Protein 7WKO (pdb70)

Foldseek 3Di:
DCLVQLVVQVVFLKAKAFWAQLQVPQPWDWGAHDPVQDDLQQQIWMAGALQDADAPPVGDGNSVVCNDRSNVCCQQVAVPHPPSYPSVVVRHDTDDTQPPFDWDWDDDPPDTDIDGDIDGPRCFPVVQVVCVVVVPDQWDFAQGCPPSNSRRINCSVPPRVGTTGHNPDDDDDD/DWKKKKWFWFWWFWAQQDPAPPGGWDAFLVQVQVVQVVLCVVLVWAWAWKWKFFDFKDFPPPVHHDVTTMIGTMMMMTDTDDDPDWVVVQVSVVVSLCADHGNPTHGDDIDRMGMATDPDQVSVLVVQCVRPAGWIKFFAFDDDAQVVCCVPVVFAKGFFFKAFDAWDDDCPVPPDPPPTDGDIHTDITTIDIDRRNPQDGCQRRIWHDDPRGGIGGRVGHGDD

Nearest PDB structures (foldseek):
  8k0k-assembly1_A  TM=9.952E-01  e=2.665E-33  Vibrio phage ICP1_2011_A
  8k29-assembly1_A  TM=9.871E-01  e=1.675E-31  Vibrio phage ICP1_2004_A
  8k28-assembly1_A  TM=9.684E-01  e=8.346E-27  Vibrio phage ICP1_2004_A
  8z0k-assembly1_F  TM=6.076E-01  e=1.259E-05  Selenomonas sp.
  8z0l-assembly1_F  TM=5.792E-01  e=7.105E-05  Selenomonas sp.

Organism: NCBI:txid1296592

Structure (mmCIF, N/CA/C/O backbone):
data_7WKO
#
_entry.id   7WKO
#
_cell.length_a   49.952
_cell.length_b   67.758
_cell.length_c   74.452
_cell.angle_alpha   90.000
_cell.angle_beta   101.488
_cell.angle_gamma   90.000
#
_symmetry.space_group_name_H-M   'P 1 21 1'
#
loop_
_entity.id
_entity.type
_entity.pdbx_description
1 polymer Csy1
2 polymer Csy2
3 water water
#
loop_
_atom_site.group_PDB
_atom_site.id
_atom_site.type_symbol
_atom_site.label_atom_id
_atom_site.label_alt_id
_atom_site.label_comp_id
_atom_site.label_asym_id
_atom_site.label_entity_id
_atom_site.label_seq_id
_atom_site.pdbx_PDB_ins_code
_atom_site.Cartn_x
_atom_site.Cartn_y
_atom_site.Cartn_z
_atom_site.occupancy
_atom_site.B_iso_or_equiv
_atom_site.auth_seq_id
_atom_site.auth_comp_id
_atom_site.auth_asym_id
_atom_site.auth_atom_id
_atom_site.pdbx_PDB_model_num
ATOM 1 N N . MET A 1 22 ? 19.31000 -3.60100 136.70500 1.000 74.28000 1 MET A N 1
ATOM 2 C CA . MET A 1 22 ? 18.55600 -3.02400 137.81100 1.000 75.57000 1 MET A CA 1
ATOM 3 C C . MET A 1 22 ? 19.38200 -3.12700 139.11300 1.000 83.25000 1 MET A C 1
ATOM 4 O O . MET A 1 22 ? 20.15100 -2.21500 139.44000 1.000 79.25000 1 MET A O 1
ATOM 9 N N . ILE A 1 23 ? 19.24300 -4.24100 139.83500 1.000 92.60000 2 ILE A N 1
ATOM 10 C CA . ILE A 1 23 ? 20.01500 -4.47600 141.04600 1.000 83.72000 2 ILE A CA 1
ATOM 11 C C . ILE A 1 23 ? 21.47700 -4.71500 140.71500 1.000 83.28000 2 ILE A C 1
ATOM 12 O O . ILE A 1 23 ? 22.36000 -4.38700 141.51500 1.000 81.62000 2 ILE A O 1
ATOM 17 N N . LYS A 1 24 ? 21.76000 -5.27900 139.53600 1.000 86.98000 3 LYS A N 1
ATOM 18 C CA . LYS A 1 24 ? 23.12500 -5.68800 139.22000 1.000 88.79000 3 LYS A CA 1
ATOM 19 C C . LYS A 1 24 ? 24.09700 -4.52100 139.31500 1.000 89.21000 3 LYS A C 1
ATOM 20 O O . LYS A 1 24 ? 25.09400 -4.59300 140.04100 1.000 89.06000 3 LYS A O 1
ATOM 26 N N . GLU A 1 25 ? 23.81900 -3.43000 138.60000 1.000 90.67000 4 GLU A N 1
ATOM 27 C CA . GLU A 1 25 ? 24.72900 -2.29000 138.63900 1.000 91.71000 4 GLU A CA 1
ATOM 28 C C . GLU A 1 25 ? 24.93400 -1.78000 140.06200 1.000 87.24000 4 GLU A C 1
ATOM 29 O O . GLU A 1 25 ? 26.00800 -1.25200 140.37900 1.000 85.30000 4 GLU A O 1
ATOM 35 N N . MET A 1 26 ? 23.92400 -1.92800 140.92800 1.000 82.98000 5 MET A N 1
ATOM 36 C CA . MET A 1 26 ? 24.10900 -1.61500 142.34300 1.000 77.24000 5 MET A CA 1
ATOM 37 C C . MET A 1 26 ? 25.15900 -2.52600 142.97000 1.000 78.17000 5 MET A C 1
ATOM 38 O O . MET A 1 26 ? 26.14200 -2.04600 143.54600 1.000 77.62000 5 MET A O 1
ATOM 43 N N . ILE A 1 27 ? 24.95600 -3.84800 142.88300 1.000 77.99000 6 ILE A N 1
ATOM 44 C CA . ILE A 1 27 ? 25.93700 -4.80300 143.40600 1.000 73.37000 6 ILE A CA 1
ATOM 45 C C . ILE A 1 27 ? 27.27400 -4.66000 142.68600 1.000 80.01000 6 ILE A C 1
ATOM 46 O O . ILE A 1 27 ? 28.34000 -4.73300 143.31400 1.000 73.17000 6 ILE A O 1
ATOM 51 N N . GLU A 1 28 ? 27.24000 -4.49300 141.35600 1.000 87.95000 7 GLU A N 1
ATOM 52 C CA . GLU A 1 28 ? 28.45800 -4.28300 140.57500 1.000 85.48000 7 GLU A CA 1
ATOM 53 C C . GLU A 1 28 ? 29.29700 -3.16900 141.18000 1.000 81.83000 7 GLU A C 1
ATOM 54 O O . GLU A 1 28 ? 30.47700 -3.35400 141.50000 1.000 80.95000 7 GLU A O 1
ATOM 60 N N . ASP A 1 29 ? 28.68700 -1.99600 141.34600 1.000 78.77000 8 ASP A N 1
ATOM 61 C CA . ASP A 1 29 ? 29.39800 -0.86700 141.92500 1.000 80.09000 8 ASP A CA 1
ATOM 62 C C . ASP A 1 29 ? 29.78900 -1.14100 143.36800 1.000 77.13000 8 ASP A C 1
ATOM 63 O O . ASP A 1 29 ? 30.78500 -0.59200 143.85600 1.000 74.82000 8 ASP A O 1
ATOM 68 N N . PHE A 1 30 ? 29.02300 -1.98300 144.06500 1.000 76.67000 9 PHE A N 1
ATOM 69 C CA . PHE A 1 30 ? 29.35900 -2.31000 145.44500 1.000 70.55000 9 PHE A CA 1
ATOM 70 C C . PHE A 1 30 ? 30.60300 -3.18600 145.51500 1.000 69.58000 9 PHE A C 1
ATOM 71 O O . PHE A 1 30 ? 31.50300 -2.93900 146.32600 1.000 66.53000 9 PHE A O 1
ATOM 79 N N . ILE A 1 31 ? 30.66400 -4.22800 144.68100 1.000 70.36000 10 ILE A N 1
ATOM 80 C CA . ILE A 1 31 ? 31.87200 -5.04700 144.61500 1.000 68.75000 10 ILE A CA 1
ATOM 81 C C . ILE A 1 31 ? 33.05600 -4.22600 144.12700 1.000 70.84000 10 ILE A C 1
ATOM 82 O O . ILE A 1 31 ? 34.20600 -4.50900 144.48600 1.000 68.92000 10 ILE A O 1
ATOM 87 N N . SER A 1 32 ? 32.80200 -3.20600 143.30300 1.000 75.82000 11 SER A N 1
ATOM 88 C CA . SER A 1 32 ? 33.87400 -2.34400 142.81600 1.000 76.24000 11 SER A CA 1
ATOM 89 C C . SER A 1 32 ? 34.64700 -1.73100 143.98100 1.000 72.02000 11 SER A C 1
ATOM 90 O O . SER A 1 32 ? 35.86600 -1.89400 144.09200 1.000 76.65000 11 SER A O 1
ATOM 93 N N . LYS A 1 33 ? 33.94600 -1.03500 144.87100 1.000 70.13000 12 LYS A N 1
ATOM 94 C CA . LYS A 1 33 ? 34.56200 -0.62200 146.11800 1.000 66.37000 12 LYS A CA 1
ATOM 95 C C . LYS A 1 33 ? 34.67500 -1.82300 147.04600 1.000 68.34000 12 LYS A C 1
ATOM 96 O O . LYS A 1 33 ? 34.09100 -2.88200 146.80700 1.000 71.69000 12 LYS A O 1
ATOM 102 N N . GLY A 1 34 ? 35.44600 -1.66600 148.11600 1.000 66.22000 13 GLY A N 1
ATOM 103 C CA . GLY A 1 34 ? 35.68300 -2.80000 148.98900 1.000 69.81000 13 GLY A CA 1
ATOM 104 C C . GLY A 1 34 ? 34.47700 -3.19400 149.82200 1.000 70.67000 13 GLY A C 1
ATOM 105 O O . GLY A 1 34 ? 34.54400 -3.17500 151.05400 1.000 70.70000 13 GLY A O 1
ATOM 106 N N . GLY A 1 35 ? 33.38000 -3.58100 149.17000 1.000 66.06000 14 GLY A N 1
ATOM 107 C CA . GLY A 1 35 ? 32.09500 -3.67100 149.85000 1.000 60.47000 14 GLY A CA 1
ATOM 108 C C . GLY A 1 35 ? 31.89100 -4.98000 150.59800 1.000 57.66000 14 GLY A C 1
ATOM 109 O O . GLY A 1 35 ? 32.12900 -6.06200 150.05600 1.000 59.54000 14 GLY A O 1
ATOM 110 N N . LEU A 1 36 ? 31.42000 -4.87700 151.84400 1.000 61.05000 15 LEU A N 1
ATOM 111 C CA . LEU A 1 36 ? 31.14700 -6.02900 152.69800 1.000 58.53000 15 LEU A CA 1
ATOM 112 C C . LEU A 1 36 ? 29.72000 -5.96600 153.22800 1.000 48.50000 15 LEU A C 1
ATOM 113 O O . LEU A 1 36 ? 29.24300 -4.90000 153.62700 1.000 47.73000 15 LEU A O 1
ATOM 118 N N . ILE A 1 37 ? 29.04200 -7.11100 153.21800 1.000 45.15000 16 ILE A N 1
ATOM 119 C CA . ILE A 1 37 ? 27.72300 -7.27500 153.81800 1.000 45.46000 16 ILE A CA 1
ATOM 120 C C . ILE A 1 37 ? 27.89000 -8.09300 155.09000 1.000 43.67000 16 ILE A C 1
ATOM 121 O O . ILE A 1 37 ? 28.55800 -9.13300 155.07500 1.000 46.49000 16 ILE A O 1
ATOM 126 N N . PHE A 1 38 ? 2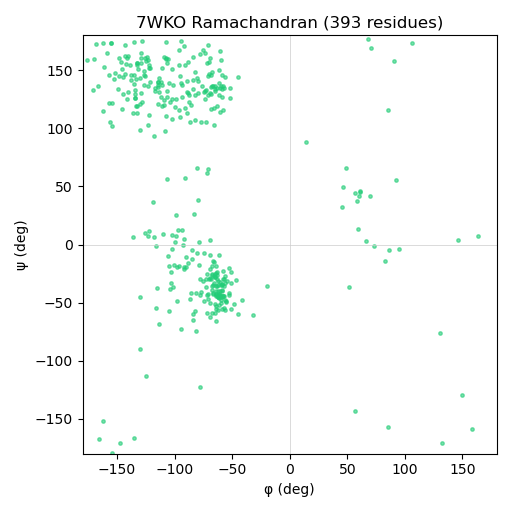7.29000 -7.63400 156.18900 1.000 38.79000 17 PHE A N 1
ATOM 127 C CA . PHE A 1 38 ? 27.45000 -8.33400 157.45400 1.000 37.65000 17 PHE A CA 1
ATOM 128 C C . PHE A 1 38 ? 26.15000 -8.31500 158.24800 1.000 38.98000 17 PHE A C 1
ATOM 129 O O . PHE A 1 38 ? 25.29000 -7.44500 158.06100 1.000 38.26000 17 PHE A O 1
ATOM 137 N N . THR A 1 39 ? 26.01300 -9.32000 159.12500 1.000 36.61000 18 THR A N 1
ATOM 138 C CA . THR A 1 39 ? 24.96100 -9.36800 160.13500 1.000 35.58000 18 THR A CA 1
ATOM 139 C C . THR A 1 39 ? 25.44000 -8.89200 161.50200 1.000 31.25000 18 THR A C 1
ATOM 140 O O . THR A 1 39 ? 24.61400 -8.55100 162.35100 1.000 30.46000 18 THR A O 1
ATOM 144 N N . HIS A 1 40 ? 26.74400 -8.88400 161.74100 1.000 33.85000 19 HIS A N 1
ATOM 145 C CA . HIS A 1 40 ? 27.31700 -8.49400 163.01700 1.000 29.98000 19 HIS A CA 1
ATOM 146 C C . HIS A 1 40 ? 28.60800 -7.73500 162.76300 1.000 36.05000 19 HIS A C 1
ATOM 147 O O . HIS A 1 40 ? 29.33600 -8.02200 161.80900 1.000 37.25000 19 HIS A O 1
ATOM 154 N N . SER A 1 41 ? 28.89600 -6.77000 163.63300 1.000 32.52000 20 SER A N 1
ATOM 155 C CA . SER A 1 41 ? 30.07900 -5.95000 163.47200 1.000 31.03000 20 SER A CA 1
ATOM 156 C C . SER A 1 41 ? 30.48300 -5.35000 164.80000 1.000 34.49000 20 SER A C 1
ATOM 157 O O . SER A 1 41 ? 29.63300 -5.00500 165.62300 1.000 35.69000 20 SER A O 1
ATOM 160 N N . GLY A 1 42 ? 31.78900 -5.20400 164.98600 1.000 30.12000 21 GLY A N 1
ATOM 161 C CA . GLY A 1 42 ? 32.29600 -4.47700 166.12300 1.000 31.15000 21 GLY A CA 1
ATOM 162 C C . GLY A 1 42 ? 32.37300 -2.98700 165.90200 1.000 36.64000 21 GLY A C 1
ATOM 163 O O . GLY A 1 42 ? 32.70100 -2.24900 166.83300 1.000 38.70000 21 GLY A O 1
ATOM 164 N N . ARG A 1 43 ? 32.07800 -2.51200 164.69200 1.000 35.54000 22 ARG A N 1
ATOM 165 C CA . ARG A 1 43 ? 32.08500 -1.07500 164.44800 1.000 41.76000 22 ARG A CA 1
ATOM 166 C C . ARG A 1 43 ? 31.10500 -0.35000 165.36600 1.000 43.25000 22 ARG A C 1
ATOM 167 O O . ARG A 1 43 ? 31.41100 0.72800 165.89400 1.000 39.29000 22 ARG A O 1
ATOM 175 N N . TYR A 1 44 ? 29.92800 -0.94500 165.58100 1.000 42.51000 23 TYR A N 1
ATOM 176 C CA . TYR A 1 44 ? 28.90100 -0.38800 166.45900 1.000 43.81000 23 TYR A CA 1
ATOM 177 C C . TYR A 1 44 ? 29.42000 -0.00200 167.84000 1.000 42.13000 23 TYR A C 1
ATOM 178 O O . TYR A 1 44 ? 28.79600 0.82800 168.51700 1.000 41.97000 23 TYR A O 1
ATOM 187 N N . THR A 1 45 ? 30.52400 -0.59400 168.28900 1.000 39.90000 24 THR A N 1
ATOM 188 C CA . THR A 1 45 ? 31.09000 -0.21800 169.57100 1.000 43.11000 24 THR A CA 1
ATOM 189 C C . THR A 1 45 ? 32.33900 0.64100 169.42900 1.000 42.49000 24 THR A C 1
ATOM 190 O O . THR A 1 45 ? 32.70300 1.33400 170.38200 1.000 44.42000 24 THR A O 1
ATOM 194 N N . ASN A 1 46 ? 32.97600 0.64100 168.26000 1.000 42.82000 25 ASN A N 1
ATOM 195 C CA . ASN A 1 46 ? 34.15300 1.47700 168.02500 1.000 46.48000 25 ASN A CA 1
ATOM 196 C C . ASN A 1 46 ? 34.31400 1.71800 166.53100 1.000 50.78000 25 ASN A C 1
ATOM 197 O O . ASN A 1 46 ? 34.50400 0.76400 165.76700 1.000 48.75000 25 ASN A O 1
ATOM 202 N N . THR A 1 47 ? 34.31000 2.99000 166.12700 1.000 49.13000 26 THR A N 1
ATOM 203 C CA . THR A 1 47 ? 34.33900 3.33700 164.71200 1.000 54.75000 26 THR A CA 1
ATOM 204 C C . THR A 1 47 ? 35.62200 2.90700 164.01100 1.000 58.92000 26 THR A C 1
ATOM 205 O O . THR A 1 47 ? 35.63500 2.83000 162.77700 1.000 59.88000 26 THR A O 1
ATOM 209 N N . ASN A 1 48 ? 36.69600 2.62600 164.75400 1.000 57.06000 27 ASN A N 1
ATOM 210 C CA . ASN A 1 48 ? 37.95100 2.20800 164.13600 1.000 61.86000 27 ASN A CA 1
ATOM 211 C C . ASN A 1 48 ? 38.08200 0.70000 163.99900 1.000 56.85000 27 ASN A C 1
ATOM 212 O O . ASN A 1 48 ? 38.88600 0.23500 163.18300 1.000 61.88000 27 ASN A O 1
ATOM 217 N N . ASN A 1 49 ? 37.32500 -0.06500 164.78200 1.000 50.21000 28 ASN A N 1
ATOM 218 C CA . ASN A 1 49 ? 37.28900 -1.51000 164.62000 1.000 46.12000 28 ASN A CA 1
ATOM 219 C C . ASN A 1 49 ? 36.76400 -1.88800 163.23800 1.000 44.96000 28 ASN A C 1
ATOM 220 O O . ASN A 1 49 ? 35.82000 -1.28400 162.73000 1.000 49.47000 28 ASN A O 1
ATOM 225 N N . SER A 1 50 ? 37.38800 -2.89500 162.62900 1.000 43.91000 29 SER A N 1
ATOM 226 C CA . SER A 1 50 ? 37.00300 -3.40900 161.31900 1.000 41.69000 29 SER A CA 1
ATOM 227 C C . SER A 1 50 ? 36.58500 -4.87400 161.37900 1.000 41.23000 29 SER A C 1
ATOM 228 O O . SER A 1 50 ? 36.85900 -5.63700 160.45400 1.000 37.35000 29 SER A O 1
ATOM 231 N N . CYS A 1 51 ? 35.91800 -5.28800 162.44800 1.000 40.16000 30 CYS A N 1
ATOM 232 C CA . CYS A 1 51 ? 35.42000 -6.65200 162.53900 1.000 35.31000 30 CYS A CA 1
ATOM 233 C C . CYS A 1 51 ? 34.03700 -6.72800 161.90000 1.000 37.35000 30 CYS A C 1
ATOM 234 O O . CYS A 1 51 ? 33.12500 -5.99800 162.30200 1.000 42.37000 30 CYS A O 1
ATOM 237 N N . PHE A 1 52 ? 33.88000 -7.59900 160.90000 1.000 40.21000 31 PHE A N 1
ATOM 238 C CA . PHE A 1 52 ? 32.60600 -7.79000 160.20800 1.000 39.04000 31 PHE A CA 1
ATOM 239 C C . PHE A 1 52 ? 32.35000 -9.28400 160.05400 1.000 39.31000 31 PHE A C 1
ATOM 240 O O . PHE A 1 52 ? 33.19600 -10.00700 159.52100 1.000 42.43000 31 PHE A O 1
ATOM 248 N N . ILE A 1 53 ? 31.18100 -9.74100 160.50600 1.000 37.46000 32 ILE A N 1
ATOM 249 C CA . ILE A 1 53 ? 30.82100 -11.15100 160.49300 1.000 32.52000 32 ILE A CA 1
ATOM 250 C C . ILE A 1 53 ? 29.43900 -11.30200 159.87300 1.000 36.09000 32 ILE A C 1
ATOM 251 O O . ILE A 1 53 ? 28.55700 -10.45900 160.04200 1.000 36.88000 32 ILE A O 1
ATOM 256 N N . PHE A 1 54 ? 29.26900 -12.38300 159.11500 1.000 38.94000 33 PHE A N 1
ATOM 257 C CA . PHE A 1 54 ? 28.02400 -12.67900 158.41500 1.000 36.02000 33 PHE A CA 1
ATOM 258 C C . PHE A 1 54 ? 27.55100 -14.05200 158.86700 1.000 44.84000 33 PHE A C 1
ATOM 259 O O . PHE A 1 54 ? 28.07900 -15.07500 158.41100 1.000 44.56000 33 PHE A O 1
ATOM 267 N N . ASN A 1 55 ? 26.54900 -14.07000 159.74500 1.000 42.21000 34 ASN A N 1
ATOM 268 C CA . ASN A 1 55 ? 26.03600 -15.30200 160.33400 1.000 40.33000 34 ASN A CA 1
ATOM 269 C C . ASN A 1 55 ? 24.97400 -15.86500 159.40200 1.000 47.70000 34 ASN A C 1
ATOM 270 O O . ASN A 1 55 ? 23.85500 -15.35200 159.33400 1.000 46.02000 34 ASN A O 1
ATOM 275 N N . LYS A 1 56 ? 25.33000 -16.92900 158.67800 1.000 50.05000 35 LYS A N 1
ATOM 276 C CA . LYS A 1 56 ? 24.45900 -17.42800 157.61900 1.000 51.25000 35 LYS A CA 1
ATOM 277 C C . LYS A 1 56 ? 23.15800 -17.99600 158.17900 1.000 50.06000 35 LYS A C 1
ATOM 278 O O . LYS A 1 56 ? 22.10200 -17.85000 157.55800 1.000 50.41000 35 LYS A O 1
ATOM 284 N N . ASN A 1 57 ? 23.20100 -18.62900 159.35400 1.000 45.71000 36 ASN A N 1
ATOM 285 C CA . ASN A 1 57 ? 21.97000 -19.15000 159.93900 1.000 47.72000 36 ASN A CA 1
ATOM 286 C C . ASN A 1 57 ? 20.98500 -18.04500 160.29100 1.000 60.51000 36 ASN A C 1
ATOM 287 O O . ASN A 1 57 ? 19.77600 -18.30100 160.34700 1.000 63.79000 36 ASN A O 1
ATOM 292 N N . ASP A 1 58 ? 21.47100 -16.82200 160.51100 1.000 58.85000 37 ASP A N 1
ATOM 293 C CA . ASP A 1 58 ? 20.62800 -15.71600 160.94100 1.000 60.78000 37 ASP A CA 1
ATOM 294 C C . ASP A 1 58 ? 19.66300 -15.24400 159.85900 1.000 60.08000 37 ASP A C 1
ATOM 295 O O . ASP A 1 58 ? 18.78100 -14.43400 160.16000 1.000 61.63000 37 ASP A O 1
ATOM 300 N N . ILE A 1 59 ? 19.79300 -15.71900 158.62500 1.000 53.38000 38 ILE A N 1
ATOM 301 C CA . ILE A 1 59 ? 19.12500 -15.08500 157.49200 1.000 54.70000 38 ILE A CA 1
ATOM 302 C C . ILE A 1 59 ? 17.72600 -15.64900 157.30300 1.000 55.95000 38 ILE A C 1
ATOM 303 O O . ILE A 1 59 ? 17.52500 -16.86900 157.26500 1.000 56.04000 38 ILE A O 1
ATOM 308 N N . GLY A 1 60 ? 16.76200 -14.74700 157.17400 1.000 55.46000 39 GLY A N 1
ATOM 309 C CA . GLY A 1 60 ? 15.37100 -15.10200 157.03000 1.000 57.70000 39 GLY A CA 1
ATOM 310 C C . GLY A 1 60 ? 14.67600 -14.08100 156.16300 1.000 60.03000 39 GLY A C 1
ATOM 311 O O . GLY A 1 60 ? 15.33900 -13.21900 155.57700 1.000 56.55000 39 GLY A O 1
ATOM 312 N N . VAL A 1 61 ? 13.34500 -14.15700 156.08700 1.000 63.76000 40 VAL A N 1
ATOM 313 C CA . VAL A 1 61 ? 12.60100 -13.29700 155.16900 1.000 63.67000 40 VAL A CA 1
ATOM 314 C C . VAL A 1 61 ? 12.76100 -11.83100 155.54900 1.000 64.38000 40 VAL A C 1
ATOM 315 O O . VAL A 1 61 ? 12.83500 -10.95400 154.67600 1.000 68.55000 40 VAL A O 1
ATOM 319 N N . ASP A 1 62 ? 12.82500 -11.53900 156.84800 1.000 59.99000 41 ASP A N 1
ATOM 320 C CA . ASP A 1 62 ? 12.84500 -10.16500 157.33200 1.000 58.73000 41 ASP A CA 1
ATOM 321 C C . ASP A 1 62 ? 14.18100 -9.74900 157.92000 1.000 52.04000 41 ASP A C 1
ATOM 322 O O . ASP A 1 62 ? 14.26800 -8.67000 158.51100 1.000 54.33000 41 ASP A O 1
ATOM 327 N N . THR A 1 63 ? 15.22000 -10.56800 157.76900 1.000 55.54000 42 THR A N 1
ATOM 328 C CA . THR A 1 63 ? 16.54400 -10.22700 158.28200 1.000 49.00000 42 THR A CA 1
ATOM 329 C C . THR A 1 63 ? 17.07700 -8.95600 157.64700 1.000 42.84000 42 THR A C 1
ATOM 330 O O . THR A 1 63 ? 17.35800 -8.91900 156.44800 1.000 45.65000 42 THR A O 1
ATOM 334 N N . LYS A 1 64 ? 17.23000 -7.91900 158.45800 1.000 40.98000 43 LYS A N 1
ATOM 335 C CA . LYS A 1 64 ? 17.89400 -6.70200 158.02900 1.000 39.58000 43 LYS A CA 1
ATOM 336 C C . LYS A 1 64 ? 19.40700 -6.89200 158.08000 1.000 36.30000 43 LYS A C 1
ATOM 337 O O . LYS A 1 64 ? 19.93800 -7.52800 158.99800 1.000 34.57000 43 LYS A O 1
ATOM 343 N N . VAL A 1 65 ? 20.10400 -6.35200 157.07900 1.000 37.93000 44 VAL A N 1
ATOM 344 C CA . VAL A 1 65 ? 21.55800 -6.46400 157.00400 1.000 40.33000 44 VAL A CA 1
ATOM 345 C C . VAL A 1 65 ? 22.17800 -5.07600 156.90700 1.000 40.46000 44 VAL A C 1
ATOM 346 O O . VAL A 1 65 ? 21.52600 -4.09300 156.54600 1.000 43.39000 44 VAL A O 1
ATOM 350 N N . ASP A 1 66 ? 23.46600 -5.01700 157.22600 1.000 37.45000 45 ASP A N 1
ATOM 351 C CA . ASP A 1 66 ? 24.26400 -3.80800 157.12800 1.000 40.27000 45 ASP A CA 1
ATOM 352 C C . ASP A 1 66 ? 25.46100 -4.05100 156.22000 1.000 44.45000 45 ASP A C 1
ATOM 353 O O . ASP A 1 66 ? 25.89800 -5.18900 156.01600 1.000 40.12000 45 ASP A O 1
ATOM 358 N N . MET A 1 67 ? 26.00800 -2.95200 155.70100 1.000 47.47000 46 MET A N 1
ATOM 359 C CA . MET A 1 67 ? 27.08100 -3.00900 154.72200 1.000 47.23000 46 MET A CA 1
ATOM 360 C C . MET A 1 67 ? 28.10600 -1.91700 155.00500 1.000 47.06000 46 MET A C 1
ATOM 361 O O . MET A 1 67 ? 27.83700 -0.95300 155.73000 1.000 44.81000 46 MET A O 1
ATOM 366 N N . TYR A 1 68 ? 29.29800 -2.08300 154.42400 1.000 49.25000 47 TYR A N 1
ATOM 367 C CA . TYR A 1 68 ? 30.37800 -1.10700 154.54600 1.000 49.53000 47 TYR A CA 1
ATOM 368 C C . TYR A 1 68 ? 31.12700 -0.97300 153.23500 1.000 53.29000 47 TYR A C 1
ATOM 369 O O . TYR A 1 68 ? 31.64200 -1.96500 152.71600 1.000 54.96000 47 TYR A O 1
ATOM 378 N N . THR A 1 69 ? 31.22000 0.25300 152.73700 1.000 58.79000 48 THR A N 1
ATOM 379 C CA . THR A 1 69 ? 32.21900 0.67400 151.76800 1.000 59.70000 48 THR A CA 1
ATOM 380 C C . THR A 1 69 ? 32.94700 1.87700 152.34400 1.000 62.54000 48 THR A C 1
ATOM 381 O O . THR A 1 69 ? 32.41900 2.56300 153.22800 1.000 57.27000 48 THR A O 1
ATOM 385 N N . PRO A 1 70 ? 34.16200 2.16100 151.88100 1.000 65.62000 49 PRO A N 1
ATOM 386 C CA . PRO A 1 70 ? 34.83300 3.38700 152.33000 1.000 65.08000 49 PRO A CA 1
ATOM 387 C C . PRO A 1 70 ? 33.96600 4.59800 152.01100 1.000 63.69000 49 PRO A C 1
ATOM 388 O O . PRO A 1 70 ? 33.38700 4.69900 150.92600 1.000 62.64000 49 PRO A O 1
ATOM 392 N N . LYS A 1 71 ? 33.84000 5.49800 152.98600 1.000 62.06000 50 LYS A N 1
ATOM 393 C CA . LYS A 1 71 ? 32.99000 6.68500 152.88000 1.000 63.11000 50 LYS A CA 1
ATOM 394 C C . LYS A 1 71 ? 31.51800 6.34600 152.62200 1.000 63.90000 50 LYS A C 1
ATOM 395 O O . LYS A 1 71 ? 30.73400 7.23500 152.28700 1.000 58.77000 50 LYS A O 1
ATOM 401 N N . SER A 1 72 ? 31.12100 5.08300 152.80000 1.000 65.76000 51 SER A N 1
ATOM 402 C CA . SER A 1 72 ? 29.75500 4.61200 152.55400 1.000 59.27000 51 SER A CA 1
ATOM 403 C C . SER A 1 72 ? 29.26300 5.08100 151.18900 1.000 60.10000 51 SER A C 1
ATOM 404 O O . SER A 1 72 ? 28.33100 5.87000 151.07800 1.000 63.07000 51 SER A O 1
ATOM 407 N N . ALA A 1 73 ? 29.91500 4.57100 150.15200 1.000 68.46000 52 ALA A N 1
ATOM 408 C CA . ALA A 1 73 ? 29.57400 4.96600 148.79400 1.000 74.34000 52 ALA A CA 1
ATOM 409 C C . ALA A 1 73 ? 28.31900 4.26700 148.29100 1.000 75.31000 52 ALA A C 1
ATOM 410 O O . ALA A 1 73 ? 27.25000 4.38500 148.89800 1.000 85.67000 52 ALA A O 1
ATOM 412 N N . GLY A 1 74 ? 28.43100 3.54800 147.18000 1.000 77.35000 53 GLY A N 1
ATOM 413 C CA . GLY A 1 74 ? 27.28500 2.85000 146.62600 1.000 83.37000 53 GLY A CA 1
ATOM 414 C C . GLY A 1 74 ? 26.45900 3.74800 145.72800 1.000 83.81000 53 GLY A C 1
ATOM 415 O O . GLY A 1 74 ? 25.89200 4.73800 146.20100 1.000 85.83000 53 GLY A O 1
ATOM 416 N N . ILE A 1 75 ? 26.38500 3.41800 144.43100 1.000 87.35000 54 ILE A N 1
ATOM 417 C CA . ILE A 1 75 ? 25.65000 4.25600 143.48800 1.000 83.08000 54 ILE A CA 1
ATOM 418 C C . ILE A 1 75 ? 24.19700 4.35900 143.89300 1.000 83.41000 54 ILE A C 1
ATOM 419 O O . ILE A 1 75 ? 23.64700 3.49200 144.58200 1.000 87.49000 54 ILE A O 1
ATOM 424 N N . LYS A 1 76 ? 23.55900 5.40000 143.40100 1.000 87.95000 55 LYS A N 1
ATOM 425 C CA . LYS A 1 76 ? 22.27300 5.85600 143.90400 1.000 85.47000 55 LYS A CA 1
ATOM 426 C C . LYS A 1 76 ? 21.32300 5.71800 142.71700 1.000 92.74000 55 LYS A C 1
ATOM 427 O O . LYS A 1 76 ? 21.29100 6.55100 141.80700 1.000 102.17000 55 LYS A O 1
ATOM 433 N N . ASN A 1 77 ? 20.66400 4.56800 142.67100 1.000 92.00000 56 ASN A N 1
ATOM 434 C CA . ASN A 1 77 ? 19.66900 4.29800 141.65000 1.000 86.66000 56 ASN A CA 1
ATOM 435 C C . ASN A 1 77 ? 18.53800 5.32000 141.71600 1.000 87.71000 56 ASN A C 1
ATOM 436 O O . ASN A 1 77 ? 18.03800 5.65500 142.79500 1.000 91.34000 56 ASN A O 1
ATOM 441 N N . GLU A 1 78 ? 18.12800 5.79700 140.53500 1.000 91.51000 57 GLU A N 1
ATOM 442 C CA . GLU A 1 78 ? 17.07700 6.79800 140.36600 1.000 94.09000 57 GLU A CA 1
ATOM 443 C C . GLU A 1 78 ? 15.74700 6.20900 140.82300 1.000 97.84000 57 GLU A C 1
ATOM 444 O O . GLU A 1 78 ? 15.11600 5.41600 140.12700 1.000 99.74000 57 GLU A O 1
ATOM 450 N N . GLU A 1 79 ? 15.33000 6.60700 142.00500 1.000 100.57000 58 GLU A N 1
ATOM 451 C CA . GLU A 1 79 ? 14.27600 6.02700 142.81400 1.000 96.77000 58 GLU A CA 1
ATOM 452 C C . GLU A 1 79 ? 14.57300 6.64400 144.17500 1.000 97.72000 58 GLU A C 1
ATOM 453 O O . GLU A 1 79 ? 13.84200 6.41000 145.18600 1.000 105.42000 58 GLU A O 1
ATOM 459 N N . GLY A 1 80 ? 15.55600 7.57600 144.07200 1.000 85.24000 59 GLY A N 1
ATOM 460 C CA . GLY A 1 80 ? 16.62400 7.74900 145.00700 1.000 81.86000 59 GLY A CA 1
ATOM 461 C C . GLY A 1 80 ? 17.00600 6.73700 146.07500 1.000 86.48000 59 GLY A C 1
ATOM 462 O O . GLY A 1 80 ? 16.64500 6.84100 147.24000 1.000 86.70000 59 GLY A O 1
ATOM 463 N N . GLU A 1 81 ? 17.87400 5.78400 145.76400 1.000 81.30000 60 GLU A N 1
ATOM 464 C CA . GLU A 1 81 ? 18.33000 4.79000 146.76200 1.000 72.24000 60 GLU A CA 1
ATOM 465 C C . GLU A 1 81 ? 19.73000 4.25400 146.42900 1.000 73.71000 60 GLU A C 1
ATOM 466 O O . GLU A 1 81 ? 20.08600 4.04600 145.25600 1.000 76.82000 60 GLU A O 1
ATOM 472 N N . ASN A 1 82 ? 20.52500 4.03300 147.47200 1.000 67.71000 61 ASN A N 1
ATOM 473 C CA . ASN A 1 82 ? 21.74600 3.25700 147.32900 1.000 66.38000 61 ASN A CA 1
ATOM 474 C C . ASN A 1 82 ? 21.45300 1.79900 147.68300 1.000 60.08000 61 ASN A C 1
ATOM 475 O O . ASN A 1 82 ? 20.34000 1.44900 148.07900 1.000 59.49000 61 ASN A O 1
ATOM 480 N N . LEU A 1 83 ? 22.45400 0.93100 147.50900 1.000 57.28000 62 LEU A N 1
ATOM 481 C CA . LEU A 1 83 ? 22.18800 -0.50700 147.62100 1.000 58.76000 62 LEU A CA 1
ATOM 482 C C . LEU A 1 83 ? 21.65500 -0.91700 148.99700 1.000 57.49000 62 LEU A C 1
ATOM 483 O O . LEU A 1 83 ? 20.76200 -1.77200 149.09800 1.000 54.22000 62 LEU A O 1
ATOM 488 N N . TRP A 1 84 ? 22.18700 -0.33100 150.06900 1.000 57.34000 63 TRP A N 1
ATOM 489 C CA . TRP A 1 84 ? 21.70700 -0.70700 151.39200 1.000 49.99000 63 TRP A CA 1
ATOM 490 C C . TRP A 1 84 ? 20.22300 -0.41800 151.52500 1.000 51.81000 63 TRP A C 1
ATOM 491 O O . TRP A 1 84 ? 19.45900 -1.28300 151.96400 1.000 54.56000 63 TRP A O 1
ATOM 502 N N . GLN A 1 85 ? 19.79200 0.78200 151.12100 1.000 52.02000 64 GLN A N 1
ATOM 503 C CA . GLN A 1 85 ? 18.36500 1.09500 151.13700 1.000 53.72000 64 GLN A CA 1
ATOM 504 C C . GLN A 1 85 ? 17.56700 0.07400 150.34100 1.000 53.47000 64 GLN A C 1
ATOM 505 O O . GLN A 1 85 ? 16.60300 -0.50000 150.85300 1.000 57.60000 64 GLN A O 1
ATOM 511 N N . VAL A 1 86 ? 17.99700 -0.21700 149.11300 1.000 56.46000 65 VAL A N 1
ATOM 512 C CA . VAL A 1 86 ? 17.25400 -1.13200 148.24700 1.000 57.46000 65 VAL A CA 1
ATOM 513 C C . VAL A 1 86 ? 17.17400 -2.53500 148.85000 1.000 59.98000 65 V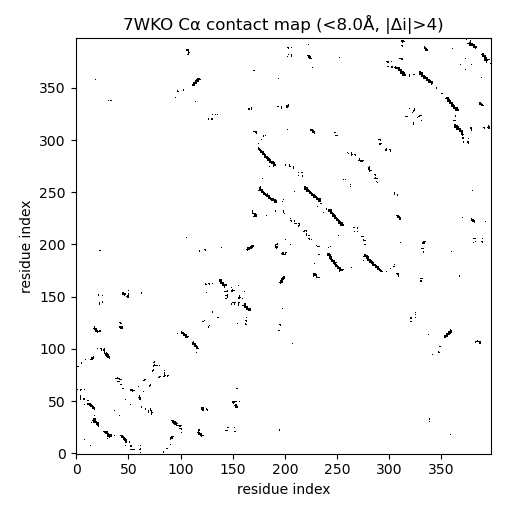AL A C 1
ATOM 514 O O . VAL A 1 86 ? 16.10900 -3.16900 148.84200 1.000 58.14000 65 VAL A O 1
ATOM 518 N N . LEU A 1 87 ? 18.29000 -3.03600 149.38900 1.000 57.69000 66 LEU A N 1
ATOM 519 C CA . LEU A 1 87 ? 18.34400 -4.42600 149.83000 1.000 58.04000 66 LEU A CA 1
ATOM 520 C C . LEU A 1 87 ? 17.44600 -4.67200 151.02900 1.000 56.95000 66 LEU A C 1
ATOM 521 O O . LEU A 1 87 ? 16.99200 -5.79800 151.24100 1.000 56.51000 66 LEU A O 1
ATOM 526 N N . ASN A 1 88 ? 17.16600 -3.63800 151.81200 1.000 56.81000 67 ASN A N 1
ATOM 527 C CA . ASN A 1 88 ? 16.37800 -3.78600 153.02200 1.000 56.22000 67 ASN A CA 1
ATOM 528 C C . ASN A 1 88 ? 14.93200 -3.32000 152.87100 1.000 61.80000 67 ASN A C 1
ATOM 529 O O . ASN A 1 88 ? 14.21200 -3.27100 153.87300 1.000 61.15000 67 ASN A O 1
ATOM 534 N N . LYS A 1 89 ? 14.47800 -2.99200 151.65500 1.000 68.62000 68 LYS A N 1
ATOM 535 C CA . LYS A 1 89 ? 13.10400 -2.49600 151.50400 1.000 70.93000 68 LYS A CA 1
ATOM 536 C C . LYS A 1 89 ? 12.08000 -3.62700 151.47700 1.000 77.12000 68 LYS A C 1
ATOM 537 O O . LYS A 1 89 ? 11.32400 -3.82700 152.43500 1.000 75.10000 68 LYS A O 1
ATOM 543 N N . ALA A 1 90 ? 12.01500 -4.35700 150.37100 1.000 70.49000 69 ALA A N 1
ATOM 544 C CA . ALA A 1 90 ? 10.91900 -5.29800 150.14800 1.000 77.33000 69 ALA A CA 1
ATOM 545 C C . ALA A 1 90 ? 11.40700 -6.73400 150.30900 1.000 82.67000 69 ALA A C 1
ATOM 546 O O . ALA A 1 90 ? 11.27900 -7.57400 149.41400 1.000 85.96000 69 ALA A O 1
ATOM 548 N N . ASN A 1 91 ? 11.96800 -6.99600 151.49300 1.000 82.90000 70 ASN A N 1
ATOM 549 C CA . ASN A 1 91 ? 12.70000 -8.22500 151.78300 1.000 84.90000 70 ASN A CA 1
ATOM 550 C C . ASN A 1 91 ? 13.64600 -8.54100 150.64100 1.000 80.42000 70 ASN A C 1
ATOM 551 O O . ASN A 1 91 ? 13.88800 -9.71300 150.33900 1.000 80.13000 70 ASN A O 1
ATOM 556 N N . MET A 1 92 ? 14.17100 -7.50400 149.98900 1.000 69.77000 71 MET A N 1
ATOM 557 C CA . MET A 1 92 ? 14.95600 -7.75700 148.79500 1.000 75.58000 71 MET A CA 1
ATOM 558 C C . MET A 1 92 ? 16.20800 -8.57300 149.07500 1.000 77.22000 71 MET A C 1
ATOM 559 O O . MET A 1 92 ? 16.70100 -9.24800 148.16500 1.000 77.54000 71 MET A O 1
ATOM 564 N N . PHE A 1 93 ? 16.72400 -8.55400 150.30800 1.000 73.15000 72 PHE A N 1
ATOM 565 C CA . PHE A 1 93 ? 17.92300 -9.33400 150.58200 1.000 65.04000 72 PHE A CA 1
ATOM 566 C C . PHE A 1 93 ? 17.62900 -10.83000 150.58100 1.000 60.77000 72 PHE A C 1
ATOM 567 O O . PHE A 1 93 ? 18.41600 -11.60600 150.04000 1.000 65.15000 72 PHE A O 1
ATOM 575 N N . TYR A 1 94 ? 16.51700 -11.25900 151.18000 1.000 64.79000 73 TYR A N 1
ATOM 576 C CA . TYR A 1 94 ? 16.19200 -12.68400 151.21200 1.000 66.46000 73 TYR A CA 1
ATOM 577 C C . TYR A 1 94 ? 15.93800 -13.20300 149.80600 1.000 70.79000 73 TYR A C 1
ATOM 578 O O . TYR A 1 94 ? 16.60600 -14.14100 149.36000 1.000 70.39000 73 TYR A O 1
ATOM 587 N N . ARG A 1 95 ? 14.95400 -12.60400 149.12800 1.000 76.72000 74 ARG A N 1
ATOM 588 C CA . ARG A 1 95 ? 14.66300 -12.78900 147.71000 1.000 77.02000 74 ARG A CA 1
ATOM 589 C C . ARG A 1 95 ? 15.93300 -13.05600 146.91000 1.000 78.06000 74 ARG A C 1
ATOM 590 O O . ARG A 1 95 ? 16.08200 -14.11400 146.28900 1.000 87.13000 74 ARG A O 1
ATOM 598 N N . ILE A 1 96 ? 16.86300 -12.10500 146.93400 1.000 71.26000 75 ILE A N 1
ATOM 599 C CA . ILE A 1 96 ? 18.10600 -12.25200 146.17900 1.000 71.20000 75 ILE A CA 1
ATOM 600 C C . ILE A 1 96 ? 18.93700 -13.40900 146.72300 1.000 70.08000 75 ILE A C 1
ATOM 601 O O . ILE A 1 96 ? 19.38700 -14.28100 145.97600 1.000 74.38000 75 ILE A O 1
ATOM 606 N N . TYR A 1 97 ? 19.15900 -13.42400 148.04600 1.000 67.64000 76 TYR A N 1
ATOM 607 C CA . TYR A 1 97 ? 20.01600 -14.42400 148.68600 1.000 68.46000 76 TYR A CA 1
ATOM 608 C C . TYR A 1 97 ? 19.44300 -15.83100 148.57600 1.000 67.99000 76 TYR A C 1
ATOM 609 O O . TYR A 1 97 ? 20.21300 -16.79900 148.57600 1.000 66.40000 76 TYR A O 1
ATOM 618 N N . SER A 1 98 ? 18.11600 -15.96700 148.48300 1.000 70.66000 77 SER A N 1
ATOM 619 C CA . SER A 1 98 ? 17.51300 -17.28900 148.34800 1.000 70.53000 77 SER A CA 1
ATOM 620 C C . SER A 1 98 ? 17.53400 -17.77100 146.89800 1.000 74.31000 77 SER A C 1
ATOM 621 O O . SER A 1 98 ? 18.09000 -18.83300 146.60500 1.000 80.80000 77 SER A O 1
ATOM 624 N N . GLY A 1 99 ? 16.95400 -17.01100 145.97600 1.000 77.23000 78 GLY A N 1
ATOM 625 C CA . GLY A 1 99 ? 17.01900 -17.41400 144.58800 1.000 76.30000 78 GLY A CA 1
ATOM 626 C C . GLY A 1 99 ? 15.80800 -17.07700 143.75000 1.000 79.76000 78 GLY A C 1
ATOM 627 O O . GLY A 1 99 ? 15.77100 -17.43800 142.57300 1.000 83.98000 78 GLY A O 1
ATOM 628 N N . GLU A 1 100 ? 14.82300 -16.37500 144.30500 1.000 83.65000 79 GLU A N 1
ATOM 629 C CA . GLU A 1 100 ? 13.70800 -15.94600 143.47400 1.000 88.61000 79 GLU A CA 1
ATOM 630 C C . GLU A 1 100 ? 14.22400 -14.88000 142.51800 1.000 91.35000 79 GLU A C 1
ATOM 631 O O . GLU A 1 100 ? 13.45600 -14.28500 141.76300 1.000 96.30000 79 GLU A O 1
ATOM 637 N N . LEU A 1 101 ? 15.53300 -14.63200 142.57200 1.000 86.55000 80 LEU A N 1
ATOM 638 C CA . LEU A 1 101 ? 16.31100 -13.82500 141.64400 1.000 85.94000 80 LEU A CA 1
ATOM 639 C C . LEU A 1 101 ? 17.14000 -14.66400 140.68300 1.000 91.25000 80 LEU A C 1
ATOM 640 O O . LEU A 1 101 ? 17.29300 -14.28700 139.51800 1.000 94.07000 80 LEU A O 1
ATOM 645 N N . GLY A 1 102 ? 17.70600 -15.76500 141.15300 1.000 86.52000 81 GLY A N 1
ATOM 646 C CA . GLY A 1 102 ? 18.44100 -16.69900 140.31000 1.000 90.98000 81 GLY A CA 1
ATOM 647 C C . GLY A 1 102 ? 19.91600 -16.36100 140.22400 1.000 102.91000 81 GLY A C 1
ATOM 648 O O . GLY A 1 102 ? 20.34900 -15.23100 140.46400 1.000 103.79000 81 GLY A O 1
ATOM 649 N N . GLU A 1 103 ? 20.70200 -17.38400 139.88600 1.000 107.67000 82 GLU A N 1
ATOM 650 C CA . GLU A 1 103 ? 22.13900 -17.21500 139.73100 1.000 107.45000 82 GLU A CA 1
ATOM 651 C C . GLU A 1 103 ? 22.41500 -16.05500 138.79600 1.000 113.90000 82 GLU A C 1
ATOM 652 O O . GLU A 1 103 ? 21.93700 -16.03600 137.66600 1.000 122.25000 82 GLU A O 1
ATOM 658 N N . GLU A 1 104 ? 23.21700 -15.10200 139.26500 1.000 111.42000 83 GLU A N 1
ATOM 659 C CA . GLU A 1 104 ? 23.61200 -13.86300 138.58400 1.000 115.29000 83 GLU A CA 1
ATOM 660 C C . GLU A 1 104 ? 23.35300 -12.78500 139.61500 1.000 114.30000 83 GLU A C 1
ATOM 661 O O . GLU A 1 104 ? 24.29100 -12.33700 140.27600 1.000 106.72000 83 GLU A O 1
ATOM 667 N N . LEU A 1 105 ? 22.08100 -12.41900 139.81300 1.000 116.43000 84 LEU A N 1
ATOM 668 C CA . LEU A 1 105 ? 21.72300 -11.70000 141.03400 1.000 111.26000 84 LEU A CA 1
ATOM 669 C C . LEU A 1 105 ? 21.57300 -12.65300 142.23700 1.000 110.81000 84 LEU A C 1
ATOM 670 O O . LEU A 1 105 ? 20.64800 -12.52500 143.04500 1.000 116.10000 84 LEU A O 1
ATOM 675 N N . GLN A 1 106 ? 22.43200 -13.65100 142.32400 1.000 99.60000 85 GLN A N 1
ATOM 676 C CA . GLN A 1 106 ? 22.83500 -14.20900 143.61900 1.000 85.53000 85 GLN A CA 1
ATOM 677 C C . GLN A 1 106 ? 24.35700 -14.14300 143.69600 1.000 86.48000 85 GLN A C 1
ATOM 678 O O . GLN A 1 106 ? 24.95000 -13.06300 143.64400 1.000 88.10000 85 GLN A O 1
ATOM 684 N N . TYR A 1 107 ? 24.98000 -15.32200 143.70600 1.000 79.46000 86 TYR A N 1
ATOM 685 C CA . TYR A 1 107 ? 26.29200 -15.67400 144.22300 1.000 80.94000 86 TYR A CA 1
ATOM 686 C C . TYR A 1 107 ? 27.24100 -14.48800 144.40900 1.000 82.09000 86 TYR A C 1
ATOM 687 O O . TYR A 1 107 ? 28.03200 -14.46400 145.35900 1.000 80.81000 86 TYR A O 1
ATOM 696 N N . LEU A 1 108 ? 27.17900 -13.48900 143.52600 1.000 84.13000 87 LEU A N 1
ATOM 697 C CA . LEU A 1 108 ? 28.00800 -12.31300 143.76300 1.000 89.07000 87 LEU A CA 1
ATOM 698 C C . LEU A 1 108 ? 27.41700 -11.36700 144.80600 1.000 85.30000 87 LEU A C 1
ATOM 699 O O . LEU A 1 108 ? 28.14200 -10.49800 145.30600 1.000 87.34000 87 LEU A O 1
ATOM 704 N N . LEU A 1 109 ? 26.12200 -11.48000 145.12100 1.000 79.24000 88 LEU A N 1
ATOM 705 C CA . LEU A 1 109 ? 25.63300 -10.89200 146.36500 1.000 69.09000 88 LEU A CA 1
ATOM 706 C C . LEU A 1 109 ? 26.30200 -11.55100 147.56400 1.000 68.89000 88 LEU A C 1
ATOM 707 O O . LEU A 1 109 ? 26.74600 -10.87300 148.49900 1.000 63.56000 88 LEU A O 1
ATOM 712 N N . LYS A 1 110 ? 26.37900 -12.88600 147.55000 1.000 72.74000 89 LYS A N 1
ATOM 713 C CA . LYS A 1 110 ? 27.08400 -13.63000 148.58200 1.000 65.91000 89 LYS A CA 1
ATOM 714 C C . LYS A 1 110 ? 28.59400 -13.53300 148.44300 1.000 66.17000 89 LYS A C 1
ATOM 715 O O . LYS A 1 110 ? 29.30700 -14.01800 149.32500 1.000 62.68000 89 LYS A O 1
ATOM 721 N N . SER A 1 111 ? 29.10200 -12.93600 147.36000 1.000 73.34000 90 SER A N 1
ATOM 722 C CA . SER A 1 111 ? 30.54500 -12.75300 147.24800 1.000 75.34000 90 SER A CA 1
ATOM 723 C C . SER A 1 111 ? 31.04500 -11.72500 148.25100 1.000 71.60000 90 SER A C 1
ATOM 724 O O . SER A 1 111 ? 32.23700 -11.70300 148.57700 1.000 77.67000 90 SER A O 1
ATOM 727 N N . CYS A 1 112 ? 30.15100 -10.86400 148.74300 1.000 66.15000 91 CYS A N 1
ATOM 728 C CA . CYS A 1 112 ? 30.50900 -9.84400 149.71900 1.000 63.85000 91 CYS A CA 1
ATOM 729 C C . CYS A 1 112 ? 30.13700 -10.22400 151.15000 1.000 59.46000 91 CYS A C 1
ATOM 730 O O . CYS A 1 112 ? 30.67100 -9.62500 152.08900 1.000 57.92000 91 CYS A O 1
ATOM 733 N N . CYS A 1 113 ? 29.24600 -11.20000 151.33800 1.000 55.94000 92 CYS A N 1
ATOM 734 C CA . CYS A 1 113 ? 28.88600 -11.71200 152.66200 1.000 51.72000 92 CYS A CA 1
ATOM 735 C C . CYS A 1 113 ? 30.05400 -12.52000 153.23000 1.000 56.87000 92 CYS A C 1
ATOM 736 O O . CYS A 1 113 ? 29.96800 -13.73000 153.45800 1.000 60.92000 92 CYS A O 1
ATOM 739 N N . THR A 1 114 ? 31.16400 -11.82200 153.47100 1.000 55.86000 93 THR A N 1
ATOM 740 C CA . THR A 1 114 ? 32.40000 -12.45200 153.90600 1.000 56.92000 93 THR A CA 1
ATOM 741 C C . THR A 1 114 ? 32.93700 -11.81100 155.17500 1.000 54.11000 93 THR A C 1
ATOM 742 O O . THR A 1 114 ? 32.84900 -10.59700 155.37200 1.000 60.36000 93 THR A O 1
ATOM 746 N N . ALA A 1 115 ? 33.55600 -12.64600 156.00300 1.000 52.03000 94 ALA A N 1
ATOM 747 C CA . ALA A 1 115 ? 34.01500 -12.24300 157.31800 1.000 50.88000 94 ALA A CA 1
ATOM 748 C C . ALA A 1 115 ? 35.25400 -11.34900 157.22800 1.000 56.72000 94 ALA A C 1
ATOM 749 O O . ALA A 1 115 ? 35.92500 -11.24800 156.19700 1.000 56.00000 94 ALA A O 1
ATOM 751 N N . LYS A 1 116 ? 35.54000 -10.68400 158.34600 1.000 48.55000 95 LYS A N 1
ATOM 752 C CA . LYS A 1 116 ? 36.76700 -9.91100 158.50900 1.000 49.16000 95 LYS A CA 1
ATOM 753 C C . LYS A 1 116 ? 37.02700 -9.83000 160.00600 1.000 46.06000 95 LYS A C 1
ATOM 754 O O . LYS A 1 116 ? 36.32500 -9.10000 160.71100 1.000 45.45000 95 LYS A O 1
ATOM 760 N N . GLU A 1 117 ? 38.00500 -10.59400 160.48500 1.000 43.52000 96 GLU A N 1
ATOM 761 C CA . GLU A 1 117 ? 38.32000 -10.64000 161.90600 1.000 41.91000 96 GLU A CA 1
ATOM 762 C C . GLU A 1 117 ? 39.07800 -9.38000 162.30800 1.000 43.13000 96 GLU A C 1
ATOM 763 O O . GLU A 1 117 ? 39.96400 -8.92600 161.58100 1.000 49.00000 96 GLU A O 1
ATOM 769 N N . ASP A 1 118 ? 38.70600 -8.80000 163.45000 1.000 40.31000 97 ASP A N 1
ATOM 770 C CA . ASP A 1 118 ? 39.44000 -7.67400 164.02200 1.000 37.03000 97 ASP A CA 1
ATOM 771 C C . ASP A 1 118 ? 39.05700 -7.52200 165.48400 1.000 38.42000 97 ASP A C 1
ATOM 772 O O . ASP A 1 118 ? 37.91900 -7.16800 165.79800 1.000 41.83000 97 ASP A O 1
ATOM 777 N N . VAL A 1 119 ? 40.02000 -7.74300 166.36600 1.000 43.35000 98 VAL A N 1
ATOM 778 C CA . VAL A 1 119 ? 39.78300 -7.71600 167.80000 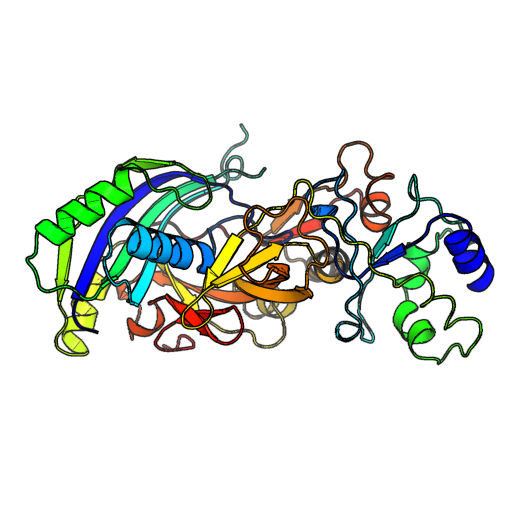1.000 41.10000 98 VAL A CA 1
ATOM 779 C C . VAL A 1 119 ? 40.03100 -6.33900 168.40600 1.000 43.08000 98 VAL A C 1
ATOM 780 O O . VAL A 1 119 ? 39.49900 -6.04800 169.49000 1.000 39.81000 98 VAL A O 1
ATOM 784 N N . THR A 1 120 ? 40.76900 -5.46900 167.71700 1.000 48.07000 99 THR A N 1
ATOM 785 C CA . THR A 1 120 ? 41.28800 -4.24900 168.32400 1.000 48.92000 99 THR A CA 1
ATOM 786 C C . THR A 1 120 ? 40.17100 -3.34500 168.81800 1.000 46.11000 99 THR A C 1
ATOM 787 O O . THR A 1 120 ? 39.18000 -3.10900 168.11500 1.000 41.44000 99 THR A O 1
ATOM 791 N N . THR A 1 121 ? 40.35300 -2.83500 170.03700 1.000 44.57000 100 THR A N 1
ATOM 792 C CA . THR A 1 121 ? 39.45800 -1.93500 170.75700 1.000 45.01000 100 THR A CA 1
ATOM 793 C C . THR A 1 121 ? 38.21300 -2.63900 171.26000 1.000 43.64000 100 THR A C 1
ATOM 794 O O . THR A 1 121 ? 37.37300 -1.99100 171.89800 1.000 43.59000 100 THR A O 1
ATOM 798 N N . LEU A 1 122 ? 38.05000 -3.94000 170.98300 1.000 40.63000 101 LEU A N 1
ATOM 799 C CA . LEU A 1 122 ? 36.86100 -4.62100 171.46800 1.000 41.45000 101 LEU A CA 1
ATOM 800 C C . LEU A 1 122 ? 37.11900 -5.23000 172.84000 1.000 42.68000 101 LEU A C 1
ATOM 801 O O . LEU A 1 122 ? 38.26300 -5.53700 173.19000 1.000 44.84000 101 LEU A O 1
ATOM 806 N N . PRO A 1 123 ? 36.08600 -5.42600 173.64700 1.000 44.59000 102 PRO A N 1
ATOM 807 C CA . PRO A 1 123 ? 36.29200 -6.09000 174.93500 1.000 45.70000 102 PRO A CA 1
ATOM 808 C C . PRO A 1 123 ? 36.61400 -7.56800 174.75700 1.000 44.86000 102 PRO A C 1
ATOM 809 O O . PRO A 1 123 ? 36.32900 -8.18800 173.72900 1.000 43.62000 102 PRO A O 1
ATOM 813 N N . GLN A 1 124 ? 37.26500 -8.11700 175.78000 1.000 44.88000 103 GLN A N 1
ATOM 814 C CA . GLN A 1 124 ? 37.50000 -9.54800 175.89900 1.000 40.00000 103 GLN A CA 1
ATOM 815 C C . GLN A 1 124 ? 37.06900 -9.94800 177.29600 1.000 43.82000 103 GLN A C 1
ATOM 816 O O . GLN A 1 124 ? 37.58500 -9.40400 178.27800 1.000 45.87000 103 GLN A O 1
ATOM 822 N N . ILE A 1 125 ? 36.10600 -10.86300 177.38800 1.000 32.83000 104 ILE A N 1
ATOM 823 C CA . ILE A 1 125 ? 35.58500 -11.28600 178.67700 1.000 35.23000 104 ILE A CA 1
ATOM 824 C C . ILE A 1 125 ? 35.65800 -12.80000 178.78700 1.000 34.90000 104 ILE A C 1
ATOM 825 O O . ILE A 1 125 ? 35.54900 -13.54000 177.80100 1.000 26.37000 104 ILE A O 1
ATOM 830 N N . TYR A 1 126 ? 35.84100 -13.25600 180.01400 1.000 34.91000 105 TYR A N 1
ATOM 831 C CA . TYR A 1 126 ? 35.76400 -14.67000 180.30600 1.000 36.01000 105 TYR A CA 1
ATOM 832 C C . TYR A 1 126 ? 34.32900 -15.00900 180.65000 1.000 34.73000 105 TYR A C 1
ATOM 833 O O . TYR A 1 126 ? 33.64300 -14.22900 181.31000 1.000 37.07000 105 TYR A O 1
ATOM 842 N N . PHE A 1 127 ? 33.87100 -16.16000 180.17500 1.000 31.89000 106 PHE A N 1
ATOM 843 C CA . PHE A 1 127 ? 32.51900 -16.61700 180.43700 1.000 30.28000 106 PHE A CA 1
ATOM 844 C C . PHE A 1 127 ? 32.58700 -18.08800 180.79900 1.000 35.12000 106 PHE A C 1
ATOM 845 O O . PHE A 1 127 ? 32.95000 -18.90600 179.95000 1.000 37.08000 106 PHE A O 1
ATOM 853 N N . LYS A 1 128 ? 32.25500 -18.41200 182.05400 1.000 30.90000 107 LYS A N 1
ATOM 854 C CA . LYS A 1 128 ? 32.33900 -19.78100 182.54500 1.000 32.79000 107 LYS A CA 1
ATOM 855 C C . LYS A 1 128 ? 31.74800 -20.75200 181.53900 1.000 39.36000 107 LYS A C 1
ATOM 856 O O . LYS A 1 128 ? 30.77900 -20.43400 180.84500 1.000 35.58000 107 LYS A O 1
ATOM 862 N N . ASN A 1 129 ? 32.36200 -21.93800 181.44900 1.000 45.39000 108 ASN A N 1
ATOM 863 C CA . ASN A 1 129 ? 31.88900 -23.00500 180.56700 1.000 43.08000 108 ASN A CA 1
ATOM 864 C C . ASN A 1 129 ? 32.37300 -24.33100 181.15300 1.000 50.54000 108 ASN A C 1
ATOM 865 O O . ASN A 1 129 ? 33.54400 -24.69500 180.98800 1.000 53.55000 108 ASN A O 1
ATOM 870 N N . GLY A 1 130 ? 31.46400 -25.04800 181.81200 1.000 51.83000 109 GLY A N 1
ATOM 871 C CA . GLY A 1 130 ? 31.82100 -26.26700 182.51500 1.000 57.91000 109 GLY A CA 1
ATOM 872 C C . GLY A 1 130 ? 32.90400 -25.99000 183.54000 1.000 60.78000 109 GLY A C 1
ATOM 873 O O . GLY A 1 130 ? 32.93700 -24.93800 184.19700 1.000 55.27000 109 GLY A O 1
ATOM 874 N N . GLU A 1 131 ? 33.81200 -26.94700 183.68700 1.000 64.15000 110 GLU A N 1
ATOM 875 C CA . GLU A 1 131 ? 35.06600 -26.64800 184.36000 1.000 68.30000 110 GLU A CA 1
ATOM 876 C C . GLU A 1 131 ? 35.97100 -26.00700 183.32000 1.000 65.12000 110 GLU A C 1
ATOM 877 O O . GLU A 1 131 ? 36.43400 -26.67600 182.39000 1.000 76.84000 110 GLU A O 1
ATOM 883 N N . GLY A 1 132 ? 36.18300 -24.71200 183.44700 1.000 60.19000 111 GLY A N 1
ATOM 884 C CA . GLY A 1 132 ? 36.93700 -23.94700 182.47600 1.000 56.53000 111 GLY A CA 1
ATOM 885 C C . GLY A 1 132 ? 36.20900 -22.68100 182.08300 1.000 46.62000 111 GLY A C 1
ATOM 886 O O . GLY A 1 132 ? 35.21700 -22.28000 182.69400 1.000 45.26000 111 GLY A O 1
ATOM 887 N N . TYR A 1 133 ? 36.73200 -22.02600 181.05600 1.000 42.29000 112 TYR A N 1
ATOM 888 C CA . TYR A 1 133 ? 36.14000 -20.78500 180.59000 1.000 38.97000 112 TYR A CA 1
ATOM 889 C C . TYR A 1 133 ? 36.31300 -20.68900 179.08200 1.000 39.95000 112 TYR A C 1
ATOM 890 O O . TYR A 1 133 ? 37.17500 -21.34200 178.49200 1.000 35.42000 112 TYR A O 1
ATOM 899 N N . ASP A 1 134 ? 35.45200 -19.88900 178.46200 1.000 30.52000 113 ASP A N 1
ATOM 900 C CA . ASP A 1 134 ? 35.71300 -19.33800 177.14600 1.000 29.46000 113 ASP A CA 1
ATOM 901 C C . ASP A 1 134 ? 36.05700 -17.87000 177.31400 1.000 36.98000 113 ASP A C 1
ATOM 902 O O . ASP A 1 134 ? 35.74300 -17.24500 178.33300 1.000 36.65000 113 ASP A O 1
ATOM 907 N N . ILE A 1 135 ? 36.71200 -17.31200 176.30600 1.000 34.30000 114 ILE A N 1
ATOM 908 C CA . ILE A 1 135 ? 36.87300 -15.86900 176.21800 1.000 36.69000 114 ILE A CA 1
ATOM 909 C C . ILE A 1 135 ? 36.07700 -15.40300 175.00300 1.000 36.10000 114 ILE A C 1
ATOM 910 O O . ILE A 1 135 ? 36.14400 -16.01900 173.93000 1.000 32.22000 114 ILE A O 1
ATOM 915 N N . LEU A 1 136 ? 35.26400 -14.36300 175.20300 1.000 35.54000 115 LEU A N 1
ATOM 916 C CA . LEU A 1 136 ? 34.31200 -13.89300 174.20800 1.000 33.34000 115 LEU A CA 1
ATOM 917 C C . LEU A 1 136 ? 34.66600 -12.47200 173.80100 1.000 32.57000 115 LEU A C 1
ATOM 918 O O . LEU A 1 136 ? 34.93700 -11.62600 174.66100 1.000 36.35000 115 LEU A O 1
ATOM 923 N N . VAL A 1 137 ? 34.65400 -12.21300 172.49600 1.000 29.83000 116 VAL A N 1
ATOM 924 C CA . VAL A 1 137 ? 34.85400 -10.86800 171.96600 1.000 33.09000 116 VAL A CA 1
ATOM 925 C C . VAL A 1 137 ? 33.51500 -10.37100 171.42700 1.000 33.70000 116 VAL A C 1
ATOM 926 O O . VAL A 1 137 ? 33.13300 -10.70700 170.29400 1.000 27.64000 116 VAL A O 1
ATOM 930 N N . PRO A 1 138 ? 32.77700 -9.57300 172.20300 1.000 32.80000 117 PRO A N 1
ATOM 931 C CA . PRO A 1 138 ? 31.41000 -9.20000 171.81600 1.000 31.17000 117 PRO A CA 1
ATOM 932 C C . PRO A 1 138 ? 31.37100 -8.21600 170.66200 1.000 28.66000 117 PRO A C 1
ATOM 933 O O . PRO A 1 138 ? 32.07500 -7.20500 170.66800 1.000 33.64000 117 PRO A O 1
ATOM 937 N N . ILE A 1 139 ? 30.51600 -8.51200 169.68000 1.000 25.93000 118 ILE A N 1
ATOM 938 C CA . ILE A 1 139 ? 30.21900 -7.60900 168.57100 1.000 27.53000 118 ILE A CA 1
ATOM 939 C C . ILE A 1 139 ? 28.70300 -7.54300 168.40400 1.000 30.17000 118 ILE A C 1
ATOM 940 O O . ILE A 1 139 ? 27.97100 -8.46000 168.78600 1.000 29.48000 118 ILE A O 1
ATOM 945 N N . GLY A 1 140 ? 28.22500 -6.43900 167.81700 1.000 33.72000 119 GLY A N 1
ATOM 946 C CA . GLY A 1 140 ? 26.80300 -6.15400 167.80300 1.000 29.57000 119 GLY A CA 1
ATOM 947 C C . GLY A 1 140 ? 26.10300 -6.59700 166.52400 1.000 29.17000 119 GLY A C 1
ATOM 948 O O . GLY A 1 140 ? 26.74300 -6.89200 165.52500 1.000 29.86000 119 GLY A O 1
ATOM 949 N N . ASN A 1 141 ? 24.76700 -6.58800 166.56900 1.000 28.58000 120 ASN A N 1
ATOM 950 C CA . ASN A 1 141 ? 23.92200 -7.21100 165.55700 1.000 26.58000 120 ASN A CA 1
ATOM 951 C C . ASN A 1 141 ? 23.23200 -6.13700 164.73500 1.000 28.05000 120 ASN A C 1
ATOM 952 O O . ASN A 1 141 ? 22.54100 -5.27900 165.29100 1.000 33.89000 120 ASN A O 1
ATOM 957 N N . ALA A 1 142 ? 23.41200 -6.19600 163.41100 1.000 27.94000 121 ALA A N 1
ATOM 958 C CA . ALA A 1 142 ? 22.83300 -5.18800 162.52900 1.000 24.94000 121 ALA A CA 1
ATOM 959 C C . ALA A 1 142 ? 21.31100 -5.22100 162.57200 1.000 29.87000 121 ALA A C 1
ATOM 960 O O . ALA A 1 142 ? 20.66400 -4.17000 162.64700 1.000 28.07000 121 ALA A O 1
ATOM 962 N N . HIS A 1 143 ? 20.72000 -6.41800 162.54900 1.000 29.79000 122 HIS A N 1
ATOM 963 C CA . HIS A 1 143 ? 19.26600 -6.53700 162.48600 1.000 28.36000 122 HIS A CA 1
ATOM 964 C C . HIS A 1 143 ? 18.60600 -5.90300 163.70300 1.000 29.21000 122 HIS A C 1
ATOM 965 O O . HIS A 1 143 ? 17.63000 -5.15900 163.57500 1.000 30.65000 122 HIS A O 1
ATOM 972 N N . ASN A 1 144 ? 19.12000 -6.18900 164.89700 1.000 26.71000 123 ASN A N 1
ATOM 973 C CA . ASN A 1 144 ? 18.53700 -5.59800 166.09400 1.000 26.56000 123 ASN A CA 1
ATOM 974 C C . ASN A 1 144 ? 18.61500 -4.07500 166.07200 1.000 25.47000 123 ASN A C 1
ATOM 975 O O . ASN A 1 144 ? 17.72200 -3.40300 166.60100 1.000 25.65000 123 ASN A O 1
ATOM 980 N N . LEU A 1 145 ? 19.65500 -3.51100 165.46100 1.000 26.68000 124 LEU A N 1
ATOM 981 C CA . LEU A 1 145 ? 19.73700 -2.05700 165.34100 1.000 25.69000 124 LEU A CA 1
ATOM 982 C C . LEU A 1 145 ? 18.72700 -1.54500 164.32400 1.000 30.48000 124 LEU A C 1
ATOM 983 O O . LEU A 1 145 ? 17.83600 -0.74900 164.65700 1.000 28.85000 124 LEU A O 1
ATOM 988 N N . ILE A 1 146 ? 18.83500 -2.02100 163.08000 1.000 26.49000 125 ILE A N 1
ATOM 989 C CA . ILE A 1 146 ? 18.00600 -1.49500 161.99800 1.000 30.22000 125 ILE A CA 1
ATOM 990 C C . ILE A 1 146 ? 16.54700 -1.90000 162.19100 1.000 29.29000 125 ILE A C 1
ATOM 991 O O . ILE A 1 146 ? 15.65600 -1.05100 162.30400 1.000 32.03000 125 ILE A O 1
ATOM 996 N N . SER A 1 147 ? 16.27700 -3.21000 162.18000 1.000 28.29000 126 SER A N 1
ATOM 997 C CA . SER A 1 147 ? 14.90400 -3.67800 162.33500 1.000 26.42000 126 SER A CA 1
ATOM 998 C C . SER A 1 147 ? 14.35100 -3.30100 163.70100 1.000 24.39000 126 SER A C 1
ATOM 999 O O . SER A 1 147 ? 13.19000 -2.89700 163.82500 1.000 26.53000 126 SER A O 1
ATOM 1002 N N . GLY A 1 148 ? 15.17900 -3.40900 164.74000 1.000 25.31000 127 GLY A N 1
ATOM 1003 C CA . GLY A 1 148 ? 14.73700 -3.01200 166.06600 1.000 27.10000 127 GLY A CA 1
ATOM 1004 C C . GLY A 1 148 ? 14.24000 -1.58200 166.11400 1.000 24.11000 127 GLY A C 1
ATOM 1005 O O . GLY A 1 148 ? 13.16200 -1.30400 166.64500 1.000 28.59000 127 GLY A O 1
ATOM 1006 N N . THR A 1 149 ? 15.01500 -0.64900 165.56300 1.000 22.04000 128 THR A N 1
ATOM 1007 C CA . THR A 1 149 ? 14.60500 0.75300 165.61700 1.000 28.11000 128 THR A CA 1
ATOM 1008 C C . THR A 1 149 ? 13.32100 0.98100 164.83000 1.000 26.35000 128 THR A C 1
ATOM 1009 O O . THR A 1 149 ? 12.41300 1.67800 165.29400 1.000 28.84000 128 THR A O 1
ATOM 1013 N N . GLU A 1 150 ? 13.21900 0.37900 163.64500 1.000 26.72000 129 GLU A N 1
ATOM 1014 C CA . GLU A 1 150 ? 11.98500 0.47800 162.87800 1.000 29.30000 129 GLU A CA 1
ATOM 1015 C C . GLU A 1 150 ? 10.80300 -0.08000 163.66000 1.000 29.53000 129 GLU A C 1
ATOM 1016 O O . GLU A 1 150 ? 9.71100 0.50200 163.63800 1.000 30.84000 129 GLU A O 1
ATOM 1022 N N . TYR A 1 151 ? 11.01000 -1.18500 164.38700 1.000 25.70000 130 TYR A N 1
ATOM 1023 C CA . TYR A 1 151 ? 9.89700 -1.84600 165.06500 1.000 24.90000 130 TYR A CA 1
ATOM 1024 C C . TYR A 1 151 ? 9.41000 -1.04000 166.25500 1.000 23.77000 130 TYR A C 1
ATOM 1025 O O . TYR A 1 151 ? 8.20100 -0.92900 166.48700 1.000 26.88000 130 TYR A O 1
ATOM 1034 N N . LEU A 1 152 ? 10.33200 -0.50800 167.05300 1.000 27.33000 131 LEU A N 1
ATOM 1035 C CA . LEU A 1 152 ? 9.92600 0.32600 168.17600 1.000 30.13000 131 LEU A CA 1
ATOM 1036 C C . LEU A 1 152 ? 9.33400 1.64800 167.69500 1.000 30.10000 131 LEU A C 1
ATOM 1037 O O . LEU A 1 152 ? 8.47700 2.22300 168.38100 1.000 34.39000 131 LEU A O 1
ATOM 1042 N N . TRP A 1 153 ? 9.77100 2.13200 166.52300 1.000 25.69000 132 TRP A N 1
ATOM 1043 C CA . TRP A 1 153 ? 9.14700 3.29400 165.89300 1.000 29.43000 132 TRP A CA 1
ATOM 1044 C C . TRP A 1 153 ? 7.70700 2.99800 165.50600 1.000 33.06000 132 TRP A C 1
ATOM 1045 O O . TRP A 1 153 ? 6.78500 3.73100 165.87600 1.000 37.22000 132 TRP A O 1
ATOM 1056 N N . GLU A 1 154 ? 7.49800 1.94400 164.71600 1.000 36.04000 133 GLU A N 1
ATOM 1057 C CA . GLU A 1 154 ? 6.16100 1.67700 164.20300 1.000 34.25000 133 GLU A CA 1
ATOM 1058 C C . GLU A 1 154 ? 5.15500 1.47500 165.32600 1.000 31.33000 133 GLU A C 1
ATOM 1059 O O . GLU A 1 154 ? 4.00700 1.89900 165.20400 1.000 39.27000 133 GLU A O 1
ATOM 1065 N N . HIS A 1 155 ? 5.57200 0.86700 166.43400 1.000 28.08000 134 HIS A N 1
ATOM 1066 C CA . HIS A 1 155 ? 4.66300 0.50400 167.50700 1.000 25.09000 134 HIS A CA 1
ATOM 1067 C C . HIS A 1 155 ? 4.62500 1.51200 168.62100 1.000 29.23000 134 HIS A C 1
ATOM 1068 O O . HIS A 1 155 ? 4.07900 1.21300 169.68500 1.000 33.78000 134 HIS A O 1
ATOM 1075 N N . LYS A 1 156 ? 5.18300 2.69400 168.41200 1.000 32.21000 135 LYS A N 1
ATOM 10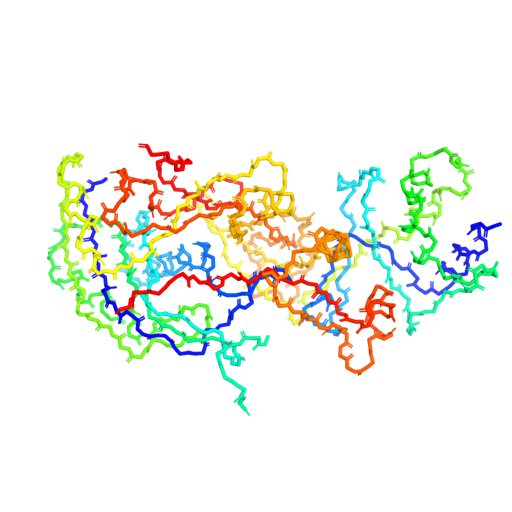76 C CA . LYS A 1 156 ? 5.00300 3.78100 169.35900 1.000 31.53000 135 LYS A CA 1
ATOM 1077 C C . LYS A 1 156 ? 5.47500 3.35000 170.74400 1.000 30.15000 135 LYS A C 1
ATOM 1078 O O . LYS A 1 156 ? 4.79900 3.56100 171.75000 1.000 31.97000 135 LYS A O 1
ATOM 1084 N N . TYR A 1 157 ? 6.62500 2.69100 170.78700 1.000 29.14000 136 TYR A N 1
ATOM 1085 C CA . TYR A 1 157 ? 7.24400 2.30400 172.04600 1.000 24.02000 136 TYR A CA 1
ATOM 1086 C C . TYR A 1 157 ? 8.32200 3.32600 172.35100 1.000 23.14000 136 TYR A C 1
ATOM 1087 O O . TYR A 1 157 ? 9.26900 3.47300 171.57500 1.000 22.43000 136 TYR A O 1
ATOM 1096 N N . TYR A 1 158 ? 8.16900 4.03600 173.47000 1.000 26.88000 137 TYR A N 1
ATOM 1097 C CA . TYR A 1 158 ? 9.03600 5.16100 173.80900 1.000 28.84000 137 TYR A CA 1
ATOM 1098 C C . TYR A 1 158 ? 9.82600 4.96700 175.09400 1.000 27.78000 137 TYR A C 1
ATOM 1099 O O . TYR A 1 158 ? 10.50400 5.91300 175.52600 1.000 24.62000 137 TYR A O 1
ATOM 1108 N N . ASN A 1 159 ? 9.77300 3.78600 175.71800 1.000 28.49000 138 ASN A N 1
ATOM 1109 C CA . ASN A 1 159 ? 10.53900 3.54700 176.94000 1.000 29.08000 138 ASN A CA 1
ATOM 1110 C C . ASN A 1 159 ? 11.98300 3.21600 176.55300 1.000 27.57000 138 ASN A C 1
ATOM 1111 O O . ASN A 1 159 ? 12.50200 2.11900 176.77800 1.000 29.32000 138 ASN A O 1
ATOM 1116 N N . THR A 1 160 ? 12.64400 4.21800 175.97600 1.000 23.65000 139 THR A N 1
ATOM 1117 C CA . THR A 1 160 ? 13.88600 4.00200 175.25000 1.000 25.30000 139 THR A CA 1
ATOM 1118 C C . THR A 1 160 ? 14.86900 5.13400 175.51400 1.000 31.15000 139 THR A C 1
ATOM 1119 O O . THR A 1 160 ? 14.49600 6.21900 175.96800 1.000 26.40000 139 THR A O 1
ATOM 1123 N N . PHE A 1 161 ? 16.14000 4.85000 175.23900 1.000 26.92000 140 PHE A N 1
ATOM 1124 C CA . PHE A 1 161 ? 17.14000 5.86100 174.93200 1.000 26.90000 140 PHE A CA 1
ATOM 1125 C C . PHE A 1 161 ? 17.44800 5.79300 173.44100 1.000 26.50000 140 PHE A C 1
ATOM 1126 O O . PHE A 1 161 ? 17.23500 4.76200 172.79400 1.000 23.31000 140 PHE A O 1
ATOM 1134 N N . THR A 1 162 ? 17.92900 6.89800 172.88300 1.000 28.63000 141 THR A N 1
ATOM 1135 C CA . THR A 1 162 ? 18.36700 6.92200 171.49300 1.000 30.80000 141 THR A CA 1
ATOM 1136 C C . THR A 1 162 ? 19.86800 7.16000 171.45000 1.000 31.12000 141 THR A C 1
ATOM 1137 O O . THR A 1 162 ? 20.38600 8.00900 172.17700 1.000 38.24000 141 THR A O 1
ATOM 1141 N N . GLN A 1 163 ? 20.56100 6.39700 170.60700 1.000 29.91000 142 GLN A N 1
ATOM 1142 C CA . GLN A 1 163 ? 22.01200 6.45100 170.49200 1.000 33.09000 142 GLN A CA 1
ATOM 1143 C C . GLN A 1 163 ? 22.38200 6.62500 169.02700 1.000 35.81000 142 GLN A C 1
ATOM 1144 O O . GLN A 1 163 ? 21.98500 5.81400 168.18300 1.000 36.14000 142 GLN A O 1
ATOM 1150 N N . LYS A 1 164 ? 23.11900 7.68700 168.72100 1.000 37.66000 143 LYS A N 1
ATOM 1151 C CA . LYS A 1 164 ? 23.62800 7.91000 167.37300 1.000 41.15000 143 LYS A CA 1
ATOM 1152 C C . LYS A 1 164 ? 25.02900 7.32200 167.28100 1.000 37.97000 143 LYS A C 1
ATOM 1153 O O . LYS A 1 164 ? 25.88200 7.62000 168.11600 1.000 39.55000 143 LYS A O 1
ATOM 1159 N N . LEU A 1 165 ? 25.25500 6.47400 166.28200 1.000 40.12000 144 LEU A N 1
ATOM 1160 C CA . LEU A 1 165 ? 26.51900 5.77500 166.09900 1.000 48.32000 144 LEU A CA 1
ATOM 1161 C C . LEU A 1 165 ? 27.25800 6.32200 164.88800 1.000 55.71000 144 LEU A C 1
ATOM 1162 O O . LEU A 1 165 ? 26.67100 6.94500 163.99800 1.000 52.04000 144 LEU A O 1
ATOM 1167 N N . GLY A 1 166 ? 28.56000 6.04200 164.85600 1.000 65.20000 145 GLY A N 1
ATOM 1168 C CA . GLY A 1 166 ? 29.42500 6.49400 163.78900 1.000 71.00000 145 GLY A CA 1
ATOM 1169 C C . GLY A 1 166 ? 30.16000 7.78300 164.07600 1.000 77.70000 145 GLY A C 1
ATOM 1170 O O . GLY A 1 166 ? 30.98500 8.19900 163.25500 1.000 79.88000 145 GLY A O 1
ATOM 1171 N N . GLY A 1 167 ? 29.89200 8.42200 165.21600 1.000 77.71000 146 GLY A N 1
ATOM 1172 C CA . GLY A 1 167 ? 30.47400 9.70900 165.53300 1.000 78.18000 146 GLY A CA 1
ATOM 1173 C C . GLY A 1 167 ? 29.95000 10.79600 164.61800 1.000 82.58000 146 GLY A C 1
ATOM 1174 O O . GLY A 1 167 ? 29.15400 10.51500 163.71700 1.000 79.88000 146 GLY A O 1
ATOM 1175 N N . SER A 1 168 ? 30.35100 12.04500 164.84900 1.000 92.14000 147 SER A N 1
ATOM 1176 C CA . SER A 1 168 ? 30.21100 13.06000 163.81300 1.000 88.94000 147 SER A CA 1
ATOM 1177 C C . SER A 1 168 ? 31.17500 12.70300 162.69000 1.000 89.75000 147 SER A C 1
ATOM 1178 O O . SER A 1 168 ? 32.39400 12.71900 162.89400 1.000 91.49000 147 SER A O 1
ATOM 1181 N N . ASN A 1 169 ? 30.61500 12.40500 161.50700 1.000 79.10000 148 ASN A N 1
ATOM 1182 C CA . ASN A 1 169 ? 31.12100 11.54700 160.42700 1.000 77.67000 148 ASN A CA 1
ATOM 1183 C C . ASN A 1 169 ? 30.65200 10.09700 160.52300 1.000 76.47000 148 ASN A C 1
ATOM 1184 O O . ASN A 1 169 ? 31.48400 9.17500 160.49600 1.000 72.37000 148 ASN A O 1
ATOM 1189 N N . PRO A 1 170 ? 29.34100 9.84500 160.58200 1.000 72.70000 149 PRO A N 1
ATOM 1190 C CA . PRO A 1 170 ? 28.87500 8.45500 160.52800 1.000 67.61000 149 PRO A CA 1
ATOM 1191 C C . PRO A 1 170 ? 29.02700 7.84400 159.15300 1.000 66.28000 149 PRO A C 1
ATOM 1192 O O . PRO A 1 170 ? 29.18700 6.62000 159.04800 1.000 66.32000 149 PRO A O 1
ATOM 1196 N N . GLN A 1 171 ? 29.03000 8.66600 158.09500 1.000 66.68000 150 GLN A N 1
ATOM 1197 C CA . GLN A 1 171 ? 29.17100 8.14800 156.73700 1.000 64.23000 150 GLN A CA 1
ATOM 1198 C C . GLN A 1 171 ? 30.38700 7.24600 156.57600 1.000 64.88000 150 GLN A C 1
ATOM 1199 O O . GLN A 1 171 ? 30.43200 6.45600 155.63100 1.000 59.39000 150 GLN A O 1
ATOM 1205 N N . ASN A 1 172 ? 31.37500 7.33300 157.46100 1.000 61.68000 151 ASN A N 1
ATOM 1206 C CA . ASN A 1 172 ? 32.51700 6.43800 157.36600 1.000 66.42000 151 ASN A CA 1
ATOM 1207 C C . ASN A 1 172 ? 32.41900 5.25300 158.31200 1.000 64.73000 151 ASN A C 1
ATOM 1208 O O . ASN A 1 172 ? 33.37600 4.48000 158.41600 1.000 62.46000 151 ASN A O 1
ATOM 1213 N N . CYS A 1 173 ? 31.28900 5.07600 158.99400 1.000 59.87000 152 CYS A N 1
ATOM 1214 C CA . CYS A 1 173 ? 31.17700 3.94000 159.89700 1.000 57.69000 152 CYS A CA 1
ATOM 1215 C C . CYS A 1 173 ? 30.51200 2.75100 159.19300 1.000 51.09000 152 CYS A C 1
ATOM 1216 O O . CYS A 1 173 ? 31.19000 1.78500 158.83300 1.000 50.13000 152 CYS A O 1
ATOM 1219 N N . THR A 1 174 ? 29.19900 2.82000 158.95400 1.000 50.54000 153 THR A N 1
ATOM 1220 C CA . THR A 1 174 ? 28.50700 1.82200 158.13700 1.000 45.98000 153 THR A CA 1
ATOM 1221 C C . THR A 1 174 ? 27.43600 2.51400 157.30800 1.000 43.88000 153 THR A C 1
ATOM 1222 O O . THR A 1 174 ? 27.11500 3.68900 157.51300 1.000 43.59000 153 THR A O 1
ATOM 1226 N N . HIS A 1 175 ? 26.84200 1.74600 156.39700 1.000 44.14000 154 HIS A N 1
ATOM 1227 C CA . HIS A 1 175 ? 25.78000 2.29300 155.56400 1.000 47.09000 154 HIS A CA 1
ATOM 1228 C C . HIS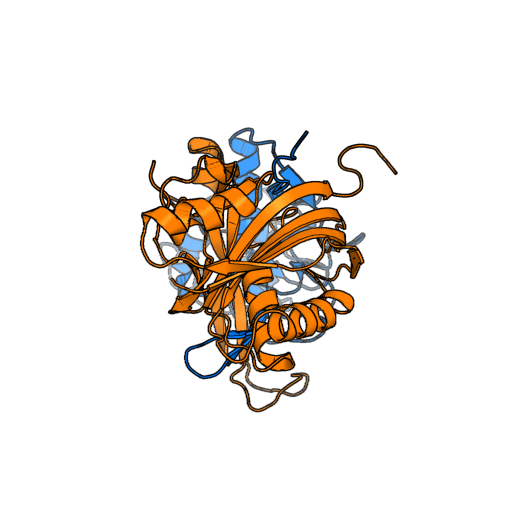 A 1 175 ? 24.54100 2.61700 156.37900 1.000 42.85000 154 HIS A C 1
ATOM 1229 O O . HIS A 1 175 ? 23.90100 3.64200 156.14000 1.000 48.46000 154 HIS A O 1
ATOM 1236 N N . ALA A 1 176 ? 24.19000 1.76700 157.34500 1.000 42.04000 155 ALA A N 1
ATOM 1237 C CA . ALA A 1 176 ? 23.03800 2.06400 158.19200 1.000 38.20000 155 ALA A CA 1
ATOM 1238 C C . ALA A 1 176 ? 23.29200 3.29100 159.06700 1.000 39.00000 155 ALA A C 1
ATOM 1239 O O . ALA A 1 176 ? 22.40500 4.14100 159.21900 1.000 41.78000 155 ALA A O 1
ATOM 1241 N N . CYS A 1 177 ? 24.49100 3.41200 159.64800 1.000 39.13000 156 CYS A N 1
ATOM 1242 C CA . CYS A 1 177 ? 24.84500 4.64000 160.36200 1.000 41.88000 156 CYS A CA 1
ATOM 1243 C C . CYS A 1 177 ? 24.76400 5.85400 159.45800 1.000 47.96000 156 CYS A C 1
ATOM 1244 O O . CYS A 1 177 ? 24.43400 6.95900 159.91500 1.000 47.01000 156 CYS A O 1
ATOM 1247 N N . ASN A 1 178 ? 25.09000 5.66400 158.18300 1.000 48.44000 157 ASN A N 1
ATOM 1248 C CA . ASN A 1 178 ? 25.15700 6.77800 157.25900 1.000 49.98000 157 ASN A CA 1
ATOM 1249 C C . ASN A 1 178 ? 23.76300 7.28400 156.91400 1.000 50.69000 157 ASN A C 1
ATOM 1250 O O . ASN A 1 178 ? 23.58200 8.48200 156.67900 1.000 53.70000 157 ASN A O 1
ATOM 1255 N N . LYS A 1 179 ? 22.76000 6.40900 156.92800 1.000 44.97000 158 LYS A N 1
ATOM 1256 C CA . LYS A 1 179 ? 21.40300 6.79900 156.57300 1.000 42.66000 158 LYS A CA 1
ATOM 1257 C C . LYS A 1 179 ? 20.48400 6.97500 157.77700 1.000 45.26000 158 LYS A C 1
ATOM 1258 O O . LYS A 1 179 ? 19.57300 7.80700 157.73100 1.000 42.83000 158 LYS A O 1
ATOM 1264 N N . MET A 1 180 ? 20.67400 6.20300 158.84600 1.000 42.89000 159 MET A N 1
ATOM 1265 C CA . MET A 1 180 ? 19.84300 6.34600 160.04100 1.000 41.29000 159 MET A CA 1
ATOM 1266 C C . MET A 1 180 ? 20.48000 7.33700 161.02000 1.000 43.96000 159 MET A C 1
ATOM 1267 O O . MET A 1 180 ? 20.75500 7.03600 162.18600 1.000 40.86000 159 MET A O 1
ATOM 1272 N N . ARG A 1 181 ? 20.70100 8.55800 160.51200 1.000 46.06000 160 ARG A N 1
ATOM 1273 C CA . ARG A 1 181 ? 21.37400 9.59900 161.28000 1.000 39.67000 160 ARG A CA 1
ATOM 1274 C C . ARG A 1 181 ? 20.55300 10.07000 162.46700 1.000 39.84000 160 ARG A C 1
ATOM 1275 O O . ARG A 1 181 ? 21.12500 10.65400 163.39500 1.000 37.42000 160 ARG A O 1
ATOM 1283 N N . GLY A 1 182 ? 19.24200 9.81500 162.46900 1.000 41.25000 161 GLY A N 1
ATOM 1284 C CA . GLY A 1 182 ? 18.39600 10.07100 163.62700 1.000 34.04000 161 GLY A CA 1
ATOM 1285 C C . GLY A 1 182 ? 18.70500 9.21300 164.84100 1.000 34.93000 161 GLY A C 1
ATOM 1286 O O . GLY A 1 182 ? 18.25100 9.54300 165.93800 1.000 46.27000 161 GLY A O 1
ATOM 1287 N N . GLY A 1 183 ? 19.46400 8.13800 164.68000 1.000 34.09000 162 GLY A N 1
ATOM 1288 C CA . GLY A 1 183 ? 19.90700 7.31800 165.78200 1.000 37.27000 162 GLY A CA 1
ATOM 1289 C C . GLY A 1 183 ? 19.16900 5.98600 165.84600 1.000 31.81000 162 GLY A C 1
ATOM 1290 O O . GLY A 1 183 ? 18.21400 5.72900 165.11000 1.000 32.99000 162 GLY A O 1
ATOM 1291 N N . PHE A 1 184 ? 19.63600 5.14400 166.75500 1.000 29.25000 163 PHE A N 1
ATOM 1292 C CA . PHE A 1 184 ? 19.06700 3.82700 166.99500 1.000 30.88000 163 PHE A CA 1
ATOM 1293 C C . PHE A 1 184 ? 18.45000 3.78200 168.38500 1.000 25.77000 163 PHE A C 1
ATOM 1294 O O . PHE A 1 184 ? 18.97800 4.36300 169.33600 1.000 26.78000 163 PHE A O 1
ATOM 1302 N N . LYS A 1 185 ? 17.33800 3.08000 168.50600 1.000 25.32000 164 LYS A N 1
ATOM 1303 C CA . LYS A 1 185 ? 16.63600 3.02300 169.77200 1.000 25.94000 164 LYS A CA 1
ATOM 1304 C C . LYS A 1 185 ? 17.24500 1.95600 170.67000 1.000 29.07000 164 LYS A C 1
ATOM 1305 O O . LYS A 1 185 ? 17.63800 0.88200 170.21000 1.000 21.36000 164 LYS A O 1
ATOM 1311 N N . GLN A 1 186 ? 17.32500 2.26000 171.95500 1.000 28.04000 165 GLN A N 1
ATOM 1312 C CA . GLN A 1 186 ? 17.79700 1.29900 172.93500 1.000 27.77000 165 GLN A CA 1
ATOM 1313 C C . GLN A 1 186 ? 16.75800 1.15800 174.03300 1.000 28.36000 165 GLN A C 1
ATOM 1314 O O . GLN A 1 186 ? 16.08800 2.12900 174.38400 1.000 28.74000 165 GLN A O 1
ATOM 1320 N N . PHE A 1 187 ? 16.61800 -0.04800 174.57200 1.000 22.47000 166 PHE A N 1
ATOM 1321 C CA . PHE A 1 187 ? 15.69100 -0.24400 175.67300 1.000 24.09000 166 PHE A CA 1
ATOM 1322 C C . PHE A 1 187 ? 16.19300 0.46400 176.92700 1.000 22.63000 166 PHE A C 1
ATOM 1323 O O . PHE A 1 187 ? 17.35800 0.32800 177.30200 1.000 19.35000 166 PHE A O 1
ATOM 1331 N N . ASN A 1 188 ? 15.32100 1.25600 177.55300 1.000 19.76000 167 ASN A N 1
ATOM 1332 C CA . ASN A 1 188 ? 15.63100 1.85500 178.84200 1.000 23.30000 167 ASN A CA 1
ATOM 1333 C C . ASN A 1 188 ? 15.47100 0.77600 179.89300 1.000 21.36000 167 ASN A C 1
ATOM 1334 O O . ASN A 1 188 ? 14.34500 0.39900 180.23600 1.000 26.46000 167 ASN A O 1
ATOM 1339 N N . CYS A 1 189 ? 16.59300 0.27400 180.40800 1.000 19.32000 168 CYS A N 1
ATOM 1340 C CA . CYS A 1 189 ? 16.55800 -0.79900 181.38500 1.000 21.48000 168 CYS A CA 1
ATOM 1341 C C . CYS A 1 189 ? 16.70400 -0.29600 182.82100 1.000 22.29000 168 CYS A C 1
ATOM 1342 O O . CYS A 1 189 ? 17.14000 -1.05500 183.69500 1.000 22.18000 168 CYS A O 1
ATOM 1345 N N . THR A 1 190 ? 16.34300 0.95300 183.08500 1.000 20.96000 169 THR A N 1
ATOM 1346 C CA . THR A 1 190 ? 16.33300 1.45600 184.45700 1.000 22.67000 169 THR A CA 1
ATOM 1347 C C . THR A 1 190 ? 15.40900 0.59700 185.31100 1.000 22.03000 169 THR A C 1
ATOM 1348 O O . THR A 1 190 ? 14.30900 0.25900 184.86100 1.000 22.94000 169 THR A O 1
ATOM 1352 N N . PRO A 1 191 ? 15.80500 0.23000 186.52700 1.000 25.77000 170 PRO A N 1
ATOM 1353 C CA . PRO A 1 191 ? 14.93900 -0.59600 187.38800 1.000 25.10000 170 PRO A CA 1
ATOM 1354 C C . PRO A 1 191 ? 14.07500 0.27900 188.28200 1.000 25.13000 170 PRO A C 1
ATOM 1355 O O . PRO A 1 191 ? 14.27500 1.50000 188.34800 1.000 29.49000 170 PRO A O 1
ATOM 1359 N N . PRO A 1 192 ? 13.10800 -0.30100 188.99100 1.000 28.42000 171 PRO A N 1
ATOM 1360 C CA . PRO A 1 192 ? 12.40400 0.45400 190.03800 1.000 30.80000 171 PRO A CA 1
ATOM 1361 C C . PRO A 1 192 ? 13.31600 0.73400 191.22900 1.000 26.77000 171 PRO A C 1
ATOM 1362 O O . PRO A 1 192 ? 14.31500 0.04800 191.46300 1.000 27.64000 171 PRO A O 1
ATOM 1366 N N . GLN A 1 193 ? 12.92200 1.72000 192.02800 1.000 28.94000 172 GLN A N 1
ATOM 1367 C CA . GLN A 1 193 ? 13.69700 2.16100 193.17700 1.000 30.85000 172 GLN A CA 1
ATOM 1368 C C . GLN A 1 193 ? 12.88500 2.03600 194.45500 1.000 28.90000 172 GLN A C 1
ATOM 1369 O O . GLN A 1 193 ? 11.69600 2.34600 194.48000 1.000 34.46000 172 GLN A O 1
ATOM 1375 N N . VAL A 1 194 ? 13.54400 1.59200 195.52000 1.000 25.58000 173 VAL A N 1
ATOM 1376 C CA . VAL A 1 194 ? 12.96700 1.64400 196.85700 1.000 32.73000 173 VAL A CA 1
ATOM 1377 C C . VAL A 1 194 ? 12.81600 3.10500 197.25400 1.000 46.04000 173 VAL A C 1
ATOM 1378 O O . VAL A 1 194 ? 13.80300 3.84600 197.34200 1.000 43.82000 173 VAL A O 1
ATOM 1382 N N . GLU A 1 195 ? 11.58400 3.53300 197.47900 1.000 51.99000 174 GLU A N 1
ATOM 1383 C CA . GLU A 1 195 ? 11.35400 4.92900 197.80700 1.000 58.52000 174 GLU A CA 1
ATOM 1384 C C . GLU A 1 195 ? 11.29900 5.12400 199.31300 1.000 64.89000 174 GLU A C 1
ATOM 1385 O O . GLU A 1 195 ? 12.33900 5.15300 199.97400 1.000 67.55000 174 GLU A O 1
ATOM 1391 N N . MET B 2 22 ? 21.28900 -25.27500 198.70700 1.000 55.02000 1 MET B N 1
ATOM 1392 C CA . MET B 2 22 ? 20.44000 -24.29100 199.35300 1.000 51.72000 1 MET B CA 1
ATOM 1393 C C . MET B 2 22 ? 20.68300 -24.26700 200.84900 1.000 60.07000 1 MET B C 1
ATOM 1394 O O . MET B 2 22 ? 19.75600 -24.46400 201.62500 1.000 67.67000 1 MET B O 1
ATOM 1399 N N . ARG B 2 23 ? 21.91300 -24.04000 201.28900 1.000 49.44000 2 ARG B N 1
ATOM 1400 C CA . ARG B 2 23 ? 22.13000 -23.99800 202.72700 1.000 49.18000 2 ARG B CA 1
ATOM 1401 C C . ARG B 2 23 ? 22.60100 -22.63300 203.20900 1.000 46.08000 2 ARG B C 1
ATOM 1402 O O . ARG B 2 23 ? 21.95600 -22.03800 204.08800 1.000 43.07000 2 ARG B O 1
ATOM 1410 N N . LYS B 2 24 ? 23.69000 -22.10200 202.64600 1.000 40.54000 3 LYS B N 1
ATOM 1411 C CA . LYS B 2 24 ? 24.36500 -20.93400 203.19200 1.000 40.87000 3 LYS B CA 1
ATOM 1412 C C . LYS B 2 24 ? 24.45700 -19.80100 202.17500 1.000 41.54000 3 LYS B C 1
ATOM 1413 O O . LYS B 2 24 ? 24.80000 -20.01500 201.00400 1.000 35.61000 3 LYS B O 1
ATOM 1419 N N . PHE B 2 25 ? 24.17200 -18.59100 202.66000 1.000 35.96000 4 PHE B N 1
ATOM 1420 C CA . PHE B 2 25 ? 24.11300 -17.37200 201.87100 1.000 36.22000 4 PHE B CA 1
ATOM 1421 C C . PHE B 2 25 ? 24.77500 -16.24200 202.65000 1.000 38.51000 4 PHE B C 1
ATOM 1422 O O . PHE B 2 25 ? 24.61800 -16.14400 203.87200 1.000 36.20000 4 PHE B O 1
ATOM 1430 N N . ILE B 2 26 ? 25.49900 -15.37900 201.94400 1.000 35.60000 5 ILE B N 1
ATOM 1431 C CA . ILE B 2 26 ? 26.03700 -14.15700 202.52500 1.000 35.83000 5 ILE B CA 1
ATOM 1432 C C . ILE B 2 26 ? 25.41400 -12.97200 201.79700 1.000 34.07000 5 ILE B C 1
ATOM 1433 O O . ILE B 2 26 ? 25.35400 -12.95200 200.56200 1.000 33.02000 5 ILE B O 1
ATOM 1438 N N . ILE B 2 27 ? 24.92600 -12.00200 202.56300 1.000 33.24000 6 ILE B N 1
ATOM 1439 C CA . ILE B 2 27 ? 24.17600 -10.86700 202.03600 1.000 31.45000 6 ILE B CA 1
ATOM 1440 C C . ILE B 2 27 ? 24.97700 -9.59700 202.28100 1.000 33.61000 6 ILE B C 1
ATOM 1441 O O . ILE B 2 27 ? 25.63000 -9.45700 203.32000 1.000 35.48000 6 ILE B O 1
ATOM 1446 N N . VAL B 2 28 ? 24.96900 -8.70000 201.29500 1.000 31.77000 7 VAL B N 1
ATOM 1447 C CA . VAL B 2 28 ? 25.64600 -7.40400 201.36000 1.000 27.85000 7 VAL B CA 1
ATOM 1448 C C . VAL B 2 28 ? 24.62900 -6.35500 200.93900 1.000 25.85000 7 VAL B C 1
ATOM 1449 O O . VAL B 2 28 ? 24.40000 -6.15500 199.74300 1.000 28.76000 7 VAL B O 1
ATOM 1453 N N . LYS B 2 29 ? 24.00700 -5.68900 201.91100 1.000 27.92000 8 LYS B N 1
ATOM 1454 C CA . LYS B 2 29 ? 23.01100 -4.67200 201.61600 1.000 30.47000 8 LYS B CA 1
ATOM 1455 C C . LYS B 2 29 ? 23.68400 -3.33900 201.29400 1.000 33.04000 8 LYS B C 1
ATOM 1456 O O . LYS B 2 29 ? 24.77700 -3.03400 201.78500 1.000 32.93000 8 LYS B O 1
ATOM 1462 N N . ASN B 2 30 ? 23.02900 -2.56200 200.42500 1.000 29.33000 9 ASN B N 1
ATOM 1463 C CA . ASN B 2 30 ? 23.37000 -1.15700 200.17000 1.000 26.35000 9 ASN B CA 1
ATOM 1464 C C . ASN B 2 30 ? 24.78500 -0.97800 199.62300 1.000 26.12000 9 ASN B C 1
ATOM 1465 O O . ASN B 2 30 ? 25.52900 -0.11500 200.07500 1.000 30.91000 9 ASN B O 1
ATOM 1470 N N . VAL B 2 31 ? 25.14700 -1.79100 198.63700 1.000 27.82000 10 VAL B N 1
ATOM 1471 C CA . VAL B 2 31 ? 26.39600 -1.59500 197.90700 1.000 23.28000 10 VAL B CA 1
ATOM 1472 C C . VAL B 2 31 ? 26.22100 -0.37100 197.01200 1.000 28.66000 10 VAL B C 1
ATOM 1473 O O . VAL B 2 31 ? 25.52200 -0.44400 195.99900 1.000 28.47000 10 VAL B O 1
ATOM 1477 N N . LYS B 2 32 ? 26.82700 0.76200 197.37500 1.000 28.65000 11 LYS B N 1
ATOM 1478 C CA . LYS B 2 32 ? 26.71400 1.97200 196.57100 1.000 25.95000 11 LYS B CA 1
ATOM 1479 C C . LYS B 2 32 ? 27.80100 1.98800 195.49900 1.000 25.16000 11 LYS B C 1
ATOM 1480 O O . LYS B 2 32 ? 28.98100 1.80000 195.80400 1.000 28.43000 11 LYS B O 1
ATOM 1486 N N . VAL B 2 33 ? 27.40900 2.21300 194.24400 1.000 22.01000 12 VAL B N 1
ATOM 1487 C CA . VAL B 2 33 ? 28.31200 2.04500 193.10400 1.000 24.66000 12 VAL B CA 1
ATOM 1488 C C . VAL B 2 33 ? 28.26100 3.30800 192.26000 1.000 25.40000 12 VAL B C 1
ATOM 1489 O O . VAL B 2 33 ? 27.17000 3.78900 191.93100 1.000 26.14000 12 VAL B O 1
ATOM 1493 N N . ASP B 2 34 ? 29.43200 3.85800 191.92100 1.000 23.97000 13 ASP B N 1
ATOM 1494 C CA . ASP B 2 34 ? 29.51500 5.11400 191.18800 1.000 24.26000 13 ASP B CA 1
ATOM 1495 C C . ASP B 2 34 ? 30.12000 4.87600 189.81600 1.000 23.44000 13 ASP B C 1
ATOM 1496 O O . ASP B 2 34 ? 31.07400 4.11200 189.68000 1.000 31.41000 13 ASP B O 1
ATOM 1501 N N . GLY B 2 35 ? 29.55500 5.50900 188.79500 1.000 21.37000 14 GLY B N 1
ATOM 1502 C CA . GLY B 2 35 ? 30.13300 5.38700 187.46300 1.000 22.00000 14 GLY B CA 1
ATOM 1503 C C . GLY B 2 35 ? 29.97300 4.01800 186.83300 1.000 27.87000 14 GLY B C 1
ATOM 1504 O O . GLY B 2 35 ? 30.92100 3.50500 186.23200 1.000 25.51000 14 GLY B O 1
ATOM 1505 N N . ILE B 2 36 ? 28.78800 3.40800 186.97400 1.000 29.79000 15 ILE B N 1
ATOM 1506 C CA . ILE B 2 36 ? 28.45000 2.16300 186.29900 1.000 25.04000 15 ILE B CA 1
ATOM 1507 C C . ILE B 2 36 ? 28.37500 2.41000 184.80000 1.000 27.68000 15 ILE B C 1
ATOM 1508 O O . ILE B 2 36 ? 27.80100 3.41300 184.36500 1.000 27.94000 15 ILE B O 1
ATOM 1513 N N . ASN B 2 37 ? 28.95200 1.50500 183.99700 1.000 24.73000 16 ASN B N 1
ATOM 1514 C CA A ASN B 2 37 ? 28.77800 1.54800 182.54400 0.433 24.72000 16 ASN B CA 1
ATOM 1515 C CA B ASN B 2 37 ? 28.76700 1.56500 182.54500 0.567 26.51000 16 ASN B CA 1
ATOM 1516 C C . ASN B 2 37 ? 27.39600 0.99000 182.22500 1.000 29.99000 16 ASN B C 1
ATOM 1517 O O . ASN B 2 37 ? 27.21500 -0.23000 182.11800 1.000 27.27000 16 ASN B O 1
ATOM 1526 N N . ALA B 2 38 ? 26.41900 1.87800 182.05300 1.000 26.74000 17 ALA B N 1
ATOM 1527 C CA . ALA B 2 38 ? 25.03600 1.46000 181.88500 1.000 24.60000 17 ALA B CA 1
ATOM 1528 C C . ALA B 2 38 ? 24.78100 0.69000 180.59100 1.000 17.45000 17 ALA B C 1
ATOM 1529 O O . ALA B 2 38 ? 23.73700 0.03400 180.47700 1.000 19.71000 17 ALA B O 1
ATOM 1531 N N . LYS B 2 39 ? 25.69500 0.71700 179.63400 1.000 20.52000 18 LYS B N 1
ATOM 1532 C CA . LYS B 2 39 ? 25.46900 0.07700 178.34600 1.000 23.43000 18 LYS B CA 1
ATOM 1533 C C . LYS B 2 39 ? 25.95100 -1.36800 178.41300 1.000 23.20000 18 LYS B C 1
ATOM 1534 O O . LYS B 2 39 ? 27.15200 -1.62500 178.55200 1.000 30.61000 18 LYS B O 1
ATOM 1540 N N . SER B 2 40 ? 25.01600 -2.31900 178.31900 1.000 22.63000 19 SER B N 1
ATOM 1541 C CA . SER B 2 40 ? 25.35300 -3.74000 178.37600 1.000 19.60000 19 SER B CA 1
ATOM 1542 C C . SER B 2 40 ? 25.27900 -4.41900 177.01600 1.000 22.66000 19 SER B C 1
ATOM 1543 O O . SER B 2 40 ? 25.68600 -5.57600 176.89600 1.000 25.05000 19 SER B O 1
ATOM 1546 N N . SER B 2 41 ? 24.74200 -3.73900 176.01100 1.000 20.77000 20 SER B N 1
ATOM 1547 C CA . SER B 2 41 ? 24.69600 -4.17400 174.62300 1.000 20.61000 20 SER B CA 1
ATOM 1548 C C . SER B 2 41 ? 24.25400 -2.95400 173.83100 1.000 20.49000 20 SER B C 1
ATOM 1549 O O . SER B 2 41 ? 23.83700 -1.94000 174.40300 1.000 21.83000 20 SER B O 1
ATOM 1552 N N . ASP B 2 42 ? 24.29800 -3.07400 172.50600 1.000 26.70000 21 ASP B N 1
ATOM 1553 C CA . ASP B 2 42 ? 23.90000 -1.95400 171.65600 1.000 30.83000 21 ASP B CA 1
ATOM 1554 C C . ASP B 2 42 ? 22.46700 -1.49600 171.91100 1.000 28.17000 21 ASP B C 1
ATOM 1555 O O . ASP B 2 42 ? 22.13300 -0.35400 171.58600 1.000 26.83000 21 ASP B O 1
ATOM 1560 N N . ILE B 2 43 ? 21.60500 -2.34700 172.46900 1.000 23.64000 22 ILE B N 1
ATOM 1561 C CA . ILE B 2 43 ? 20.19400 -2.00700 172.59300 1.000 23.22000 22 ILE B CA 1
ATOM 1562 C C . ILE B 2 43 ? 19.69600 -2.04400 174.03600 1.000 21.14000 22 ILE B C 1
ATOM 1563 O O . ILE B 2 43 ? 18.48400 -1.98600 174.26300 1.000 18.34000 22 ILE B O 1
ATOM 1568 N N . THR B 2 44 ? 20.59300 -2.13700 175.02300 1.000 20.80000 23 THR B N 1
ATOM 1569 C CA . THR B 2 44 ? 20.17900 -2.18500 176.42200 1.000 20.79000 23 THR B CA 1
ATOM 1570 C C . THR B 2 44 ? 21.03500 -1.22600 177.23700 1.000 19.55000 23 THR B C 1
ATOM 1571 O O . THR B 2 44 ? 22.25700 -1.38500 177.30700 1.000 21.66000 23 THR B O 1
ATOM 1575 N N . VAL B 2 45 ? 20.40100 -0.23300 177.85500 1.000 19.65000 24 VAL B N 1
ATOM 1576 C CA . VAL B 2 45 ? 21.10600 0.75900 178.66400 1.000 19.14000 24 VAL B CA 1
ATOM 1577 C C . VAL B 2 45 ? 20.35900 0.92200 179.98400 1.000 20.96000 24 VAL B C 1
ATOM 1578 O O . VAL B 2 45 ? 19.18700 1.32600 179.99400 1.000 19.85000 24 VAL B O 1
ATOM 1582 N N . GLY B 2 46 ? 21.03700 0.62800 181.09300 1.000 19.46000 25 GLY B N 1
ATOM 1583 C CA . GLY B 2 46 ? 20.43000 0.72700 182.40500 1.000 19.05000 25 GLY B CA 1
ATOM 1584 C C . GLY B 2 46 ? 21.00100 -0.26800 183.39300 1.000 21.77000 25 GLY B C 1
ATOM 1585 O O . GLY B 2 46 ? 22.22100 -0.37100 183.55800 1.000 22.46000 25 GLY B O 1
ATOM 1586 N N . MET B 2 47 ? 20.11500 -0.99900 184.05100 1.000 20.56000 26 MET B N 1
ATOM 1587 C CA . MET B 2 47 ? 20.51100 -1.99100 185.03600 1.000 20.30000 26 MET B CA 1
ATOM 1588 C C . MET B 2 47 ? 21.55100 -2.94100 184.44500 1.000 23.10000 26 MET B C 1
ATOM 1589 O O . MET B 2 47 ? 21.39100 -3.39000 183.29900 1.000 22.73000 26 MET B O 1
ATOM 1594 N N . PRO B 2 48 ? 22.62900 -3.24100 185.16400 1.000 22.53000 27 PRO B N 1
ATOM 1595 C CA . PRO B 2 48 ? 23.59100 -4.25300 184.69500 1.000 19.75000 27 PRO B CA 1
ATOM 1596 C C . PRO B 2 48 ? 22.95400 -5.62900 184.65200 1.000 20.49000 27 PRO B C 1
ATOM 1597 O O . PRO B 2 48 ? 22.23900 -6.02200 185.58200 1.000 20.14000 27 PRO B O 1
ATOM 1601 N N . PRO B 2 49 ? 23.18600 -6.38900 183.59000 1.000 19.82000 28 PRO B N 1
ATOM 1602 C CA . PRO B 2 49 ? 22.46300 -7.65300 183.40400 1.000 17.82000 28 PRO B CA 1
ATOM 1603 C C . PRO B 2 49 ? 22.91900 -8.69600 184.40900 1.000 17.13000 28 PRO B C 1
ATOM 1604 O O . PRO B 2 49 ? 23.85400 -8.48400 185.17300 1.000 20.28000 28 PRO B O 1
ATOM 1608 N N . ALA B 2 50 ? 22.20300 -9.82700 184.43300 1.000 18.30000 29 ALA B N 1
ATOM 1609 C CA . ALA B 2 50 ? 22.53400 -10.88300 185.38800 1.000 20.49000 29 ALA B CA 1
ATOM 1610 C C . ALA B 2 50 ? 23.90000 -11.50500 185.10600 1.000 18.98000 29 ALA B C 1
ATOM 1611 O O . ALA B 2 50 ? 24.52000 -12.04700 186.02300 1.000 21.31000 29 ALA B O 1
ATOM 1613 N N . THR B 2 51 ? 24.35600 -11.47800 183.85100 1.000 18.37000 30 THR B N 1
ATOM 1614 C CA . THR B 2 51 ? 25.72100 -11.88200 183.53300 1.000 19.23000 30 THR B CA 1
ATOM 1615 C C . THR B 2 51 ? 26.71700 -11.12800 184.38800 1.000 23.08000 30 THR B C 1
ATOM 1616 O O . THR B 2 51 ? 27.66500 -11.71500 184.92300 1.000 21.36000 30 THR B O 1
ATOM 1620 N N . THR B 2 52 ? 26.49800 -9.81600 184.54300 1.000 23.45000 31 THR B N 1
ATOM 1621 C CA . THR B 2 52 ? 27.43000 -8.97000 185.27600 1.000 19.24000 31 THR B CA 1
ATOM 1622 C C . THR B 2 52 ? 27.54400 -9.40500 186.72700 1.000 20.55000 31 THR B C 1
ATOM 1623 O O . THR B 2 52 ? 28.65000 -9.51500 187.26900 1.000 21.68000 31 THR B O 1
ATOM 1627 N N . PHE B 2 53 ? 26.41100 -9.67000 187.37100 1.000 18.48000 32 PHE B N 1
ATOM 1628 C CA . PHE B 2 53 ? 26.46600 -10.06100 188.77100 1.000 20.18000 32 PHE B CA 1
ATOM 1629 C C . PHE B 2 53 ? 26.93700 -11.50400 188.91200 1.000 23.16000 32 PHE B C 1
ATOM 1630 O O . PHE B 2 53 ? 27.60900 -11.84200 189.89300 1.000 22.80000 32 PHE B O 1
ATOM 1638 N N . CYS B 2 54 ? 26.61900 -12.36000 187.93800 1.000 21.84000 33 CYS B N 1
ATOM 1639 C CA . CYS B 2 54 ? 27.21700 -13.68700 187.91800 1.000 22.86000 33 CYS B CA 1
ATOM 1640 C C . CYS B 2 54 ? 28.73100 -13.58200 187.80000 1.000 23.61000 33 CYS B C 1
ATOM 1641 O O . CYS B 2 54 ? 29.46700 -14.27300 188.51100 1.000 26.08000 33 CYS B O 1
ATOM 1644 N N . GLY B 2 55 ? 29.21100 -12.69400 186.92500 1.000 19.92000 34 GLY B N 1
ATOM 1645 C CA . GLY B 2 55 ? 30.64100 -12.44500 186.83100 1.000 23.15000 34 GLY B CA 1
ATOM 1646 C C . GLY B 2 55 ? 31.24100 -11.88200 188.10700 1.000 27.22000 34 GLY B C 1
ATOM 1647 O O . GLY B 2 55 ? 32.39500 -12.17700 188.44400 1.000 28.09000 34 GLY B O 1
ATOM 1648 N N . LEU B 2 56 ? 30.48400 -11.05400 188.82700 1.000 25.41000 35 LEU B N 1
ATOM 1649 C CA . LEU B 2 56 ? 30.96900 -10.55800 190.11100 1.000 24.23000 35 LEU B CA 1
ATOM 1650 C C . LEU B 2 56 ? 31.19100 -11.71000 191.08500 1.000 27.82000 35 LEU B C 1
ATOM 1651 O O . LEU B 2 56 ? 32.26100 -11.83400 191.69500 1.000 30.69000 35 LEU B O 1
ATOM 1656 N N . GLY B 2 57 ? 30.17900 -12.55300 191.25600 1.000 26.13000 36 GLY B N 1
ATOM 1657 C CA . GLY B 2 57 ? 30.33000 -13.69400 192.13600 1.000 30.68000 36 GLY B CA 1
ATOM 1658 C C . GLY B 2 57 ? 31.41500 -14.63700 191.66100 1.000 30.97000 36 GLY B C 1
ATOM 1659 O O . GLY B 2 57 ? 32.18400 -15.16600 192.46500 1.000 30.26000 36 GLY B O 1
ATOM 1660 N N . GLU B 2 58 ? 31.49700 -14.85900 190.34800 1.000 30.34000 37 GLU B N 1
ATOM 1661 C CA . GLU B 2 58 ? 32.53100 -15.75800 189.85800 1.000 31.34000 37 GLU B CA 1
ATOM 1662 C C . GLU B 2 58 ? 33.90700 -15.18100 190.14500 1.000 36.98000 37 GLU B C 1
ATOM 1663 O O . GLU B 2 58 ? 34.79500 -15.89400 190.63300 1.000 37.08000 37 GLU B O 1
ATOM 1669 N N . THR B 2 59 ? 34.08500 -13.87700 189.89700 1.000 33.99000 38 THR B N 1
ATOM 1670 C CA . THR B 2 59 ? 35.33300 -13.21300 190.26000 1.000 33.02000 38 THR B CA 1
ATOM 1671 C C . THR B 2 59 ? 35.62600 -13.34200 191.75400 1.000 36.83000 38 THR B C 1
ATOM 1672 O O . THR B 2 59 ? 36.76000 -13.63800 192.14500 1.000 41.53000 38 THR B O 1
ATOM 1676 N N . MET B 2 60 ? 34.62400 -13.14300 192.60700 1.000 30.90000 39 MET B N 1
ATOM 1677 C CA . MET B 2 60 ? 34.87200 -13.30800 194.03200 1.000 34.22000 39 MET B CA 1
ATOM 1678 C C . MET B 2 60 ? 35.35300 -14.72200 194.33400 1.000 41.85000 39 MET B C 1
ATOM 1679 O O . MET B 2 60 ? 36.31700 -14.91900 195.08600 1.000 41.13000 39 MET B O 1
ATOM 1684 N N . SER B 2 61 ? 34.70500 -15.72300 193.73100 1.000 39.57000 40 SER B N 1
ATOM 1685 C CA . SER B 2 61 ? 35.08800 -17.11000 193.96400 1.000 39.16000 40 SER B CA 1
ATOM 1686 C C . SER B 2 61 ? 36.55900 -17.33200 193.63900 1.000 46.20000 40 SER B C 1
ATOM 1687 O O . SER B 2 61 ? 37.31100 -17.89600 194.44500 1.000 45.57000 40 SER B O 1
ATOM 1690 N N . ILE B 2 62 ? 36.99000 -16.84700 192.47100 1.000 44.67000 41 ILE B N 1
ATOM 1691 C CA . ILE B 2 62 ? 38.36800 -17.02800 192.02400 1.000 46.45000 41 ILE B CA 1
ATOM 1692 C C . ILE B 2 62 ? 39.33900 -16.40300 193.02400 1.000 47.75000 41 ILE B C 1
ATOM 1693 O O . ILE B 2 62 ? 40.29500 -17.04700 193.46600 1.000 51.67000 41 ILE B O 1
ATOM 1698 N N . LYS B 2 63 ? 39.09900 -15.14200 193.41000 1.000 48.17000 42 LYS B N 1
ATOM 1699 C CA . LYS B 2 63 ? 40.08200 -14.41200 194.21500 1.000 51.76000 42 LYS B CA 1
ATOM 1700 C C . LYS B 2 63 ? 40.05500 -14.83100 195.68000 1.000 48.62000 42 LYS B C 1
ATOM 1701 O O . LYS B 2 63 ? 41.07900 -14.74600 196.36400 1.000 60.50000 42 LYS B O 1
ATOM 1707 N N . THR B 2 64 ? 38.90500 -15.25100 196.19400 1.000 43.20000 43 THR B N 1
ATOM 1708 C CA . THR B 2 64 ? 38.79700 -15.58300 197.60900 1.000 45.59000 43 THR B CA 1
ATOM 1709 C C . THR B 2 64 ? 38.82600 -17.08300 197.85300 1.000 51.14000 43 THR B C 1
ATOM 1710 O O . THR B 2 64 ? 38.77500 -17.51500 199.01200 1.000 44.59000 43 THR B O 1
ATOM 1714 N N . GLY B 2 65 ? 38.86900 -17.88500 196.79000 1.000 46.85000 44 GLY B N 1
ATOM 1715 C CA . GLY B 2 65 ? 38.81500 -19.32300 196.93400 1.000 46.26000 44 GLY B CA 1
ATOM 1716 C C . GLY B 2 65 ? 37.49700 -19.84300 197.47300 1.000 47.14000 44 GLY B C 1
ATOM 1717 O O . GLY B 2 65 ? 37.35400 -21.04700 197.69300 1.000 47.53000 44 GLY B O 1
ATOM 1718 N N . ILE B 2 66 ? 36.52900 -18.96700 197.69400 1.000 45.73000 45 ILE B N 1
ATOM 1719 C CA . ILE B 2 66 ? 35.22700 -19.39000 198.19600 1.000 43.33000 45 ILE B CA 1
ATOM 1720 C C . ILE B 2 66 ? 34.39800 -19.93200 197.04700 1.000 42.25000 45 ILE B C 1
ATOM 1721 O O . ILE B 2 66 ? 34.44300 -19.40600 195.93200 1.000 46.04000 45 ILE B O 1
ATOM 1726 N N . VAL B 2 67 ? 33.61700 -20.97100 197.31400 1.000 42.93000 46 VAL B N 1
ATOM 1727 C CA . VAL B 2 67 ? 32.72900 -21.52600 196.29800 1.000 43.93000 46 VAL B CA 1
ATOM 1728 C C . VAL B 2 67 ? 31.42400 -20.74200 196.31600 1.000 36.02000 46 VAL B C 1
ATOM 1729 O O . VAL B 2 67 ? 30.73400 -20.68900 197.34100 1.000 39.38000 46 VAL B O 1
ATOM 1733 N N . VAL B 2 68 ? 31.09300 -20.12000 195.18400 1.000 38.07000 47 VAL B N 1
ATOM 1734 C CA . VAL B 2 68 ? 29.87200 -19.32800 195.02400 1.000 36.24000 47 VAL B CA 1
ATOM 1735 C C . VAL B 2 68 ? 28.93200 -20.09200 194.10100 1.000 28.83000 47 VAL B C 1
ATOM 1736 O O . VAL B 2 68 ? 29.26300 -20.34800 192.93300 1.000 26.15000 47 VAL B O 1
ATOM 1740 N N . LYS B 2 69 ? 27.75000 -20.43500 194.61000 1.000 33.13000 48 LYS B N 1
ATOM 1741 C CA . LYS B 2 69 ? 26.81900 -21.23200 193.81500 1.000 33.40000 48 LYS B CA 1
ATOM 1742 C C . LYS B 2 69 ? 25.95300 -20.35600 192.92700 1.000 32.36000 48 LYS B C 1
ATOM 1743 O O . LYS B 2 69 ? 25.78400 -20.64200 191.73600 1.000 33.07000 48 LYS B O 1
ATOM 1749 N N . ALA B 2 70 ? 25.39800 -19.28700 193.49200 1.000 29.56000 49 ALA B N 1
ATOM 1750 C CA . ALA B 2 70 ? 24.46300 -18.43300 192.78100 1.000 27.92000 49 ALA B CA 1
ATOM 1751 C C . ALA B 2 70 ? 24.49400 -17.04600 193.40100 1.000 29.41000 49 ALA B C 1
ATOM 1752 O O . ALA B 2 70 ? 25.14500 -16.80700 194.42300 1.000 30.52000 49 ALA B O 1
ATOM 1754 N N . VAL B 2 71 ? 23.78500 -16.12100 192.77000 1.000 27.96000 50 VAL B N 1
ATOM 1755 C CA . VAL B 2 71 ? 23.68100 -14.76700 193.29600 1.000 26.60000 50 VAL B CA 1
ATOM 1756 C C . VAL B 2 71 ? 22.29200 -14.23100 192.99300 1.000 25.63000 50 VAL B C 1
ATOM 1757 O O . VAL B 2 71 ? 21.82800 -14.30700 191.84700 1.000 22.37000 50 VAL B O 1
ATOM 1761 N N . SER B 2 72 ? 21.63200 -13.70100 194.02700 1.000 24.87000 51 SER B N 1
ATOM 1762 C CA . SER B 2 72 ? 20.48900 -12.81400 193.87100 1.000 23.43000 51 SER B CA 1
ATOM 1763 C C . SER B 2 72 ? 20.91800 -11.36500 194.07700 1.000 23.96000 51 SER B C 1
ATOM 1764 O O . SER B 2 72 ? 21.69500 -11.04800 194.98800 1.000 22.83000 51 SER B O 1
ATOM 1767 N N . TYR B 2 73 ? 20.41100 -10.48500 193.22100 1.000 23.38000 52 TYR B N 1
ATOM 1768 C CA . TYR B 2 73 ? 20.71600 -9.07300 193.31900 1.000 22.49000 52 TYR B CA 1
ATOM 1769 C C . TYR B 2 73 ? 19.42900 -8.28000 193.14300 1.000 26.94000 52 TYR B C 1
ATOM 1770 O O . TYR B 2 73 ? 18.53000 -8.68900 192.39500 1.000 23.67000 52 TYR B O 1
ATOM 1779 N N . GLY B 2 74 ? 19.34300 -7.15200 193.85000 1.000 17.68000 53 GLY B N 1
ATOM 1780 C CA . GLY B 2 74 ? 18.18400 -6.28200 193.75200 1.000 20.28000 53 GLY B CA 1
ATOM 1781 C C . GLY B 2 74 ? 18.57700 -4.82800 193.56600 1.000 20.67000 53 GLY B C 1
ATOM 1782 O O . GLY B 2 74 ? 19.67700 -4.40600 193.92300 1.000 23.06000 53 GLY B O 1
ATOM 1783 N N . SER B 2 75 ? 17.66200 -4.06100 192.99600 1.000 25.83000 54 SER B N 1
ATOM 1784 C CA . SER B 2 75 ? 17.84300 -2.62500 192.87900 1.000 25.33000 54 SER B CA 1
ATOM 1785 C C . SER B 2 75 ? 17.28800 -1.93000 194.11300 1.000 26.64000 54 SER B C 1
ATOM 1786 O O . SER B 2 75 ? 16.15300 -2.19500 194.52200 1.000 27.03000 54 SER B O 1
ATOM 1789 N N . VAL B 2 76 ? 18.08000 -1.03400 194.69200 1.000 23.63000 55 VAL B N 1
ATOM 1790 C CA . VAL B 2 76 ? 17.61000 -0.11500 195.72700 1.000 28.74000 55 VAL B CA 1
ATOM 1791 C C . VAL B 2 76 ? 17.43000 1.29100 195.15900 1.000 25.77000 55 VAL B C 1
ATOM 1792 O O . VAL B 2 76 ? 16.34000 1.85900 195.22200 1.000 27.71000 55 VAL B O 1
ATOM 1796 N N . LYS B 2 77 ? 18.49700 1.86500 194.59300 1.000 23.95000 56 LYS B N 1
ATOM 1797 C CA . LYS B 2 77 ? 18.44800 3.11400 193.84500 1.000 26.28000 56 LYS B CA 1
ATOM 1798 C C . LYS B 2 77 ? 19.19800 2.90600 192.54400 1.000 22.58000 56 LYS B C 1
ATOM 1799 O O . LYS B 2 77 ? 20.12800 2.10400 192.48300 1.000 22.88000 56 LYS B O 1
ATOM 1805 N N . PHE B 2 78 ? 18.80700 3.64100 191.50700 1.000 20.11000 57 PHE B N 1
ATOM 1806 C CA . PHE B 2 78 ? 19.51700 3.54900 190.23700 1.000 22.26000 57 PHE B CA 1
ATOM 1807 C C . PHE B 2 78 ? 19.10200 4.70000 189.33700 1.000 20.22000 57 PHE B C 1
ATOM 1808 O O . PHE B 2 78 ? 17.91200 5.00000 189.20900 1.000 22.97000 57 PHE B O 1
ATOM 1816 N N . GLU B 2 79 ? 20.08200 5.30700 188.68100 1.000 14.45000 58 GLU B N 1
ATOM 1817 C CA . GLU B 2 79 ? 19.77100 6.42400 187.81000 1.000 18.21000 58 GLU B CA 1
ATOM 1818 C C . GLU B 2 79 ? 20.84800 6.51600 186.75300 1.000 18.67000 58 GLU B C 1
ATOM 1819 O O . GLU B 2 79 ? 22.04000 6.61100 187.09000 1.000 20.36000 58 GLU B O 1
ATOM 1825 N N . VAL B 2 80 ? 20.43600 6.43800 185.48600 1.000 15.95000 59 VAL B N 1
ATOM 1826 C CA . VAL B 2 80 ? 21.32200 6.79100 184.38400 1.000 19.50000 59 VAL B CA 1
ATOM 1827 C C . VAL B 2 80 ? 21.55900 8.29400 184.40500 1.000 24.56000 59 VAL B C 1
ATOM 1828 O O . VAL B 2 80 ? 20.60700 9.08000 184.49300 1.000 22.61000 59 VAL B O 1
ATOM 1832 N N . ARG B 2 81 ? 22.82800 8.70800 184.34100 1.000 22.41000 60 ARG B N 1
ATOM 1833 C CA . ARG B 2 81 ? 23.14200 10.13100 184.39400 1.000 26.22000 60 ARG B CA 1
ATOM 1834 C C . ARG B 2 81 ? 22.46500 10.86100 183.25500 1.000 25.88000 60 ARG B C 1
ATOM 1835 O O . ARG B 2 81 ? 22.52000 10.41900 182.09900 1.000 24.03000 60 ARG B O 1
ATOM 1843 N N . GLY B 2 82 ? 21.84600 11.99400 183.58900 1.000 24.12000 61 GLY B N 1
ATOM 1844 C CA . GLY B 2 82 ? 21.10500 12.77100 182.62900 1.000 24.35000 61 GLY B CA 1
ATOM 1845 C C . GLY B 2 82 ? 19.66400 12.34200 182.44400 1.000 26.20000 61 GLY B C 1
ATOM 1846 O O . GLY B 2 82 ? 18.92400 13.01700 181.71800 1.000 25.95000 61 GLY B O 1
ATOM 1847 N N . SER B 2 83 ? 19.22600 11.25500 183.07600 1.000 22.60000 62 SER B N 1
ATOM 1848 C CA . SER B 2 83 ? 17.86700 10.79100 182.82300 1.000 21.85000 62 SER B CA 1
ATOM 1849 C C . SER B 2 83 ? 16.84200 11.38700 183.76200 1.000 23.17000 62 SER B C 1
ATOM 1850 O O . SER B 2 83 ? 15.65100 11.31000 183.46700 1.000 24.63000 62 SER B O 1
ATOM 1853 N N . ARG B 2 84 ? 17.26000 11.92100 184.90800 1.000 24.94000 63 ARG B N 1
ATOM 1854 C CA . ARG B 2 84 ? 16.36400 12.64100 185.80200 1.000 21.33000 63 ARG B CA 1
ATOM 1855 C C . ARG B 2 84 ? 16.51600 14.15200 185.67100 1.000 26.01000 63 ARG B C 1
ATOM 1856 O O . ARG B 2 84 ? 15.51600 14.87500 185.75700 1.000 26.59000 63 ARG B O 1
ATOM 1864 N N . PHE B 2 85 ? 17.73600 14.64200 185.44800 1.000 23.02000 64 PHE B N 1
ATOM 1865 C CA . PHE B 2 85 ? 17.96700 16.06100 185.21600 1.000 26.86000 64 PHE B CA 1
ATOM 1866 C C . PHE B 2 85 ? 19.15000 16.24300 184.28100 1.000 28.41000 64 PHE B C 1
ATOM 1867 O O . PHE B 2 85 ? 20.12000 15.48000 184.31900 1.000 28.11000 64 PHE B O 1
ATOM 1875 N N . ASN B 2 86 ? 19.05000 17.27100 183.45100 1.000 27.47000 65 ASN B N 1
ATOM 1876 C CA . ASN B 2 86 ? 20.09200 17.62600 182.51100 1.000 30.72000 65 ASN B CA 1
ATOM 1877 C C . ASN B 2 86 ? 21.32000 18.13900 183.25800 1.000 37.21000 65 ASN B C 1
ATOM 1878 O O . ASN B 2 86 ? 21.21400 18.79300 184.30000 1.000 36.45000 65 ASN B O 1
ATOM 1883 N N . THR B 2 87 ? 22.49400 17.85100 182.70900 1.000 38.08000 66 THR B N 1
ATOM 1884 C CA . THR B 2 87 ? 23.72700 17.99200 183.47600 1.000 42.87000 66 THR B CA 1
ATOM 1885 C C . THR B 2 87 ? 24.78100 18.79400 182.72100 1.000 39.43000 66 THR B C 1
ATOM 1886 O O . THR B 2 87 ? 24.51900 19.92100 182.30300 1.000 44.48000 66 THR B O 1
ATOM 1890 N N . LYS B 2 112 ? 29.69400 4.55500 176.57300 1.000 50.64000 91 LYS B N 1
ATOM 1891 C CA . LYS B 2 112 ? 29.74700 5.84000 177.27500 1.000 55.05000 91 LYS B CA 1
ATOM 1892 C C . LYS B 2 112 ? 28.66000 6.10700 178.35700 1.000 47.25000 91 LYS B C 1
ATOM 1893 O O . LYS B 2 112 ? 28.98800 6.72100 179.37300 1.000 43.70000 91 LYS B O 1
ATOM 1899 N N . PRO B 2 113 ? 27.40700 5.66300 178.17900 1.000 42.47000 92 PRO B N 1
ATOM 1900 C CA . PRO B 2 113 ? 26.36300 6.06600 179.13600 1.000 34.88000 92 PRO B CA 1
ATOM 1901 C C . PRO B 2 113 ? 26.67500 5.54500 180.53000 1.000 31.50000 92 PRO B C 1
ATOM 1902 O O . PRO B 2 113 ? 26.76600 4.33700 180.75900 1.000 35.42000 92 PRO B O 1
ATOM 1906 N N . LEU B 2 114 ? 26.82800 6.47100 181.46000 1.000 28.25000 93 LEU B N 1
ATOM 1907 C CA . LEU B 2 114 ? 27.18700 6.16200 182.83100 1.000 28.50000 93 LEU B CA 1
ATOM 1908 C C . LEU B 2 114 ? 25.95200 6.25000 183.71600 1.000 24.24000 93 LEU B C 1
ATOM 1909 O O . LEU B 2 114 ? 25.03600 7.03000 183.44100 1.000 24.66000 93 LEU B O 1
ATOM 1914 N N . ALA B 2 115 ? 25.94800 5.45500 184.78800 1.000 22.45000 94 ALA B N 1
ATOM 1915 C CA . ALA B 2 115 ? 24.90000 5.46200 185.80200 1.000 22.40000 94 ALA B CA 1
ATOM 1916 C C . ALA B 2 115 ? 25.51600 5.42700 187.19800 1.000 18.11000 94 ALA B C 1
ATOM 1917 O O . ALA B 2 115 ? 26.72400 5.27600 187.37100 1.000 22.03000 94 ALA B O 1
ATOM 1919 N N . ASP B 2 116 ? 24.65800 5.55100 188.20700 1.000 18.11000 95 ASP B N 1
ATOM 1920 C CA . ASP B 2 116 ? 25.03200 5.38000 189.60600 1.000 18.54000 95 ASP B CA 1
ATOM 1921 C C . ASP B 2 116 ? 23.85500 4.73000 190.32300 1.000 18.63000 95 ASP B C 1
ATOM 1922 O O . ASP B 2 116 ? 22.70500 5.01500 189.99400 1.000 25.13000 95 ASP B O 1
ATOM 1927 N N . GLY B 2 117 ? 24.11900 3.85100 191.28200 1.000 18.98000 96 GLY B N 1
ATOM 1928 C CA . GLY B 2 117 ? 23.01600 3.34500 192.06600 1.000 20.61000 96 GLY B CA 1
ATOM 1929 C C . GLY B 2 117 ? 23.45800 2.63300 193.32600 1.000 24.08000 96 GLY B C 1
ATOM 1930 O O . GLY B 2 117 ? 24.61900 2.70900 193.74400 1.000 25.07000 96 GLY B O 1
ATOM 1931 N N . VAL B 2 118 ? 22.50400 1.92900 193.92700 1.000 23.50000 97 VAL B N 1
ATOM 1932 C CA . VAL B 2 118 ? 22.72900 1.14700 195.13400 1.000 23.89000 97 VAL B CA 1
ATOM 1933 C C . VAL B 2 118 ? 22.06300 -0.21400 194.94600 1.000 22.72000 97 VAL B C 1
ATOM 1934 O O . VAL B 2 118 ? 20.89200 -0.28700 194.56000 1.000 23.16000 97 VAL B O 1
ATOM 1938 N N . PHE B 2 119 ? 22.80200 -1.28700 195.20500 1.000 26.76000 98 PHE B N 1
ATOM 1939 C CA . PHE B 2 119 ? 22.28100 -2.63500 195.04900 1.000 25.49000 98 PHE B CA 1
ATOM 1940 C C . PHE B 2 119 ? 22.37600 -3.39200 196.36200 1.000 29.23000 98 PHE B C 1
ATOM 1941 O O . PHE B 2 119 ? 23.24800 -3.11000 197.19200 1.000 32.99000 98 PHE B O 1
ATOM 1949 N N . THR B 2 120 ? 21.49800 -4.38200 196.52800 1.000 24.18000 99 THR B N 1
ATOM 1950 C CA . THR B 2 120 ? 21.63800 -5.38200 197.58200 1.000 29.48000 99 THR B CA 1
ATOM 1951 C C . THR B 2 120 ? 21.96000 -6.73800 196.95100 1.000 30.21000 99 THR B C 1
ATOM 1952 O O . THR B 2 120 ? 21.25300 -7.20200 196.04300 1.000 27.95000 99 THR B O 1
ATOM 1956 N N . LEU B 2 121 ? 23.03900 -7.36300 197.41500 1.000 33.01000 100 LEU B N 1
ATOM 1957 C CA . LEU B 2 121 ? 23.53000 -8.61200 196.85000 1.000 26.04000 100 LEU B CA 1
ATOM 1958 C C . LEU B 2 121 ? 23.33600 -9.76300 197.83100 1.000 31.03000 100 LEU B C 1
ATOM 1959 O O . LEU B 2 121 ? 23.35900 -9.57500 199.04900 1.000 33.52000 100 LEU B O 1
ATOM 1964 N N . CYS B 2 122 ? 23.18800 -10.97000 197.29200 1.000 26.31000 101 CYS B N 1
ATOM 1965 C CA . CYS B 2 122 ? 23.11900 -12.16900 198.12100 1.000 25.70000 101 CYS B CA 1
ATOM 1966 C C . CYS B 2 122 ? 23.77300 -13.32100 197.37000 1.000 32.11000 101 CYS B C 1
ATOM 1967 O O . CYS B 2 122 ? 23.29300 -13.71600 196.29900 1.000 31.64000 101 CYS B O 1
ATOM 1970 N N . PHE B 2 123 ? 24.86500 -13.85400 197.92200 1.000 32.02000 102 PHE B N 1
ATOM 1971 C CA . PHE B 2 123 ? 25.61100 -14.94900 197.31300 1.000 31.11000 102 PHE B CA 1
ATOM 1972 C C . PHE B 2 123 ? 25.28100 -16.26900 198.00500 1.000 33.54000 102 PHE B C 1
ATOM 1973 O O . PHE B 2 123 ? 25.42600 -16.38500 199.23000 1.000 32.66000 102 PHE B O 1
ATOM 1981 N N . GLU B 2 124 ? 24.85800 -17.26700 197.22300 1.000 36.36000 103 GLU B N 1
ATOM 1982 C CA . GLU B 2 124 ? 24.77200 -18.62400 197.74500 1.000 32.03000 103 GLU B CA 1
ATOM 1983 C C . GLU B 2 124 ? 26.16000 -19.22500 197.73900 1.000 34.21000 103 GLU B C 1
ATOM 1984 O O . GLU B 2 124 ? 26.86200 -19.19100 196.72200 1.000 34.07000 103 GLU B O 1
ATOM 1990 N N . VAL B 2 125 ? 26.54600 -19.79100 198.87500 1.000 38.96000 104 VAL B N 1
ATOM 1991 C CA . VAL B 2 125 ? 27.94200 -20.08400 199.14200 1.000 40.97000 104 VAL B CA 1
ATOM 1992 C C . VAL B 2 125 ? 28.05100 -21.44500 199.81600 1.000 44.54000 104 VAL B C 1
ATOM 1993 O O . VAL B 2 125 ? 27.11200 -21.92400 200.46000 1.000 45.71000 104 VAL B O 1
ATOM 1997 N N . GLU B 2 126 ? 29.20400 -22.07600 199.65000 1.000 46.97000 105 GLU B N 1
ATOM 1998 C CA . GLU B 2 126 ? 29.54800 -23.26900 200.41000 1.000 51.88000 105 GLU B CA 1
ATOM 1999 C C . GLU B 2 126 ? 30.73500 -22.95100 201.30400 1.000 51.62000 105 GLU B C 1
ATOM 2000 O O . GLU B 2 126 ? 31.80400 -22.56800 200.81500 1.000 47.73000 105 GLU B O 1
ATOM 2006 N N . TRP B 2 127 ? 30.54000 -23.10400 202.60900 1.000 52.59000 106 TRP B N 1
ATOM 2007 C CA . TRP B 2 127 ? 31.54900 -22.69100 203.56600 1.000 55.60000 106 TRP B CA 1
ATOM 2008 C C . TRP B 2 127 ? 31.17400 -23.19000 204.95300 1.000 61.61000 106 TRP B C 1
ATOM 2009 O O . TRP B 2 127 ? 30.01700 -23.05300 205.36200 1.000 62.70000 106 TRP B O 1
ATOM 2020 N N . GLU B 2 128 ? 32.12900 -23.78900 205.67700 1.000 64.28000 107 GLU B N 1
ATOM 2021 C CA . GLU B 2 128 ? 31.89800 -24.17500 207.06600 1.000 70.05000 107 GLU B CA 1
ATOM 2022 C C . GLU B 2 128 ? 33.06700 -23.83200 207.98000 1.000 74.56000 107 GLU B C 1
ATOM 2023 O O . GLU B 2 128 ? 33.04500 -24.21100 209.15400 1.000 76.17000 107 GLU B O 1
ATOM 2029 N N . ASP B 2 129 ? 34.07900 -23.12500 207.48400 1.000 87.09000 108 ASP B N 1
ATOM 2030 C CA . ASP B 2 129 ? 35.29300 -22.92600 208.26500 1.000 91.35000 108 ASP B CA 1
ATOM 2031 C C . ASP B 2 129 ? 35.02800 -22.04000 209.47900 1.000 95.84000 108 ASP B C 1
ATOM 2032 O O . ASP B 2 129 ? 35.59100 -22.27400 210.55500 1.000 107.91000 108 ASP B O 1
ATOM 2037 N N . CYS B 2 130 ? 34.15600 -21.05000 209.33900 1.000 80.31000 109 CYS B N 1
ATOM 2038 C CA . CYS B 2 130 ? 33.76700 -20.16900 210.43500 1.000 79.45000 109 CYS B CA 1
ATOM 2039 C C . CYS B 2 130 ? 32.46500 -19.49400 210.02900 1.000 82.79000 109 CYS B C 1
ATOM 2040 O O . CYS B 2 130 ? 31.67200 -20.05500 209.26700 1.000 89.30000 109 CYS B O 1
ATOM 2043 N N . ALA B 2 131 ? 32.23800 -18.29700 210.54900 1.000 71.27000 110 ALA B N 1
ATOM 2044 C CA . ALA B 2 131 ? 31.15200 -17.43600 210.10100 1.000 61.31000 110 ALA B CA 1
ATOM 2045 C C . ALA B 2 131 ? 31.63000 -16.03000 209.79000 1.000 65.75000 110 ALA B C 1
ATOM 2046 O O . ALA B 2 131 ? 31.28400 -15.48100 208.73800 1.000 62.45000 110 ALA B O 1
ATOM 2048 N N . GLU B 2 132 ? 32.45300 -15.43200 210.65200 1.000 66.45000 111 GLU B N 1
ATOM 2049 C CA . GLU B 2 132 ? 32.96200 -14.11400 210.31600 1.000 58.19000 111 GLU B CA 1
ATOM 2050 C C . GLU B 2 132 ? 34.25100 -14.16900 209.50300 1.000 57.96000 111 GLU B C 1
ATOM 2051 O O . GLU B 2 132 ? 34.61300 -13.17400 208.86400 1.000 57.71000 111 GLU B O 1
ATOM 2057 N N . VAL B 2 133 ? 34.94100 -15.30600 209.46300 1.000 58.82000 112 VAL B N 1
ATOM 2058 C CA . VAL B 2 133 ? 36.05400 -15.36600 208.52300 1.000 55.75000 112 VAL B CA 1
ATOM 2059 C C . VAL B 2 133 ? 35.53000 -15.35200 207.09500 1.000 55.80000 112 VAL B C 1
ATOM 2060 O O . VAL B 2 133 ? 36.19300 -14.84300 206.18900 1.000 53.19000 112 VAL B O 1
ATOM 2064 N N . LEU B 2 134 ? 34.32800 -15.88100 206.86800 1.000 54.72000 113 LEU B N 1
ATOM 2065 C CA . LEU B 2 134 ? 33.65800 -15.64300 205.59700 1.000 50.91000 113 LEU B CA 1
ATOM 2066 C C . LEU B 2 134 ? 33.33000 -14.16100 205.42300 1.000 49.55000 113 LEU B C 1
ATOM 2067 O O . LEU B 2 134 ? 33.69900 -13.54300 204.41500 1.000 46.02000 113 LEU B O 1
ATOM 2072 N N . VAL B 2 135 ? 32.65000 -13.57200 206.41400 1.000 48.96000 114 VAL B N 1
ATOM 2073 C CA . VAL B 2 135 ? 32.26200 -12.15900 206.36900 1.000 49.40000 114 VAL B CA 1
ATOM 2074 C C . VAL B 2 135 ? 33.45500 -11.24500 206.12600 1.000 49.29000 114 VAL B C 1
ATOM 2075 O O . VAL B 2 135 ? 33.31600 -10.18400 205.50500 1.000 49.47000 114 VAL B O 1
ATOM 2079 N N . ASP B 2 136 ? 34.64500 -11.63000 206.59400 1.000 53.12000 115 ASP B N 1
ATOM 2080 C CA . ASP B 2 136 ? 35.80300 -10.77300 206.37600 1.000 47.25000 115 ASP B CA 1
ATOM 2081 C C . ASP B 2 136 ? 36.38400 -10.95900 204.98200 1.000 46.89000 115 ASP B C 1
ATOM 2082 O O . ASP B 2 136 ? 36.75200 -9.97400 204.33300 1.000 49.45000 115 ASP B O 1
ATOM 2087 N N . LYS B 2 137 ? 36.48100 -12.20300 204.50400 1.000 51.40000 116 LYS B N 1
ATOM 2088 C CA . LYS B 2 137 ? 36.95900 -12.43000 203.14100 1.000 51.37000 116 LYS B CA 1
ATOM 2089 C C . LYS B 2 137 ? 36.06300 -11.74500 202.11900 1.000 49.66000 116 LYS B C 1
ATOM 2090 O O . LYS B 2 137 ? 36.53900 -11.27500 201.07900 1.000 51.67000 116 LYS B O 1
ATOM 2096 N N . VAL B 2 138 ? 34.75700 -11.69600 202.38800 1.000 45.81000 117 VAL B N 1
ATOM 2097 C CA . VAL B 2 138 ? 33.84200 -11.06000 201.44900 1.000 48.09000 117 VAL B CA 1
ATOM 2098 C C . VAL B 2 138 ? 33.98200 -9.54600 201.52000 1.000 40.41000 117 VAL B C 1
ATOM 2099 O O . VAL B 2 138 ? 34.11700 -8.87100 200.49100 1.000 42.39000 117 VAL B O 1
ATOM 2103 N N . THR B 2 139 ? 33.96600 -8.99100 202.73400 1.000 40.29000 118 THR B N 1
ATOM 2104 C CA . THR B 2 139 ? 34.26200 -7.57200 202.90300 1.000 36.37000 118 THR B CA 1
ATOM 2105 C C . THR B 2 139 ? 35.52800 -7.19500 202.14300 1.000 44.91000 118 THR B C 1
ATOM 2106 O O . THR B 2 139 ? 35.52800 -6.26000 201.33600 1.000 46.22000 118 THR B O 1
ATOM 2110 N N . ASN B 2 140 ? 36.61200 -7.94400 202.36700 1.000 43.90000 119 ASN B N 1
ATOM 2111 C CA . ASN B 2 140 ? 37.88400 -7.62200 201.73200 1.000 43.06000 119 ASN B CA 1
ATOM 2112 C C . ASN B 2 140 ? 37.76400 -7.59700 200.21600 1.000 43.98000 119 ASN B C 1
ATOM 2113 O O . ASN B 2 140 ? 38.40800 -6.78200 199.54900 1.000 47.49000 119 ASN B O 1
ATOM 2118 N N . PHE B 2 141 ? 36.94800 -8.48200 199.65000 1.000 44.24000 120 PHE B N 1
ATOM 2119 C CA . PHE B 2 141 ? 36.83900 -8.51200 198.19700 1.000 43.20000 120 PHE B CA 1
ATOM 2120 C C . PHE B 2 141 ? 35.96000 -7.38400 197.66100 1.000 40.23000 120 PHE B C 1
ATOM 2121 O O . PHE B 2 141 ? 36.29200 -6.76600 196.64200 1.000 39.86000 120 PHE B O 1
ATOM 2129 N N . ILE B 2 142 ? 34.81800 -7.13700 198.30300 1.000 38.07000 121 ILE B N 1
ATOM 2130 C CA . ILE B 2 142 ? 33.92700 -6.07800 197.83800 1.000 41.33000 121 ILE B CA 1
ATOM 2131 C C . ILE B 2 142 ? 34.65700 -4.73100 197.80800 1.000 44.59000 121 ILE B C 1
ATOM 2132 O O . ILE B 2 142 ? 34.56600 -3.98900 196.81900 1.000 39.48000 121 ILE B O 1
ATOM 2137 N N . ASN B 2 143 ? 35.43200 -4.42100 198.86400 1.000 43.13000 122 ASN B N 1
ATOM 2138 C CA . ASN B 2 143 ? 36.08900 -3.11500 198.99400 1.000 41.50000 122 ASN B CA 1
ATOM 2139 C C . ASN B 2 143 ? 36.78500 -2.66800 197.71500 1.000 42.62000 122 ASN B C 1
ATOM 2140 O O . ASN B 2 143 ? 36.87600 -1.46500 197.45200 1.000 47.05000 122 ASN B O 1
ATOM 2145 N N . THR B 2 144 ? 37.28100 -3.61400 196.91300 1.000 38.82000 123 THR B N 1
ATOM 2146 C CA . THR B 2 144 ? 38.02100 -3.31700 195.69100 1.000 36.94000 123 THR B CA 1
ATOM 2147 C C . THR B 2 144 ? 37.39500 -3.96100 194.45800 1.000 40.41000 123 THR B C 1
ATOM 2148 O O . THR B 2 144 ? 38.00400 -3.93800 193.37900 1.000 36.11000 123 THR B O 1
ATOM 2152 N N . ALA B 2 145 ? 36.21500 -4.55800 194.58200 1.000 38.09000 124 ALA B N 1
ATOM 2153 C CA . ALA B 2 145 ? 35.59300 -5.11100 193.39700 1.000 34.26000 124 ALA B CA 1
ATOM 2154 C C . ALA B 2 145 ? 34.96200 -3.99100 192.58300 1.000 32.96000 124 ALA B C 1
ATOM 2155 O O . ALA B 2 145 ? 34.78500 -2.87200 193.05900 1.000 32.58000 124 ALA B O 1
ATOM 2157 N N . ARG B 2 146 ? 34.64200 -4.28900 191.33300 1.000 31.77000 125 ARG B N 1
ATOM 2158 C CA . ARG B 2 146 ? 33.88600 -3.36700 190.50700 1.000 31.57000 125 ARG B CA 1
ATOM 2159 C C . ARG B 2 146 ? 32.61300 -4.04200 190.01700 1.000 32.07000 125 ARG B C 1
ATOM 2160 O O . ARG B 2 146 ? 32.54000 -5.26700 189.88100 1.000 38.00000 125 ARG B O 1
ATOM 2168 N N . ILE B 2 147 ? 31.59100 -3.22600 189.77400 1.000 29.32000 126 ILE B N 1
ATOM 2169 C CA . ILE B 2 147 ? 30.33300 -3.69800 189.21300 1.000 31.50000 126 ILE B CA 1
ATOM 2170 C C . ILE B 2 147 ? 30.09100 -2.92800 187.92200 1.000 28.70000 126 ILE B C 1
ATOM 2171 O O . ILE B 2 147 ? 29.85300 -1.71400 187.95100 1.000 27.64000 126 ILE B O 1
ATOM 2176 N N . ALA B 2 148 ? 30.17600 -3.62900 186.79400 1.000 29.55000 127 ALA B N 1
ATOM 2177 C CA . ALA B 2 148 ? 30.06900 -3.03300 185.47100 1.000 26.65000 127 ALA B CA 1
ATOM 2178 C C . ALA B 2 148 ? 30.91400 -1.77300 185.37500 1.000 29.55000 127 ALA B C 1
ATOM 2179 O O . ALA B 2 148 ? 30.45400 -0.70900 184.96400 1.000 31.97000 127 ALA B O 1
ATOM 2181 N N . GLY B 2 149 ? 32.16700 -1.88700 185.79100 1.000 31.97000 128 GLY B N 1
ATOM 2182 C CA . GLY B 2 149 ? 33.10800 -0.80000 185.61700 1.000 28.23000 128 GLY B CA 1
ATOM 2183 C C . GLY B 2 149 ? 33.05900 0.28700 186.66700 1.000 33.06000 128 GLY B C 1
ATOM 2184 O O . GLY B 2 149 ? 33.98500 1.10000 186.72900 1.000 41.56000 128 GLY B O 1
ATOM 2185 N N . GLY B 2 150 ? 32.02400 0.34200 187.49100 1.000 30.13000 129 GLY B N 1
ATOM 2186 C CA . GLY B 2 150 ? 31.90700 1.39300 188.48200 1.000 29.31000 129 GLY B CA 1
ATOM 2187 C C . GLY B 2 150 ? 32.41500 0.95600 189.84800 1.000 34.12000 129 GLY B C 1
ATOM 2188 O O . GLY B 2 150 ? 32.42200 -0.22600 190.19800 1.000 35.21000 129 GLY B O 1
ATOM 2189 N N . THR B 2 151 ? 32.82900 1.92700 190.64100 1.000 26.54000 130 THR B N 1
ATOM 2190 C CA . THR B 2 151 ? 33.54200 1.62100 191.86300 1.000 28.73000 130 THR B CA 1
ATOM 2191 C C . THR B 2 151 ? 32.57500 1.56200 193.03200 1.000 26.53000 130 THR B C 1
ATOM 2192 O O . THR B 2 151 ? 31.64200 2.36200 193.12700 1.000 27.42000 130 THR B O 1
ATOM 2196 N N . ILE B 2 152 ? 32.78300 0.58500 193.90900 1.000 29.31000 131 ILE B N 1
ATOM 2197 C CA . ILE B 2 152 ? 31.97700 0.50700 195.11900 1.000 29.71000 131 ILE B CA 1
ATOM 2198 C C . ILE B 2 152 ? 32.43800 1.59600 196.06800 1.000 30.92000 131 ILE B C 1
ATOM 2199 O O . ILE B 2 152 ? 33.63700 1.77500 196.29100 1.000 38.99000 131 ILE B O 1
ATOM 2204 N N . ALA B 2 153 ? 31.50000 2.35300 196.60800 1.000 29.04000 132 ALA B N 1
ATOM 2205 C CA . ALA B 2 153 ? 31.87300 3.41700 197.52000 1.000 31.94000 132 ALA B CA 1
ATOM 2206 C C . ALA B 2 153 ? 31.62400 3.06100 198.96900 1.000 33.70000 132 ALA B C 1
ATOM 2207 O O . ALA B 2 153 ? 32.28600 3.61800 199.84200 1.000 37.09000 132 ALA B O 1
ATOM 2209 N N . SER B 2 154 ? 30.70800 2.13600 199.23800 1.000 35.86000 133 SER B N 1
ATOM 2210 C CA . SER B 2 154 ? 30.32500 1.76000 200.58900 1.000 37.10000 133 SER B CA 1
ATOM 2211 C C . SER B 2 154 ? 29.33500 0.60800 200.50200 1.000 38.15000 133 SER B C 1
ATOM 2212 O O . SER B 2 154 ? 28.68300 0.40400 199.47400 1.000 36.08000 133 SER B O 1
ATOM 2215 N N . PHE B 2 155 ? 29.21700 -0.12800 201.60300 1.000 34.39000 134 PHE B N 1
ATOM 2216 C CA . PHE B 2 155 ? 28.20500 -1.16200 201.72400 1.000 33.12000 134 PHE B CA 1
ATOM 2217 C C . PHE B 2 155 ? 28.01300 -1.48200 203.19800 1.000 33.50000 134 PHE B C 1
ATOM 2218 O O . PHE B 2 155 ? 28.92600 -1.31900 204.01100 1.000 37.04000 134 PHE B O 1
ATOM 2226 N N . ASN B 2 156 ? 26.81400 -1.93500 203.53900 1.000 26.06000 135 ASN B N 1
ATOM 2227 C CA . ASN B 2 156 ? 26.61400 -2.46300 204.87600 1.000 31.40000 135 ASN B CA 1
ATOM 2228 C C . ASN B 2 156 ? 27.53200 -3.66700 205.10700 1.000 35.39000 135 ASN B C 1
ATOM 2229 O O . ASN B 2 156 ? 28.13000 -4.22800 204.17900 1.000 35.38000 135 ASN B O 1
ATOM 2234 N N . LYS B 2 157 ? 27.64900 -4.06100 206.36400 1.000 36.15000 136 LYS B N 1
ATOM 2235 C CA . LYS B 2 157 ? 28.56000 -5.15000 206.67900 1.000 32.22000 136 LYS B CA 1
ATOM 2236 C C . LYS B 2 157 ? 27.95900 -6.46800 206.20600 1.000 34.95000 136 LYS B C 1
ATOM 2237 O O . LYS B 2 157 ? 26.77100 -6.72600 206.45200 1.000 30.34000 136 LYS B O 1
ATOM 2243 N N . PRO B 2 158 ? 28.72900 -7.30200 205.51000 1.000 32.66000 137 PRO B N 1
ATOM 2244 C CA . PRO B 2 158 ? 28.23000 -8.62500 205.11500 1.000 34.86000 137 PRO B CA 1
ATOM 2245 C C . PRO B 2 158 ? 27.76700 -9.43300 206.31300 1.000 36.63000 137 PRO B C 1
ATOM 2246 O O . PRO B 2 158 ? 28.33700 -9.34600 207.40000 1.000 44.21000 137 PRO B O 1
ATOM 2250 N N . PHE B 2 159 ? 26.71100 -10.22000 206.11400 1.000 32.16000 138 PHE B N 1
ATOM 2251 C CA . PHE B 2 159 ? 26.27700 -11.14500 207.14600 1.000 34.91000 138 PHE B CA 1
ATOM 2252 C C . PHE B 2 159 ? 25.78700 -12.44400 206.50900 1.000 37.23000 138 PHE B C 1
ATOM 2253 O O . PHE B 2 159 ? 25.49400 -12.51800 205.31000 1.000 32.83000 138 PHE B O 1
ATOM 2261 N N . VAL B 2 160 ? 25.71400 -13.48200 207.33200 1.000 38.98000 139 VAL B N 1
ATOM 2262 C CA . VAL B 2 160 ? 25.53000 -14.85000 206.86900 1.000 32.35000 139 VAL B CA 1
ATOM 2263 C C . VAL B 2 160 ? 24.13800 -15.31000 207.27200 1.000 34.59000 139 VAL B C 1
ATOM 2264 O O . VAL B 2 160 ? 23.65900 -15.00200 208.36700 1.000 42.04000 139 VAL B O 1
ATOM 2268 N N . LYS B 2 161 ? 23.46700 -15.99000 206.35900 1.000 31.99000 140 LYS B N 1
ATOM 2269 C CA . LYS B 2 161 ? 22.16100 -16.56200 206.62500 1.000 33.71000 140 LYS B CA 1
ATOM 2270 C C . LYS B 2 161 ? 22.18200 -17.99500 206.13500 1.000 37.57000 140 L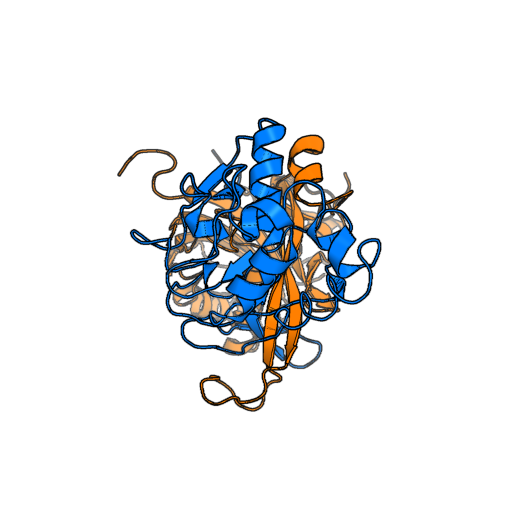YS B C 1
ATOM 2271 O O . LYS B 2 161 ? 22.95900 -18.35200 205.24400 1.000 40.65000 140 LYS B O 1
ATOM 2277 N N . VAL B 2 162 ? 21.32400 -18.80700 206.73500 1.000 41.62000 141 VAL B N 1
ATOM 2278 C CA . VAL B 2 162 ? 21.35800 -20.25500 206.61100 1.000 41.86000 141 VAL B CA 1
ATOM 2279 C C . VAL B 2 162 ? 19.94000 -20.73300 206.34000 1.000 43.11000 141 VAL B C 1
ATOM 2280 O O . VAL B 2 162 ? 18.97700 -20.15500 206.85600 1.000 41.39000 141 VAL B O 1
ATOM 2284 N N . ALA B 2 163 ? 19.80300 -21.75300 205.48900 1.000 40.92000 142 ALA B N 1
ATOM 2285 C CA . ALA B 2 163 ? 18.50300 -22.36600 205.23800 1.000 44.17000 142 ALA B CA 1
ATOM 2286 C C . ALA B 2 163 ? 18.64300 -23.87800 205.28300 1.000 44.51000 142 ALA B C 1
ATOM 2287 O O . ALA B 2 163 ? 19.48200 -24.45000 204.57600 1.000 40.39000 142 ALA B O 1
ATOM 2289 N 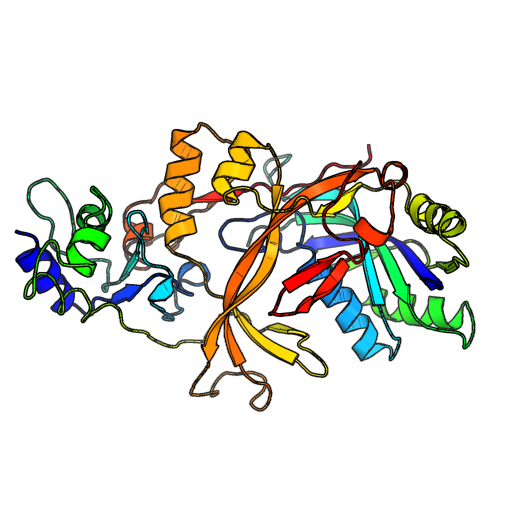N . LYS B 2 164 ? 17.82300 -24.52000 206.11900 1.000 44.89000 143 LYS B N 1
ATOM 2290 C CA . LYS B 2 164 ? 17.77000 -25.97400 206.17300 1.000 48.41000 143 LYS B CA 1
ATOM 2291 C C . LYS B 2 164 ? 16.64500 -26.56000 205.32800 1.000 43.79000 143 LYS B C 1
ATOM 2292 O O . LYS B 2 164 ? 16.70100 -27.74900 205.00300 1.000 43.21000 143 LYS B O 1
ATOM 2298 N N . ASP B 2 165 ? 15.64300 -25.76200 204.95700 1.000 38.48000 144 ASP B N 1
ATOM 2299 C CA . ASP B 2 165 ? 14.52500 -26.24000 204.15700 1.000 38.76000 144 ASP B CA 1
ATOM 2300 C C . ASP B 2 165 ? 13.93500 -25.06500 203.37900 1.000 39.04000 144 ASP B C 1
ATOM 2301 O O . ASP B 2 165 ? 14.39400 -23.92400 203.49300 1.000 39.90000 144 ASP B O 1
ATOM 2306 N N . ALA B 2 166 ? 12.88900 -25.34800 202.59500 1.000 33.78000 145 ALA B N 1
ATOM 2307 C CA . ALA B 2 166 ? 12.24000 -24.29600 201.80900 1.000 39.21000 145 ALA B CA 1
ATOM 2308 C C . ALA B 2 166 ? 11.76300 -23.13200 202.67100 1.000 41.44000 145 ALA B C 1
ATOM 2309 O O . ALA B 2 166 ? 11.73300 -21.98400 202.20800 1.000 41.81000 145 ALA B O 1
ATOM 2311 N N . GLU B 2 167 ? 11.35300 -23.40900 203.90900 1.000 40.38000 146 GLU B N 1
ATOM 2312 C CA . GLU B 2 167 ? 10.71600 -22.38000 204.71500 1.000 38.05000 146 GLU B CA 1
ATOM 2313 C C . GLU B 2 167 ? 11.73600 -21.40200 205.27100 1.000 40.92000 146 GLU B C 1
ATOM 2314 O O . GLU B 2 167 ? 11.48800 -20.19300 205.29000 1.000 43.00000 146 GLU B O 1
ATOM 2320 N N . GLU B 2 168 ? 12.88800 -21.90300 205.72200 1.000 40.32000 147 GLU B N 1
ATOM 2321 C CA . GLU B 2 168 ? 13.98100 -21.01000 206.08000 1.000 40.57000 147 GLU B CA 1
ATOM 2322 C C . GLU B 2 168 ? 14.47100 -20.22500 204.87100 1.000 40.44000 147 GLU B C 1
ATOM 2323 O O . GLU B 2 168 ? 15.01000 -19.12500 205.02300 1.000 41.54000 147 GLU B O 1
ATOM 2329 N N . LEU B 2 169 ? 14.30200 -20.77000 203.66300 1.000 39.69000 148 LEU B N 1
ATOM 2330 C CA . LEU B 2 169 ? 14.76500 -20.05000 202.48600 1.000 36.58000 148 LEU B CA 1
ATOM 2331 C C . LEU B 2 169 ? 14.03400 -18.72700 202.32900 1.000 37.99000 148 LEU B C 1
ATOM 2332 O O . LEU B 2 169 ? 14.62100 -17.75200 201.86100 1.000 40.18000 148 LEU B O 1
ATOM 2337 N N . ALA B 2 170 ? 12.77600 -18.65600 202.75200 1.000 36.17000 149 ALA B N 1
ATOM 2338 C CA . ALA B 2 170 ? 12.07500 -17.38700 202.69600 1.000 38.69000 149 ALA B CA 1
ATOM 2339 C C . ALA B 2 170 ? 12.66400 -16.36800 203.66800 1.000 41.05000 149 ALA B C 1
ATOM 2340 O O . ALA B 2 170 ? 12.55400 -15.16000 203.43400 1.000 46.34000 149 ALA B O 1
ATOM 2342 N N . SER B 2 171 ? 13.28900 -16.82000 204.75800 1.000 39.65000 150 SER B N 1
ATOM 2343 C CA . SER B 2 171 ? 13.93800 -15.86900 205.66000 1.000 39.54000 150 SER B CA 1
ATOM 2344 C C . SER B 2 171 ? 15.21200 -15.29900 205.04400 1.000 39.13000 150 SER B C 1
ATOM 2345 O O . SER B 2 171 ? 15.53500 -14.12300 205.25400 1.000 40.67000 150 SER B O 1
ATOM 2348 N N . VAL B 2 172 ? 15.95800 -16.12100 204.29900 1.000 36.03000 151 VAL B N 1
ATOM 2349 C CA . VAL B 2 172 ? 17.09900 -15.61000 203.53700 1.000 36.59000 151 VAL B CA 1
ATOM 2350 C C . VAL B 2 172 ? 16.63700 -14.54500 202.55400 1.000 37.61000 151 VAL B C 1
ATOM 2351 O O . VAL B 2 172 ? 17.26100 -13.48800 202.40400 1.000 32.98000 151 VAL B O 1
ATOM 2355 N N . LYS B 2 173 ? 15.54300 -14.82900 201.85400 1.000 37.34000 152 LYS B N 1
ATOM 2356 C CA . LYS B 2 173 ? 15.00300 -13.90300 200.87300 1.000 33.64000 152 LYS B CA 1
ATOM 2357 C C . LYS B 2 173 ? 14.66100 -12.57200 201.52900 1.000 35.46000 152 LYS B C 1
ATOM 2358 O O . LYS B 2 173 ? 15.17000 -11.51600 201.13700 1.000 36.69000 152 LYS B O 1
ATOM 2364 N N . ASN B 2 174 ? 13.83100 -12.60700 202.56700 1.000 37.64000 153 ASN B N 1
ATOM 2365 C CA . ASN B 2 174 ? 13.38200 -11.36000 203.17200 1.000 38.28000 153 ASN B CA 1
ATOM 2366 C C . ASN B 2 174 ? 14.51600 -10.56800 203.82000 1.000 35.66000 153 ASN B C 1
ATOM 2367 O O . ASN B 2 174 ? 14.42700 -9.33600 203.88300 1.000 37.04000 153 ASN B O 1
ATOM 2372 N N . ALA B 2 175 ? 15.60100 -11.22200 204.24500 1.000 33.71000 154 ALA B N 1
ATOM 2373 C CA . ALA B 2 175 ? 16.75000 -10.48100 204.76800 1.000 32.82000 154 ALA B CA 1
ATOM 2374 C C . ALA B 2 175 ? 17.38500 -9.54900 203.74200 1.000 36.72000 154 ALA B C 1
ATOM 2375 O O . ALA B 2 175 ? 18.27900 -8.77100 204.10800 1.000 33.96000 154 ALA B O 1
ATOM 2377 N N . MET B 2 176 ? 16.98700 -9.62500 202.47200 1.000 34.61000 155 MET B N 1
ATOM 2378 C CA . MET B 2 176 ? 17.45300 -8.65700 201.49400 1.000 32.70000 155 MET B CA 1
ATOM 2379 C C . MET B 2 176 ? 16.61300 -7.39000 201.47800 1.000 30.92000 155 MET B C 1
ATOM 2380 O O . MET B 2 176 ? 17.02100 -6.41000 200.85400 1.000 31.30000 155 MET B O 1
ATOM 2385 N N . MET B 2 177 ? 15.44900 -7.38800 202.12300 1.000 31.39000 156 MET B N 1
ATOM 2386 C CA . MET B 2 177 ? 14.56300 -6.23900 202.03200 1.000 29.74000 156 MET B CA 1
ATOM 2387 C C . MET B 2 177 ? 15.27700 -4.98800 202.53700 1.000 34.32000 156 MET B C 1
ATOM 2388 O O . MET B 2 177 ? 16.14500 -5.08300 203.41900 1.000 32.08000 156 MET B O 1
ATOM 2393 N N . PRO B 2 178 ? 14.99900 -3.80600 201.94900 1.000 33.65000 157 PRO B N 1
ATOM 2394 C CA . PRO B 2 178 ? 14.18600 -3.62100 200.73500 1.000 31.91000 157 PRO B CA 1
ATOM 2395 C C . PRO B 2 178 ? 15.02500 -3.59000 199.44600 1.000 32.20000 157 PRO B C 1
ATOM 2396 O O . PRO B 2 178 ? 16.08700 -2.97000 199.43900 1.000 34.55000 157 PRO B O 1
ATOM 2400 N N . CYS B 2 179 ? 14.57000 -4.26200 198.39100 1.000 30.45000 158 CYS B N 1
ATOM 2401 C CA . CYS B 2 179 ? 15.19200 -4.14600 197.07700 1.000 27.61000 158 CYS B CA 1
ATOM 2402 C C . CYS B 2 179 ? 14.28400 -4.83600 196.07000 1.000 29.91000 158 CYS B C 1
ATOM 2403 O O . CYS B 2 179 ? 13.44400 -5.66500 196.43500 1.000 29.43000 158 CYS B O 1
ATOM 2406 N N . TYR B 2 180 ? 14.45300 -4.47400 194.79300 1.000 26.12000 159 TYR B N 1
ATOM 2407 C CA . TYR B 2 180 ? 13.72900 -5.11000 193.69800 1.000 24.14000 159 TYR B CA 1
ATOM 2408 C C . TYR B 2 180 ? 14.66200 -6.09200 192.99700 1.000 22.15000 159 TYR B C 1
ATOM 2409 O O . TYR B 2 180 ? 15.56200 -5.66500 192.28100 1.000 21.10000 159 TYR B O 1
ATOM 2418 N N . VAL B 2 181 ? 14.44400 -7.40700 193.18100 1.000 18.82000 160 VAL B N 1
ATOM 2419 C CA . VAL B 2 181 ? 15.32000 -8.40400 192.54700 1.000 22.20000 160 VAL B CA 1
ATOM 2420 C C . VAL B 2 181 ? 14.87800 -8.68600 191.11300 1.000 18.69000 160 VAL B C 1
ATOM 2421 O O . VAL B 2 181 ? 13.74400 -8.42100 190.70600 1.000 20.65000 160 VAL B O 1
ATOM 2425 N N . VAL B 2 182 ? 15.79100 -9.26100 190.33800 1.000 20.68000 161 VAL B N 1
ATOM 2426 C CA . VAL B 2 182 ? 15.55900 -9.57400 188.93200 1.000 18.22000 161 VAL B CA 1
ATOM 2427 C C . VAL B 2 182 ? 15.18500 -11.05000 188.81000 1.000 20.52000 161 VAL B C 1
ATOM 2428 O O . VAL B 2 182 ? 15.92900 -11.92200 189.27700 1.000 20.37000 161 VAL B O 1
ATOM 2432 N N . VAL B 2 183 ? 14.03100 -11.33200 188.18100 1.000 19.51000 162 VAL B N 1
ATOM 2433 C CA . VAL B 2 183 ? 13.54100 -12.68500 187.93700 1.000 17.85000 162 VAL B CA 1
ATOM 2434 C C . VAL B 2 183 ? 13.36900 -12.86900 186.43200 1.000 21.31000 162 VAL B C 1
ATOM 2435 O O . VAL B 2 183 ? 13.11800 -11.90500 185.70400 1.000 19.69000 162 VAL B O 1
ATOM 2439 N N . ASP B 2 184 ? 13.50100 -14.11500 185.96400 1.000 22.77000 163 ASP B N 1
ATOM 2440 C CA . ASP B 2 184 ? 13.49500 -14.43100 184.53300 1.000 20.49000 163 ASP B CA 1
ATOM 2441 C C . ASP B 2 184 ? 12.07400 -14.72600 184.05900 1.000 24.31000 163 ASP B C 1
ATOM 2442 O O . ASP B 2 184 ? 11.44900 -15.69100 184.51400 1.000 28.60000 163 ASP B O 1
ATOM 2447 N N . CYS B 2 185 ? 11.55900 -13.91100 183.14200 1.000 18.73000 164 CYS B N 1
ATOM 2448 C CA . CYS B 2 185 ? 10.21900 -14.13800 182.60800 1.000 21.27000 164 CYS B CA 1
ATOM 2449 C C . CYS B 2 185 ? 10.21800 -14.83200 181.25400 1.000 21.52000 164 CYS B C 1
ATOM 2450 O O . CYS B 2 185 ? 9.14200 -15.04900 180.69200 1.000 21.63000 164 CYS B O 1
ATOM 2453 N N . GLY B 2 186 ? 11.38200 -15.20100 180.72500 1.000 18.54000 165 GLY B N 1
ATOM 2454 C CA . GLY B 2 186 ? 11.41200 -15.87900 179.44700 1.000 17.25000 165 GLY B CA 1
ATOM 2455 C C . GLY B 2 186 ? 11.06000 -14.97800 178.27500 1.000 20.08000 165 GLY B C 1
ATOM 2456 O O . GLY B 2 186 ? 10.61600 -13.83400 178.44000 1.000 18.84000 165 GLY B O 1
ATOM 2457 N N . VAL B 2 187 ? 11.29100 -15.50300 177.08000 1.000 20.17000 166 VAL B N 1
ATOM 2458 C CA . VAL B 2 187 ? 10.92300 -14.87700 175.82100 1.000 18.97000 166 VAL B CA 1
ATOM 2459 C C . VAL B 2 187 ? 9.72800 -15.63700 175.25600 1.000 27.09000 166 VAL B C 1
ATOM 2460 O O . VAL B 2 187 ? 9.76400 -16.86800 175.12700 1.000 26.36000 166 VAL B O 1
ATOM 2464 N N . GLU B 2 188 ? 8.66000 -14.91200 174.94100 1.000 23.47000 167 GLU B N 1
ATOM 2465 C CA . GLU B 2 188 ? 7.55500 -15.54800 174.24900 1.000 22.91000 167 GLU B CA 1
ATOM 2466 C C . GLU B 2 188 ? 7.83000 -15.58000 172.75200 1.000 24.95000 167 GLU B C 1
ATOM 2467 O O . GLU B 2 188 ? 7.92900 -16.65300 172.16000 1.000 29.39000 167 GLU B O 1
ATOM 2473 N N . VAL B 2 189 ? 7.99900 -14.41300 172.13000 1.000 26.70000 168 VAL B N 1
ATOM 2474 C CA . VAL B 2 189 ? 8.22400 -14.33700 170.68900 1.000 25.27000 168 VAL B CA 1
ATOM 2475 C C . VAL B 2 189 ? 9.62900 -13.83100 170.39100 1.000 27.26000 168 VAL B C 1
ATOM 2476 O O . VAL B 2 189 ? 10.47400 -14.56100 169.86700 1.000 28.18000 168 VAL B O 1
ATOM 2480 N N . ASN B 2 190 ? 9.88600 -12.56800 170.69700 1.000 25.45000 169 ASN B N 1
ATOM 2481 C CA . ASN B 2 190 ? 11.24500 -12.04800 170.69700 1.000 24.63000 169 ASN B CA 1
ATOM 2482 C C . ASN B 2 190 ? 11.25300 -10.85400 171.64100 1.000 24.82000 169 ASN B C 1
ATOM 2483 O O . ASN B 2 190 ? 10.20000 -10.41800 172.11600 1.000 26.94000 169 ASN B O 1
ATOM 2488 N N . ILE B 2 191 ? 12.44100 -10.30400 171.89400 1.000 22.74000 170 ILE B N 1
ATOM 2489 C CA . ILE B 2 191 ? 12.52000 -9.24900 172.90100 1.000 23.66000 170 ILE B CA 1
ATOM 2490 C C . ILE B 2 191 ? 11.75300 -8.00300 172.46200 1.000 24.47000 170 ILE B C 1
ATOM 2491 O O . ILE B 2 191 ? 11.20100 -7.27700 173.30100 1.000 21.91000 170 ILE B O 1
ATOM 2496 N N . PHE B 2 192 ? 11.72600 -7.71200 171.16000 1.000 21.81000 171 PHE B N 1
ATOM 2497 C CA . PHE B 2 192 ? 10.98000 -6.55200 170.68400 1.000 21.57000 171 PHE B CA 1
ATOM 2498 C C . PHE B 2 192 ? 9.47900 -6.74900 170.88000 1.000 25.35000 171 PHE B C 1
ATOM 2499 O O . PHE B 2 192 ? 8.83300 -5.97900 171.60100 1.000 23.54000 171 PHE B O 1
ATOM 2507 N N . GLU B 2 193 ? 8.91000 -7.80000 170.27800 1.000 27.13000 172 GLU B N 1
ATOM 2508 C CA . GLU B 2 193 ? 7.48300 -8.05900 170.45400 1.000 28.24000 172 GLU B CA 1
ATOM 2509 C C . GLU B 2 193 ? 7.11900 -8.20300 171.92600 1.000 26.62000 172 GLU B C 1
ATOM 2510 O O . GLU B 2 193 ? 6.10000 -7.67100 172.37600 1.000 30.30000 172 GLU B O 1
ATOM 2516 N N . ASP B 2 194 ? 7.92800 -8.94500 172.68600 1.000 24.37000 173 ASP B N 1
ATOM 2517 C CA . ASP B 2 194 ? 7.66700 -9.09100 174.11100 1.000 23.00000 173 ASP B CA 1
ATOM 2518 C C . ASP B 2 194 ? 7.75600 -7.76000 174.84300 1.000 24.29000 173 ASP B C 1
ATOM 2519 O O . ASP B 2 194 ? 7.01100 -7.53700 175.80500 1.000 26.63000 173 ASP B O 1
ATOM 2524 N N . ALA B 2 195 ? 8.66400 -6.87300 174.44100 1.000 21.63000 174 ALA B N 1
ATOM 2525 C CA . ALA B 2 195 ? 8.74300 -5.61000 175.16600 1.000 25.77000 174 ALA B CA 1
ATOM 2526 C C . ALA B 2 195 ? 7.47800 -4.78800 174.94300 1.000 23.42000 174 ALA B C 1
ATOM 2527 O O . ALA B 2 195 ? 6.91500 -4.23600 175.89800 1.000 23.34000 174 ALA B O 1
ATOM 2529 N N . VAL B 2 196 ? 6.98000 -4.75600 173.70400 1.000 19.90000 175 VAL B N 1
ATOM 2530 C CA . VAL B 2 196 ? 5.76300 -4.00700 173.40700 1.000 26.77000 175 VAL B CA 1
ATOM 2531 C C . VAL B 2 196 ? 4.54100 -4.66200 174.05200 1.000 29.95000 175 VAL B C 1
ATOM 2532 O O . VAL B 2 196 ? 3.77200 -4.00000 174.75300 1.000 31.33000 175 VAL B O 1
ATOM 2536 N N . ASN B 2 197 ? 4.36300 -5.97400 173.85500 1.000 28.33000 176 ASN B N 1
ATOM 2537 C CA . ASN B 2 197 ? 3.12600 -6.67300 174.20700 1.000 23.56000 176 ASN B CA 1
ATOM 2538 C C . ASN B 2 197 ? 3.07000 -7.13600 175.65700 1.000 27.31000 176 ASN B C 1
ATOM 2539 O O . ASN B 2 197 ? 2.01300 -7.07700 176.28100 1.000 28.59000 176 ASN B O 1
ATOM 2544 N N . ARG B 2 198 ? 4.16600 -7.67100 176.19100 1.000 28.46000 177 ARG B N 1
ATOM 2545 C CA . ARG B 2 198 ? 4.17400 -8.08300 177.59000 1.000 22.44000 177 ARG B CA 1
ATOM 2546 C C . ARG B 2 198 ? 4.61500 -6.96200 178.51200 1.000 25.05000 177 ARG B C 1
ATOM 2547 O O . ARG B 2 198 ? 4.51400 -7.10700 179.73700 1.000 25.94000 177 ARG B O 1
ATOM 2555 N N . LYS B 2 199 ? 5.12300 -5.87400 177.95000 1.000 21.77000 178 LYS B N 1
ATOM 2556 C CA . LYS B 2 199 ? 5.56400 -4.72300 178.72300 1.000 28.65000 178 LYS B CA 1
ATOM 2557 C C . LYS B 2 199 ? 6.65300 -5.10600 179.72600 1.000 26.84000 178 LYS B C 1
ATOM 2558 O O . LYS B 2 199 ? 6.71100 -4.57800 180.83800 1.000 22.73000 178 LYS B O 1
ATOM 2564 N N . LEU B 2 200 ? 7.54300 -6.01100 179.31400 1.000 24.29000 179 LEU B N 1
ATOM 2565 C CA . LEU B 2 200 ? 8.65000 -6.47300 180.13900 1.000 24.71000 179 LEU B CA 1
ATOM 2566 C C . LEU B 2 200 ? 9.97900 -5.90900 179.62800 1.000 21.68000 179 LEU B C 1
ATOM 2567 O O . LEU B 2 200 ? 10.06300 -5.27900 178.56700 1.000 18.51000 179 LEU B O 1
ATOM 2572 N N . GLN B 2 201 ? 11.04300 -6.16600 180.38700 1.000 21.04000 180 GLN B N 1
ATOM 2573 C CA 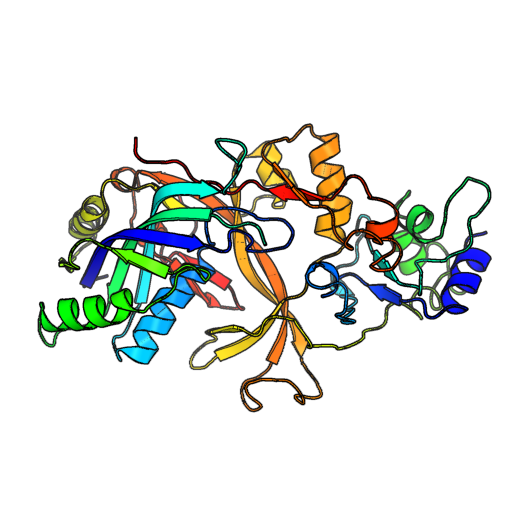. GLN B 2 201 ? 12.30600 -5.49000 180.14400 1.000 19.22000 180 GLN B CA 1
ATOM 2574 C C . GLN B 2 201 ? 13.33200 -6.47900 179.61800 1.000 22.80000 180 GLN B C 1
ATOM 2575 O O . GLN B 2 201 ? 13.63800 -7.47200 180.30000 1.000 20.17000 180 GLN B O 1
ATOM 2581 N N . PRO B 2 202 ? 13.86200 -6.26800 178.40900 1.000 23.58000 181 PRO B N 1
ATOM 2582 C CA . PRO B 2 202 ? 14.92400 -7.14600 177.90100 1.000 22.76000 181 PRO B CA 1
ATOM 2583 C C . PRO B 2 202 ? 16.16200 -7.10000 178.77900 1.000 17.19000 181 PRO B C 1
ATOM 2584 O O . PRO B 2 202 ? 16.44400 -6.09700 179.43600 1.000 18.20000 181 PRO B O 1
ATOM 2588 N N . MET B 2 203 ? 16.89200 -8.22100 178.80400 1.000 16.83000 182 MET B N 1
ATOM 2589 C CA . MET B 2 203 ? 18.12500 -8.29000 179.57800 1.000 20.63000 182 MET B CA 1
ATOM 2590 C C . MET B 2 203 ? 19.10000 -9.24100 178.90300 1.000 19.76000 182 MET B C 1
ATOM 2591 O O . MET B 2 203 ? 18.70700 -10.34300 178.50100 1.000 19.36000 182 MET B O 1
ATOM 2596 N N . VAL B 2 204 ? 20.35800 -8.80500 178.77600 1.000 17.19000 183 VAL B N 1
ATOM 2597 C CA . VAL B 2 204 ? 21.42300 -9.69700 178.32400 1.000 16.60000 183 VAL B CA 1
ATOM 2598 C C . VAL B 2 204 ? 21.51000 -10.87200 179.28200 1.000 18.75000 183 VAL B C 1
ATOM 2599 O O . VAL B 2 204 ? 21.62900 -10.69100 180.50300 1.000 22.39000 183 VAL B O 1
ATOM 2603 N N . ASN B 2 205 ? 21.45400 -12.08800 178.74100 1.000 14.79000 184 ASN B N 1
ATOM 2604 C CA . ASN B 2 205 ? 21.55900 -13.27300 179.57900 1.000 20.49000 184 ASN B CA 1
ATOM 2605 C C . ASN B 2 205 ? 22.65800 -14.21900 179.11500 1.000 21.64000 184 ASN B C 1
ATOM 2606 O O . ASN B 2 205 ? 22.74700 -15.33800 179.62200 1.000 26.72000 184 ASN B O 1
ATOM 2611 N N . GLY B 2 206 ? 23.49900 -13.79900 178.18200 1.000 25.07000 185 GLY B N 1
ATOM 2612 C CA . GLY B 2 206 ? 24.54300 -14.66700 177.67100 1.000 24.30000 185 GLY B CA 1
ATOM 2613 C C . GLY B 2 206 ? 25.00300 -14.17900 176.30600 1.000 26.60000 185 GLY B C 1
ATOM 2614 O O . GLY B 2 206 ? 24.80400 -13.01700 175.94900 1.000 22.70000 185 GLY B O 1
ATOM 2615 N N . TYR B 2 207 ? 25.61300 -15.10000 175.56200 1.000 21.84000 186 TYR B N 1
ATOM 2616 C CA . TYR B 2 207 ? 26.21200 -14.80400 174.27200 1.000 22.98000 186 TYR B CA 1
ATOM 2617 C C . TYR B 2 207 ? 26.04800 -16.00600 173.35500 1.000 26.02000 186 TYR B C 1
ATOM 2618 O O . TYR B 2 207 ? 26.00000 -17.15400 173.80900 1.000 25.21000 186 TYR B O 1
ATOM 2627 N N . LYS B 2 208 ? 25.96900 -15.72200 172.06200 1.000 24.72000 187 LYS B N 1
ATOM 2628 C CA . LYS B 2 208 ? 26.05600 -16.71700 171.00300 1.000 28.61000 187 LYS B CA 1
ATOM 2629 C C . LYS B 2 208 ? 27.44200 -16.60700 170.38300 1.000 29.27000 187 LYS B C 1
ATOM 2630 O O . LYS B 2 208 ? 27.83100 -15.52700 169.92800 1.000 28.90000 187 LYS B O 1
ATOM 2636 N N . LYS B 2 209 ? 28.19400 -17.70800 170.38500 1.000 30.17000 188 LYS B N 1
ATOM 2637 C CA . LYS B 2 209 ? 29.49000 -17.70400 169.71500 1.000 26.08000 188 LYS B CA 1
ATOM 2638 C C . LYS B 2 209 ? 29.27300 -17.65800 168.20800 1.000 28.90000 188 LYS B C 1
ATOM 2639 O O . LYS B 2 209 ? 28.48200 -18.42900 167.66000 1.000 28.85000 188 LYS B O 1
ATOM 2645 N N . LEU B 2 210 ? 29.93600 -16.71800 167.53900 1.000 26.89000 189 LEU B N 1
ATOM 2646 C CA . LEU B 2 210 ? 29.77300 -16.57800 166.10200 1.000 31.33000 189 LEU B CA 1
ATOM 2647 C C . LEU B 2 210 ? 30.87900 -17.26800 165.31200 1.000 36.02000 189 LEU B C 1
ATOM 2648 O O . LEU B 2 210 ? 30.58900 -17.99100 164.35900 1.000 33.57000 189 LEU B O 1
ATOM 2653 N N . GLU B 2 211 ? 32.13800 -17.03700 165.67700 1.000 34.60000 190 GLU B N 1
ATOM 2654 C CA . GLU B 2 211 ? 33.27800 -17.68200 165.04700 1.000 36.73000 190 GLU B CA 1
ATOM 2655 C C . GLU B 2 211 ? 34.40600 -17.77600 166.06000 1.000 39.18000 190 GLU B C 1
ATOM 2656 O O . GLU B 2 211 ? 34.55900 -16.90100 166.91800 1.000 35.13000 190 GLU B O 1
ATOM 2662 N N . LYS B 2 212 ? 35.20800 -18.83400 165.94400 1.000 42.94000 191 LYS B N 1
ATOM 2663 C CA . LYS B 2 212 ? 36.44700 -18.91300 166.71200 1.000 39.26000 191 LYS B CA 1
ATOM 2664 C C . LYS B 2 212 ? 37.46000 -17.91300 166.16900 1.000 44.11000 191 LYS B C 1
ATOM 2665 O O . LYS B 2 212 ? 37.52400 -17.64500 164.96200 1.000 46.77000 191 LYS B O 1
ATOM 2671 N N . ILE B 2 213 ? 38.24600 -17.34500 167.07500 1.000 39.29000 192 ILE B N 1
ATOM 2672 C CA . ILE B 2 213 ? 39.26000 -16.37800 166.67900 1.000 48.90000 192 ILE B CA 1
ATOM 2673 C C . ILE B 2 213 ? 40.49000 -17.14200 166.20300 1.000 53.50000 192 ILE B C 1
ATOM 2674 O O . ILE B 2 213 ? 40.96900 -18.05100 166.89100 1.000 45.24000 192 ILE B O 1
ATOM 2679 N N . VAL B 2 214 ? 40.98700 -16.79400 165.00900 1.000 60.61000 193 VAL B N 1
ATOM 2680 C CA . VAL B 2 214 ? 42.04600 -17.55900 164.34700 1.000 71.26000 193 VAL B CA 1
ATOM 2681 C C . VAL B 2 214 ? 43.42100 -17.12200 164.86300 1.000 71.81000 193 VAL B C 1
ATOM 2682 O O . VAL B 2 214 ? 44.11900 -17.90300 165.52400 1.000 71.82000 193 VAL B O 1
ATOM 2686 N N . ASP B 2 215 ? 43.81900 -15.87300 164.60400 1.000 78.37000 194 ASP B N 1
ATOM 2687 C CA . ASP B 2 215 ? 45.11800 -15.39600 165.07400 1.000 88.91000 194 ASP B CA 1
ATOM 2688 C C . ASP B 2 215 ? 44.92000 -14.65000 166.38400 1.000 81.06000 194 ASP B C 1
ATOM 2689 O O . ASP B 2 215 ? 44.27300 -13.59800 166.42800 1.000 73.16000 194 ASP B O 1
ATOM 2694 N N . ASN B 2 216 ? 45.50300 -15.19500 167.44500 1.000 78.58000 195 ASN B N 1
ATOM 2695 C CA . ASN B 2 216 ? 45.40600 -14.64100 168.78600 1.000 79.87000 195 ASN B CA 1
ATOM 2696 C C . ASN B 2 216 ? 46.41200 -13.52700 169.03800 1.000 76.81000 195 ASN B C 1
ATOM 2697 O O . ASN B 2 216 ? 46.79000 -13.29600 170.19700 1.000 75.08000 195 ASN B O 1
ATOM 2702 N N . LYS B 2 217 ? 46.84000 -12.82800 167.98100 1.000 75.37000 196 LYS B N 1
ATOM 2703 C CA . LYS B 2 217 ? 47.85800 -11.78700 168.10700 1.000 78.83000 196 LYS B CA 1
ATOM 2704 C C . LYS B 2 217 ? 47.59500 -10.87600 169.29900 1.000 80.52000 196 LYS B C 1
ATOM 2705 O O . LYS B 2 217 ? 48.41200 -10.78800 170.22400 1.000 74.91000 196 LYS B O 1
ATOM 2711 N N . HIS B 2 218 ? 46.43800 -10.21100 169.29900 1.000 82.10000 197 HIS B N 1
ATOM 2712 C CA . HIS B 2 218 ? 46.09000 -9.19700 170.28600 1.000 74.01000 197 HIS B CA 1
ATOM 2713 C C . HIS B 2 218 ? 45.32300 -9.76900 171.46800 1.000 71.43000 197 HIS B C 1
ATOM 2714 O O . HIS B 2 218 ? 44.96600 -9.01700 172.38400 1.000 69.88000 197 HIS B O 1
ATOM 2721 N N . MET B 2 219 ? 45.05400 -11.07100 171.46500 1.000 69.67000 198 MET B N 1
ATOM 2722 C CA . MET B 2 219 ? 44.28400 -11.67700 172.54000 1.000 64.20000 198 MET B CA 1
ATOM 2723 C C . MET B 2 219 ? 45.07300 -11.66800 173.83700 1.000 64.99000 198 MET B C 1
ATOM 2724 O O . MET B 2 219 ? 46.26500 -11.98800 173.86200 1.000 70.00000 198 MET B O 1
ATOM 2729 N N . ARG B 2 220 ? 44.39400 -11.28700 174.92000 1.000 76.71000 199 ARG B N 1
ATOM 2730 C CA . ARG B 2 220 ? 45.00700 -11.29700 176.24400 1.000 79.46000 199 ARG B CA 1
ATOM 2731 C C . ARG B 2 220 ? 45.62100 -12.65600 176.56800 1.000 80.06000 199 ARG B C 1
ATOM 2732 O O . ARG B 2 220 ? 46.74800 -12.73900 177.07200 1.000 82.63000 199 ARG B O 1
ATOM 2740 N N . ASP B 2 221 ? 44.91900 -13.73000 176.21800 1.000 68.03000 200 ASP B N 1
ATOM 2741 C CA . ASP B 2 221 ? 45.16400 -15.07600 176.72000 1.000 49.24000 200 ASP B CA 1
ATOM 2742 C C . ASP B 2 221 ? 45.16500 -16.00000 175.51300 1.000 48.96000 200 ASP B C 1
ATOM 2743 O O . ASP B 2 221 ? 44.13000 -16.17600 174.86100 1.000 47.43000 200 ASP B O 1
ATOM 2748 N N . LYS B 2 222 ? 46.32600 -16.58000 175.21000 1.000 44.38000 201 LYS B N 1
ATOM 2749 C CA . LYS B 2 222 ? 46.48900 -17.36500 173.99700 1.000 46.32000 201 LYS B CA 1
ATOM 2750 C C . LYS B 2 222 ? 46.23600 -18.85700 174.20500 1.000 41.50000 201 LYS B C 1
ATOM 2751 O O . LYS B 2 222 ? 46.52300 -19.64800 173.30300 1.000 44.94000 201 LYS B O 1
ATOM 2757 N N . PHE B 2 223 ? 45.67100 -19.25500 175.34300 1.000 34.23000 202 PHE B N 1
ATOM 2758 C CA . PHE B 2 223 ? 45.31100 -20.65200 175.56200 1.000 36.63000 202 PHE B CA 1
ATOM 2759 C C . PHE B 2 223 ? 43.81000 -20.87400 175.69800 1.000 36.57000 202 PHE B C 1
ATOM 2760 O O . PHE B 2 223 ? 43.30200 -21.89200 175.21300 1.000 31.82000 202 PHE B O 1
ATOM 2768 N N . THR B 2 224 ? 43.07500 -19.96000 176.34100 1.000 37.91000 203 THR B N 1
ATOM 2769 C CA . THR B 2 224 ? 41.63600 -20.15000 176.47700 1.000 33.29000 203 THR B CA 1
ATOM 2770 C C . THR B 2 224 ? 40.97300 -20.05000 175.10500 1.000 32.08000 203 THR B C 1
ATOM 2771 O O . THR B 2 224 ? 41.33400 -19.17900 174.30500 1.000 35.27000 203 THR B O 1
ATOM 2775 N N . PRO B 2 225 ? 40.02800 -20.93600 174.78700 1.000 29.03000 204 PRO B N 1
ATOM 2776 C CA . PRO B 2 225 ? 39.34200 -20.82800 173.49700 1.000 33.41000 204 PRO B CA 1
ATOM 2777 C C . PRO B 2 225 ? 38.60100 -19.50000 173.42400 1.000 33.61000 204 PRO B C 1
ATOM 2778 O O . PRO B 2 225 ? 37.86400 -19.13300 174.34000 1.000 31.32000 204 PRO B O 1
ATOM 2782 N N . ALA B 2 226 ? 38.83200 -18.77300 172.33500 1.000 34.45000 205 ALA B N 1
ATOM 2783 C CA . ALA B 2 226 ? 38.31900 -17.42800 172.14000 1.000 33.73000 205 ALA B CA 1
ATOM 2784 C C . ALA B 2 226 ? 37.33100 -17.41600 170.99200 1.000 35.24000 205 ALA B C 1
ATOM 2785 O O . ALA B 2 226 ? 37.57000 -18.04200 169.95300 1.000 36.37000 205 ALA B O 1
ATOM 2787 N N . TYR B 2 227 ? 36.24200 -16.66700 171.16400 1.000 31.56000 206 TYR B N 1
ATOM 2788 C CA . TYR B 2 227 ? 35.22400 -16.58800 170.13200 1.000 31.71000 206 TYR B CA 1
ATOM 2789 C C . TYR B 2 227 ? 34.77900 -15.14600 169.92300 1.000 34.57000 206 TYR B C 1
ATOM 2790 O O . TYR B 2 227 ? 34.63300 -14.37600 170.88000 1.000 32.57000 206 TYR B O 1
ATOM 2799 N N . LEU B 2 228 ? 34.60400 -14.77600 168.66000 1.000 31.17000 207 LEU B N 1
ATOM 2800 C CA . LEU B 2 228 ? 33.72600 -13.66500 168.34000 1.000 32.34000 207 LEU B CA 1
ATOM 2801 C C . LEU B 2 228 ? 32.30600 -14.06400 168.73500 1.000 34.80000 207 LEU B C 1
ATOM 2802 O O . LEU B 2 228 ? 31.85500 -15.17600 168.42400 1.000 27.80000 207 LEU B O 1
ATOM 2807 N N . ALA B 2 229 ? 31.61000 -13.17500 169.44900 1.000 29.46000 208 ALA B N 1
ATOM 2808 C CA . ALA B 2 229 ? 30.32900 -13.52600 170.04700 1.000 25.96000 208 ALA B CA 1
ATOM 2809 C C . ALA B 2 229 ? 29.41200 -12.31400 170.09100 1.000 26.40000 208 ALA B C 1
ATOM 2810 O O . ALA B 2 229 ? 29.86000 -11.17200 170.01600 1.000 30.65000 208 ALA B O 1
ATOM 2812 N N . THR B 2 230 ? 28.11200 -12.57100 170.22900 1.000 25.61000 209 THR B N 1
ATOM 2813 C CA . THR B 2 230 ? 27.14700 -11.48500 170.29000 1.000 26.78000 209 THR B CA 1
ATOM 2814 C C . THR B 2 230 ? 26.13200 -11.81300 171.37900 1.000 26.48000 209 THR B C 1
ATOM 2815 O O . THR B 2 230 ? 25.83300 -12.99600 171.60300 1.000 31.01000 209 THR B O 1
ATOM 2819 N N . PRO B 2 231 ? 25.62200 -10.81900 172.09900 1.000 23.84000 210 PRO B N 1
ATOM 2820 C CA . PRO B 2 231 ? 24.77700 -11.13000 173.25600 1.000 23.43000 210 PRO B CA 1
ATOM 2821 C C . PRO B 2 231 ? 23.45700 -11.77200 172.85800 1.000 24.24000 210 PRO B C 1
ATOM 2822 O O . PRO B 2 231 ? 22.89700 -11.49800 171.79100 1.000 21.69000 210 PRO B O 1
ATOM 2826 N N . THR B 2 232 ? 22.97100 -12.64200 173.74400 1.000 20.01000 211 THR B N 1
ATOM 2827 C CA . THR B 2 232 ? 21.61100 -13.16200 173.71100 1.000 23.23000 211 THR B CA 1
ATOM 2828 C C . THR B 2 232 ? 20.81600 -12.52800 174.84700 1.000 20.76000 211 THR B C 1
ATOM 2829 O O . THR B 2 232 ? 21.38900 -12.01600 175.81600 1.000 17.42000 211 THR B O 1
ATOM 2833 N N . TYR B 2 233 ? 19.48700 -12.57100 174.72600 1.000 19.61000 212 TYR B N 1
ATOM 2834 C CA . TYR B 2 233 ? 18.62400 -11.88100 175.66900 1.000 17.68000 212 TYR B CA 1
ATOM 2835 C C . TYR B 2 233 ? 17.54300 -12.80400 176.21600 1.000 18.98000 212 TYR B C 1
ATOM 2836 O O . TYR B 2 233 ? 17.18500 -13.81000 175.59800 1.000 25.38000 212 TYR B O 1
ATOM 2845 N N . THR B 2 234 ? 17.03800 -12.44100 177.40100 1.000 17.15000 213 THR B N 1
ATOM 2846 C CA . THR B 2 234 ? 15.78400 -12.92500 177.96500 1.000 17.80000 213 THR B CA 1
ATOM 2847 C C . THR B 2 234 ? 14.96700 -11.70900 178.37900 1.000 19.43000 213 THR B C 1
ATOM 2848 O O . THR B 2 234 ? 15.44400 -10.57600 178.31900 1.000 21.30000 213 THR B O 1
ATOM 2852 N N . MET B 2 235 ? 13.73300 -11.93800 178.82200 1.000 21.18000 214 MET B N 1
ATOM 2853 C CA . MET B 2 235 ? 12.91300 -10.86600 179.37200 1.000 18.05000 214 MET B CA 1
ATOM 2854 C C . MET B 2 235 ? 12.90400 -11.05900 180.87600 1.000 22.01000 214 MET B C 1
ATOM 2855 O O . MET B 2 235 ? 12.83100 -12.19200 181.36300 1.000 16.78000 214 MET B O 1
ATOM 2860 N N . ILE B 2 236 ? 13.00800 -9.95800 181.61300 1.000 19.38000 215 ILE B N 1
ATOM 2861 C CA . ILE B 2 236 ? 13.02700 -10.05500 183.05800 1.000 19.96000 215 ILE B CA 1
ATOM 2862 C C . ILE B 2 236 ? 11.93600 -9.15600 183.62200 1.000 20.76000 215 ILE B C 1
ATOM 2863 O O . ILE B 2 236 ? 11.44600 -8.23300 182.96500 1.000 17.33000 215 ILE B O 1
ATOM 2868 N N . GLY B 2 237 ? 11.55800 -9.44300 184.87500 1.000 20.43000 216 GLY B N 1
ATOM 2869 C CA . GLY B 2 237 ? 10.70500 -8.55700 185.61800 1.000 19.15000 216 GLY B CA 1
ATOM 2870 C C . GLY B 2 237 ? 11.36000 -8.30100 187.00200 1.000 19.67000 216 GLY B C 1
ATOM 2871 O O . GLY B 2 237 ? 12.26500 -9.03000 187.37700 1.000 22.95000 216 GLY B O 1
ATOM 2872 N N . TYR B 2 238 ? 10.87400 -7.27500 187.66200 1.000 18.61000 217 TYR B N 1
ATOM 2873 C CA . TYR B 2 238 ? 11.40800 -6.91200 188.98300 1.000 20.43000 217 TYR B CA 1
ATOM 2874 C C . TYR B 2 238 ? 10.36300 -7.18000 190.04800 1.000 20.39000 217 TYR B C 1
ATOM 2875 O O . TYR B 2 238 ? 9.18700 -6.88200 189.85700 1.000 25.30000 217 TYR B O 1
ATOM 2884 N N . LYS B 2 239 ? 10.79900 -7.70700 191.18300 1.000 23.58000 218 LYS B N 1
ATOM 2885 C CA . LYS B 2 239 ? 9.91000 -8.02200 192.29000 1.000 22.76000 218 LYS B CA 1
ATOM 2886 C C . LYS B 2 239 ? 10.51800 -7.52100 193.59300 1.000 23.80000 218 LYS B C 1
ATOM 2887 O O . LYS B 2 239 ? 11.70800 -7.73200 193.85100 1.000 27.95000 218 LYS B O 1
ATOM 2893 N N . MET B 2 240 ? 9.71400 -6.84900 194.40800 1.000 28.04000 219 MET B N 1
ATOM 2894 C CA . MET B 2 240 ? 10.09300 -6.62800 195.80100 1.000 31.91000 219 MET B CA 1
ATOM 2895 C C . MET B 2 240 ? 10.32000 -7.98000 196.45800 1.000 27.57000 219 MET B C 1
ATOM 2896 O O . MET B 2 240 ? 9.38600 -8.78300 196.56300 1.000 30.80000 219 MET B O 1
ATOM 2901 N N . VAL B 2 241 ? 11.56700 -8.23300 196.86800 1.000 26.07000 220 VAL B N 1
ATOM 2902 C CA . VAL B 2 241 ? 12.07600 -9.56700 197.20900 1.000 30.89000 220 VAL B CA 1
ATOM 2903 C C . VAL B 2 241 ? 11.05700 -10.36700 197.99500 1.000 32.39000 220 VAL B C 1
ATOM 2904 O O . VAL B 2 241 ? 10.82000 -11.54600 197.70800 1.000 32.50000 220 VAL B O 1
ATOM 2908 N N . SER B 2 242 ? 10.48700 -9.72700 199.01700 1.000 31.82000 221 SER B N 1
ATOM 2909 C CA . SER B 2 242 ? 9.54100 -10.39600 199.89800 1.000 33.12000 221 SER B CA 1
ATOM 2910 C C . SER B 2 242 ? 8.37300 -10.97500 199.11700 1.000 33.66000 221 SER B C 1
ATOM 2911 O O . SER B 2 242 ? 7.75600 -11.95300 199.56000 1.000 35.72000 221 SER B O 1
ATOM 2914 N N . ASN B 2 243 ? 8.04900 -10.37600 197.96200 1.000 26.25000 222 ASN B N 1
ATOM 2915 C CA . ASN B 2 243 ? 6.97700 -10.86900 197.11800 1.000 29.47000 222 ASN B CA 1
ATOM 2916 C C . ASN B 2 243 ? 7.39800 -12.03700 196.24900 1.000 31.91000 222 ASN B C 1
ATOM 2917 O O . ASN B 2 243 ? 6.54300 -12.62000 195.58200 1.000 39.04000 222 ASN B O 1
ATOM 2922 N N . VAL B 2 244 ? 8.67900 -12.39600 196.22100 1.000 29.76000 223 VAL B N 1
ATOM 2923 C CA . VAL B 2 244 ? 9.06800 -13.55400 195.44100 1.000 32.65000 223 VAL B CA 1
ATOM 2924 C C . VAL B 2 244 ? 8.61700 -14.80500 196.17300 1.000 37.91000 223 VAL B C 1
ATOM 2925 O O . VAL B 2 244 ? 8.92100 -14.99600 197.35700 1.000 38.56000 223 VAL B O 1
ATOM 2929 N N . ASP B 2 245 ? 7.85300 -15.64200 195.47900 1.000 38.04000 224 ASP B N 1
ATOM 2930 C CA . ASP B 2 245 ? 7.39000 -16.89200 196.06300 1.000 36.27000 224 ASP B CA 1
ATOM 2931 C C . ASP B 2 245 ? 8.56900 -17.81500 196.37500 1.000 35.61000 224 ASP B C 1
ATOM 2932 O O . ASP B 2 245 ? 8.86900 -18.08800 197.54300 1.000 31.94000 224 ASP B O 1
ATOM 2937 N N . ASN B 2 246 ? 9.26400 -18.28500 195.33500 1.000 33.96000 225 ASN B N 1
ATOM 2938 C CA . ASN B 2 246 ? 10.35900 -19.24900 195.42900 1.000 28.20000 225 ASN B CA 1
ATOM 2939 C C . ASN B 2 246 ? 11.68900 -18.54600 195.16700 1.000 28.18000 225 ASN B C 1
ATOM 2940 O O . ASN B 2 246 ? 11.97200 -18.17300 194.02400 1.000 24.88000 225 ASN B O 1
ATOM 2945 N N . PHE B 2 247 ? 12.51600 -18.41000 196.21700 1.000 31.01000 226 PHE B N 1
ATOM 2946 C CA . PHE B 2 247 ? 13.80400 -17.70700 196.11000 1.000 30.71000 226 PHE B CA 1
ATOM 2947 C C . PHE B 2 247 ? 14.72400 -18.32400 195.06300 1.000 25.63000 226 PHE B C 1
ATOM 2948 O O . PHE B 2 247 ? 15.55900 -17.61200 194.49000 1.000 28.27000 226 PHE B O 1
ATOM 2956 N N . ASP B 2 248 ? 14.61600 -19.64000 194.82400 1.000 24.19000 227 ASP B N 1
ATOM 2957 C CA . ASP B 2 248 ? 15.38800 -20.27200 193.75700 1.000 22.36000 227 ASP B CA 1
ATOM 2958 C C . ASP B 2 248 ? 15.23400 -19.54000 192.43900 1.000 23.77000 227 ASP B C 1
ATOM 2959 O O . ASP B 2 248 ? 16.16800 -19.51800 191.63200 1.000 23.90000 227 ASP B O 1
ATOM 2964 N N . GLN B 2 249 ? 14.06200 -18.95400 192.19200 1.000 21.09000 228 GLN B N 1
ATOM 2965 C CA . GLN B 2 249 ? 13.78300 -18.25900 190.94900 1.000 24.13000 228 GLN B CA 1
ATOM 2966 C C . GLN B 2 249 ? 14.38200 -16.86100 190.88700 1.000 25.50000 228 GLN B C 1
ATOM 2967 O O . GLN B 2 249 ? 14.17300 -16.16000 189.89200 1.000 25.36000 228 GLN B O 1
ATOM 2973 N N . ALA B 2 250 ? 15.11400 -16.43500 191.91300 1.000 25.73000 229 ALA B N 1
ATOM 2974 C CA . ALA B 2 250 ? 15.84300 -15.17300 191.89100 1.000 26.70000 229 ALA B CA 1
ATOM 2975 C C . ALA B 2 250 ? 17.34500 -15.38800 191.99300 1.000 26.64000 229 ALA B C 1
ATOM 2976 O O . ALA B 2 250 ? 18.10300 -14.41200 191.97000 1.000 21.48000 229 ALA B O 1
ATOM 2978 N N . LEU B 2 251 ? 17.78600 -16.64100 192.11100 1.000 22.56000 230 LEU B N 1
ATOM 2979 C CA . LEU B 2 251 ? 19.18900 -16.98200 192.31200 1.000 24.94000 230 LEU B CA 1
ATOM 2980 C C . LEU B 2 251 ? 19.79800 -17.29200 190.95300 1.000 25.16000 230 LEU B C 1
ATOM 2981 O O . LEU B 2 251 ? 19.48500 -18.32100 190.34200 1.000 22.92000 230 LEU B O 1
ATOM 2986 N N . TRP B 2 252 ? 20.66300 -16.40100 190.48300 1.000 19.47000 231 TRP B N 1
ATOM 2987 C CA . TRP B 2 252 ? 21.24000 -16.48700 189.15300 1.000 21.39000 231 TRP B CA 1
ATOM 2988 C C . TRP B 2 252 ? 22.60600 -17.16800 189.17500 1.000 25.03000 231 TRP B C 1
ATOM 2989 O O . TRP B 2 252 ? 23.40500 -16.96900 190.09600 1.000 23.69000 231 TRP B O 1
ATOM 3000 N N . GLN B 2 253 ? 22.88400 -17.93100 188.11400 1.000 23.78000 232 GLN B N 1
ATOM 3001 C CA . GLN B 2 253 ? 24.13700 -18.66600 187.97700 1.000 21.37000 232 GLN B CA 1
ATOM 3002 C C . GLN B 2 253 ? 24.35200 -18.97800 186.49800 1.000 24.68000 232 GLN B C 1
ATOM 3003 O O . GLN B 2 253 ? 23.42700 -18.88100 185.68000 1.000 24.67000 232 GLN B O 1
ATOM 3009 N N . TYR B 2 254 ? 25.58700 -19.36600 186.16600 1.000 21.72000 233 TYR B N 1
ATOM 3010 C CA . TYR B 2 254 ? 25.92900 -19.76800 184.80600 1.000 22.37000 233 TYR B CA 1
ATOM 3011 C C . TYR B 2 254 ? 25.27200 -21.09700 184.45900 1.000 24.44000 233 TYR B C 1
ATOM 3012 O O . TYR B 2 254 ? 25.09700 -21.97100 185.31300 1.000 23.75000 233 TYR B O 1
ATOM 3021 N N . GLY B 2 255 ? 24.91700 -21.25000 183.18600 1.000 23.81000 234 GLY B N 1
ATOM 3022 C CA . GLY B 2 255 ? 24.33600 -22.49400 182.72500 1.000 27.19000 234 GLY B CA 1
ATOM 3023 C C . GLY B 2 255 ? 24.93700 -22.96100 181.41600 1.000 32.09000 234 GLY B C 1
ATOM 3024 O O . GLY B 2 255 ? 25.96300 -22.44200 180.97500 1.000 35.31000 234 GLY B O 1
ATOM 3025 N N . GLU B 2 256 ? 24.30100 -23.92700 180.77000 1.000 36.89000 235 GLU B N 1
ATOM 3026 C CA . GLU B 2 256 ? 24.84600 -24.47300 179.53900 1.000 32.90000 235 GLU B CA 1
ATOM 3027 C C . GLU B 2 256 ? 24.70500 -23.48100 178.39000 1.000 37.96000 235 GLU B C 1
ATOM 3028 O O . GLU B 2 256 ? 23.83200 -22.60400 178.38300 1.000 39.22000 235 GLU B O 1
ATOM 3034 N N . ASN B 2 257 ? 25.57400 -23.65000 177.40100 1.000 33.88000 236 ASN B N 1
ATOM 3035 C CA . ASN B 2 257 ? 25.50700 -22.91700 176.13900 1.000 36.98000 236 ASN B CA 1
ATOM 3036 C C . ASN B 2 257 ? 25.61700 -21.40700 176.33800 1.000 33.42000 236 ASN B C 1
ATOM 3037 O O . ASN B 2 257 ? 24.90800 -20.62600 175.70100 1.000 34.61000 236 ASN B O 1
ATOM 3042 N N . THR B 2 258 ? 26.52200 -20.99900 177.22500 1.000 32.33000 237 THR B N 1
ATOM 3043 C CA . THR B 2 258 ? 26.95700 -19.60600 177.34400 1.000 31.10000 237 THR B CA 1
ATOM 3044 C C . THR B 2 258 ? 25.78700 -18.67900 177.69700 1.000 27.67000 237 THR B C 1
ATOM 3045 O O . THR B 2 258 ? 25.61400 -17.61400 177.10100 1.000 28.28000 237 THR B O 1
ATOM 3049 N N . LYS B 2 259 ? 24.97900 -19.11000 178.67100 1.000 26.77000 238 LYS B N 1
ATOM 3050 C CA . LYS B 2 259 ? 23.87000 -18.37200 179.25500 1.000 23.63000 238 LYS B CA 1
ATOM 3051 C C . LYS B 2 259 ? 23.99100 -18.37200 180.76900 1.000 24.71000 238 LYS B C 1
ATOM 3052 O O . LYS B 2 259 ? 24.67300 -19.21800 181.36200 1.000 25.68000 238 LYS B O 1
ATOM 3058 N N . VAL B 2 260 ? 23.29700 -17.42200 181.38700 1.000 21.15000 239 VAL B N 1
ATOM 3059 C CA . VAL B 2 260 ? 22.96200 -17.48600 182.80300 1.000 21.70000 239 VAL B CA 1
ATOM 3060 C C . VAL B 2 260 ? 21.46600 -17.77600 182.91800 1.000 22.02000 239 VAL B C 1
ATOM 3061 O O . VAL B 2 260 ? 20.69100 -17.59200 181.97200 1.000 23.04000 239 VAL B O 1
ATOM 3065 N N . LYS B 2 261 ? 21.06300 -18.27000 184.08400 1.000 17.39000 240 LYS B N 1
ATOM 3066 C CA . LYS B 2 261 ? 19.65300 -18.53300 184.36100 1.000 21.66000 240 LYS B CA 1
ATOM 3067 C C . LYS B 2 261 ? 19.50400 -18.66400 185.86700 1.000 19.28000 240 LYS B C 1
ATOM 3068 O O . LYS B 2 261 ? 20.49700 -18.67000 186.60300 1.000 22.63000 240 LYS B O 1
ATOM 3074 N N . THR B 2 262 ? 18.25700 -18.76400 186.31800 1.000 18.74000 241 THR B N 1
ATOM 3075 C CA . THR B 2 262 ? 17.98000 -18.95900 187.73600 1.000 23.62000 241 THR B CA 1
ATOM 3076 C C . THR B 2 262 ? 17.95900 -20.45000 188.08300 1.000 23.92000 241 THR B C 1
ATOM 3077 O O . THR B 2 262 ? 17.74500 -21.31500 187.23500 1.000 22.64000 241 THR B O 1
ATOM 3081 N N . ILE B 2 263 ? 18.19000 -20.74200 189.36000 1.000 22.95000 242 ILE B N 1
ATOM 3082 C CA . ILE B 2 263 ? 18.09400 -22.12200 189.82700 1.000 25.30000 242 ILE B CA 1
ATOM 3083 C C . ILE B 2 263 ? 16.69100 -22.66600 189.59900 1.000 27.36000 242 ILE B C 1
ATOM 3084 O O . ILE B 2 263 ? 16.50900 -23.79400 189.12000 1.000 29.80000 242 ILE B O 1
ATOM 3089 N N . GLY B 2 264 ? 15.67600 -21.87600 189.91800 1.000 25.41000 243 GLY B N 1
ATOM 3090 C CA . GLY B 2 264 ? 14.31100 -22.35500 189.88400 1.000 25.75000 243 GLY B CA 1
ATOM 3091 C C . GLY B 2 264 ? 13.58100 -22.14000 188.58200 1.000 23.99000 243 GLY B C 1
ATOM 3092 O O . GLY B 2 264 ? 12.37800 -22.42000 188.52100 1.000 25.56000 243 GLY B O 1
ATOM 3093 N N . GLY B 2 265 ? 14.25900 -21.63200 187.54600 1.000 21.55000 244 GLY B N 1
ATOM 3094 C CA . GLY B 2 265 ? 13.66600 -21.50600 186.22700 1.000 20.29000 244 GLY B CA 1
ATOM 3095 C C . GLY B 2 265 ? 12.87200 -20.21900 186.05500 1.000 26.37000 244 GLY B C 1
ATOM 3096 O O . GLY B 2 265 ? 13.07700 -19.19500 186.74200 1.000 24.68000 244 GLY B O 1
ATOM 3097 N N . ILE B 2 266 ? 11.94500 -20.28300 185.09800 1.000 27.40000 245 ILE B N 1
ATOM 3098 C CA . ILE B 2 266 ? 11.11600 -19.13700 184.74600 1.000 25.84000 245 ILE B CA 1
ATOM 3099 C C . ILE B 2 266 ? 10.21800 -18.77100 185.91700 1.000 28.25000 245 ILE B C 1
ATOM 3100 O O . ILE B 2 266 ? 9.56900 -19.63400 186.52200 1.000 33.69000 245 ILE B O 1
ATOM 3105 N N . TYR B 2 267 ? 10.15500 -17.48200 186.22700 1.000 30.30000 246 TYR B N 1
ATOM 3106 C CA . TYR B 2 267 ? 9.37800 -17.01300 187.36300 1.000 30.91000 246 TYR B CA 1
ATOM 3107 C C . TYR B 2 267 ? 7.87300 -17.30100 187.21800 1.000 34.05000 246 TYR B C 1
ATOM 3108 O O . TYR B 2 267 ? 7.26300 -17.04800 186.17400 1.000 29.44000 246 TYR B O 1
ATOM 3117 N N . ASN B 2 268 ? 7.25900 -17.79700 188.29400 1.000 36.26000 247 ASN B N 1
ATOM 3118 C CA . ASN B 2 268 ? 5.81600 -18.02900 188.31000 1.000 46.97000 247 ASN B CA 1
ATOM 3119 C C . ASN B 2 268 ? 5.22800 -17.65700 189.66000 1.000 53.72000 247 ASN B C 1
ATOM 3120 O O . ASN B 2 268 ? 5.73300 -18.08500 190.70400 1.000 52.18000 247 ASN B O 1
ATOM 3125 N N . ASP B 2 269 ? 4.14400 -16.88900 189.63200 1.000 61.76000 248 ASP B N 1
ATOM 3126 C CA . ASP B 2 269 ? 3.44400 -16.54600 190.86200 1.000 65.17000 248 ASP B CA 1
ATOM 3127 C C . ASP B 2 269 ? 2.54700 -17.68600 191.32900 1.000 68.96000 248 ASP B C 1
ATOM 3128 O O . ASP B 2 269 ? 2.53100 -18.02400 192.51400 1.000 72.85000 248 ASP B O 1
#

Solvent-accessible surface area: 17932 Å² total; per-residue (Å²): 136,22,73,107,5,0,103,19,0,74,90,71,56,11,32,0,0,1,3,0,0,22,5,66,45,56,126,0,35,0,3,6,10,26,130,144,49,24,25,81,98,20,32,0,0,0,42,0,51,147,10,28,14,77,132,36,140,143,34,32,7,2,18,41,21,1,17,131,55,47,42,3,69,80,0,36,52,30,120,65,20,152,86,10,28,169,54,0,79,52,4,10,57,65,104,61,26,11,54,86,15,71,30,58,89,6,68,77,58,176,25,66,4,0,0,0,23,2,7,23,0,51,33,2,1,25,1,16,79,50,0,180,116,74,139,33,156,84,26,46,80,32,142,28,8,51,124,83,14,62,66,2,0,2,0,1,20,84,34,107,66,9,2,28,4,2,32,6,44,6,48,58,23,183,82,118,44,0,0,0,0,44,49,0,91,0,49,16,0,75,1,55,33,13,17,2,2,3,0,12,4,10,0,16,36,0,6,23,9,1,23,55,0,23,109,149,19,67,2,71,27,99,4,3,0,2,0,0,12,87,2,43,9,119,40,60,178,108,144,128,193,16,60,0,42,7,22,0,1,0,0,0,8,3,103,41,152,114,73,58,88,76,1,4,67,63,0,29,105,18,1,84,114,11,154,2,28,45,0,65,21,59,61,41,70,119,4,70,42,80,66,0,139,58,76,129,55,13,39,63,0,9,66,26,0,62,56,0,51,0,2,2,11,26,14,66,130,84,62,14,20,57,2,0,30,91,74,163,42,27,2,13,1,14,0,23,95,72,17,98,112,15,131,81,59,139,112,7,154,34,122,196,32,53,10,44,2,0,7,22,26,35,7,0,2,12,45,65,44,0,46,89,2,100,65,3,29,17,0,0,1,43,42,21,165,126,10,57,1,82,4,60,30,31,84,24,101,139

B-factor: mean 42.81, std 20.87, range [12.42, 123.74]

Secondary structure (DSSP, 8-state):
-HHHHHHHHHHTT-EEESEESGGG-TT---EE--GGG--TT---EEE-GGG----BTTTB-HHHHHTTSSHHHHHHHTSS-SSTTTTSTTT---B---TT---EEEE-SSSEEEEEE-EEHHHHHHHHHHHHHTT--SEEEE--S-S-GGGT-HHHHH-TT-EEEEEEPPP---/--EEEEEEEEEEEEEE-EEETTEEESPPHHHHHHHHHHHHHHH--EEEEEEEEEEEEEETTSSS----EEEEEEEEEEEEE--S-SHHHHHHHHHHHTT-EETTEEEEE-PPPEEEE-SSHHHHHHHHHTT-S-EEEEE---SS-HHHHHHHH--EEEEEEEEEEEE-S--TT-S-SSS-EEEEEEEEEEEEEEEGGG-S-GGGG-EEEETTTEEEETT-S---

Sequence (398 aa):
MIKEMIEDFISKGGLIFTHSGRYTNTNNSCFIFNKNDIGVDTKVDMYTPKSAGIKNEEGENLWQVLNKANMFYRIYSGELGEELQYLLKSCCTAKEDVTTLPQIYFKNGEGYDILVPIGNAHNLISGTEYLWEHKYYNTFTQKLGGSNPQNCTHACNKMRGGFKQFNCTPPQVEMRKFIIVKNVKVDGINNAKSSDITVGMPPATTFCGLGETMSIKTGIVVKAVSYGSVKFEVRGSRFNTKPLADGVFTLCFEVEWEDCAEVLVDKVTNFINTARIAGGTIASFNKPFVKVAKDAEELASVKNAMMPCYVVVDCGVEVNIFEDAVNRKLQPMVNGYKKLEKIVDNKHMRDKFTPAYLATPTYTMIGYKMVSNVDNFDQALWQYGENTKVKTIGGIYND

Radius of gyration: 22.93 Å; Cα contacts (8 Å, |Δi|>4): 917; chains: 2; bounding box: 45×45×73 Å